Protein 1WIW (pdb70)

Sequence (557 aa):
RDLDREETYLVDRTGLALELRDLVGTGPVPGEAYPGPHAALGYGEGQFAALLSGLPDWGEEGTLFLLEGGYDLGEAAGAAETGRARVVRVGFRPGVEVHIPPSPLAPYRYLRFLLLATGREEVLRSVDEALLEERRRLGPEVPVEENPAKFLAYTLLERLPLFYSPLFRPLEGAVQTLFARVAKSLSLTPPPSALEFFLVGLEARHEQGDPLAAVLLGPGEEAALAKEILESRVDALAEVPATGANRLAQVALWYRAWTAYYLALLYGVDPGDHGLLERDLDREETYLVDRTGLALELRDLVGTGPVPGEAYPGPHAALGYGEGQFAALLSGLPDWGEEGTLFLLEGGYDLGEAAGALLAGRARVVRVGFRPGVEVHIPPSPLAPYRYLRFLLLATGREEVLRSVDEALLEERRRLGPEVPVEENPAKFLAYTLLERLPLFYSPLFRPLEGAVQTLFARVAKSLSLTPPPSALEFFLVGLEGDPLAAVLLGPGEEAALAKEILESRVDALAEVPATGANRLAQVALWYRAWTAYYLALLYGVDPGDHGLLERLREVT

Secondary structure (DSSP, 8-state):
--TTSGGGGGG-TT-HHHHHHH-TT-S---SS-PPSSEEEEEEGGGHHHHHHHT--S--SSSEEEEEE-SS-TTS-------TTPEEEEEESSTT-SEE----TTHHHHHHHHHHHHTT-HHHHHHHHHHHHHHHTTTSTTS-GGG-HHHHHHHHHTTSEEEEE-TT-THHHHHHHHHHHHTT----B---SSHHHHHHHTTSS-GGGGTTEEEEEES-SHHHHHHHHHHTTTSSEEEEE---SSSHHHH--TTT--HHHHHHHHHHT---SPPPS--/--TTSGGGGTT-TT-HHHHHHH-TT-S----S-PPSSEEEEEEETTHHHHHHH---S--SSSEEEEEEES--TTGGG-------PEEEEEESSTT-SEE----TTHHHHHHHHHHHHTT-HHHHHHHHHHHHHHHTTTSTTS-GGG-HHHHHHHHHTTSEEEEE-TT-THHHHHHHHHHHHTS----B---SSHHHHHHHS---PPEEEEEES--HHHHHHHHHHTTTSSEEEEE---SSSHHHH--TTT--HHHHHHHHHTT---S-TTTTHHHHHT-

Structure (mmCIF, N/CA/C/O backbone):
data_1WIW
#
_entry.id   1WIW
#
_cell.length_a   51.405
_cell.length_b   92.075
_cell.length_c   116.079
_cell.angle_alpha   90.00
_cell.angle_beta   90.00
_cell.angle_gamma   90.00
#
_symmetry.space_group_name_H-M   'P 21 21 21'
#
loop_
_entity.id
_entity.type
_entity.pdbx_description
1 polymer 'Glucose-6-phosphate isomerase like protein'
2 water water
#
loop_
_atom_site.group_PDB
_atom_site.id
_atom_site.type_symbol
_atom_site.label_atom_id
_atom_site.label_alt_id
_atom_site.label_comp_id
_atom_site.label_asym_id
_atom_site.label_entity_id
_atom_site.label_seq_id
_atom_site.pdbx_PDB_ins_code
_atom_site.Cartn_x
_atom_site.Cartn_y
_atom_site.Cartn_z
_atom_site.occupancy
_atom_site.B_iso_or_equiv
_atom_site.auth_seq_id
_atom_site.auth_comp_id
_atom_site.auth_asym_id
_atom_site.auth_atom_id
_atom_site.pdbx_PDB_model_num
ATOM 9 N N . ARG A 1 2 ? 34.632 62.595 24.966 1.00 20.32 2 ARG A N 1
ATOM 10 C CA . ARG A 1 2 ? 33.750 63.647 25.449 1.00 19.49 2 ARG A CA 1
ATOM 11 C C . ARG A 1 2 ? 34.539 64.809 26.054 1.00 17.74 2 ARG A C 1
ATOM 12 O O . ARG A 1 2 ? 35.635 64.620 26.576 1.00 16.67 2 ARG A O 1
ATOM 20 N N . ASP A 1 3 ? 33.968 66.008 25.985 1.00 15.11 3 ASP A N 1
ATOM 21 C CA . ASP A 1 3 ? 34.623 67.211 26.490 1.00 14.75 3 ASP A CA 1
ATOM 22 C C . ASP A 1 3 ? 33.981 67.718 27.780 1.00 13.62 3 ASP A C 1
ATOM 23 O O . ASP A 1 3 ? 32.861 68.226 27.768 1.00 13.00 3 ASP A O 1
ATOM 28 N N . LEU A 1 4 ? 34.699 67.583 28.895 1.00 12.97 4 LEU A N 1
ATOM 29 C CA . LEU A 1 4 ? 34.188 68.018 30.191 1.00 10.95 4 LEU A CA 1
ATOM 30 C C . LEU A 1 4 ? 33.977 69.522 30.313 1.00 13.45 4 LEU A C 1
ATOM 31 O O . LEU A 1 4 ? 33.465 70.001 31.334 1.00 12.57 4 LEU A O 1
ATOM 36 N N . ASP A 1 5 ? 34.364 70.279 29.290 1.00 14.47 5 ASP A N 1
ATOM 37 C CA . ASP A 1 5 ? 34.156 71.722 29.337 1.00 16.78 5 ASP A CA 1
ATOM 38 C C . ASP A 1 5 ? 33.012 72.168 28.423 1.00 18.86 5 ASP A C 1
ATOM 39 O O . ASP A 1 5 ? 32.846 73.357 28.142 1.00 17.48 5 ASP A O 1
ATOM 44 N N . ARG A 1 6 ? 32.229 71.195 27.962 1.00 19.16 6 ARG A N 1
ATOM 45 C CA . ARG A 1 6 ? 31.070 71.469 27.125 1.00 21.85 6 ARG A CA 1
ATOM 46 C C . ARG A 1 6 ? 29.810 71.033 27.869 1.00 21.91 6 ARG A C 1
ATOM 47 O O . ARG A 1 6 ? 29.726 69.911 28.377 1.00 17.97 6 ARG A O 1
ATOM 55 N N . GLU A 1 7 ? 28.843 71.943 27.937 1.00 21.67 7 GLU A N 1
ATOM 56 C CA . GLU A 1 7 ? 27.581 71.709 28.626 1.00 22.97 7 GLU A CA 1
ATOM 57 C C . GLU A 1 7 ? 26.870 70.409 28.278 1.00 22.52 7 GLU A C 1
ATOM 58 O O . GLU A 1 7 ? 26.286 69.773 29.155 1.00 22.41 7 GLU A O 1
ATOM 64 N N . GLU A 1 8 ? 26.909 70.023 27.005 1.00 22.56 8 GLU A N 1
ATOM 65 C CA . GLU A 1 8 ? 26.241 68.810 26.542 1.00 22.71 8 GLU A CA 1
ATOM 66 C C . GLU A 1 8 ? 26.644 67.560 27.318 1.00 22.37 8 GLU A C 1
ATOM 67 O O . GLU A 1 8 ? 25.831 66.667 27.556 1.00 22.20 8 GLU A O 1
ATOM 73 N N . THR A 1 9 ? 27.908 67.496 27.704 1.00 20.67 9 THR A N 1
ATOM 74 C CA . THR A 1 9 ? 28.433 66.344 28.421 1.00 19.38 9 THR A CA 1
ATOM 75 C C . THR A 1 9 ? 27.749 66.076 29.762 1.00 18.65 9 THR A C 1
ATOM 76 O O . THR A 1 9 ? 27.757 64.948 30.254 1.00 18.74 9 THR A O 1
ATOM 80 N N . TYR A 1 10 ? 27.142 67.108 30.336 1.00 17.36 10 TYR A N 1
ATOM 81 C CA . TYR A 1 10 ? 26.485 67.002 31.637 1.00 18.32 10 TYR A CA 1
ATOM 82 C C . TYR A 1 10 ? 25.019 66.554 31.643 1.00 18.65 10 TYR A C 1
ATOM 83 O O . TYR A 1 10 ? 24.431 66.366 32.707 1.00 18.12 10 TYR A O 1
ATOM 92 N N . LEU A 1 11 ? 24.432 66.366 30.467 1.00 21.41 11 LEU A N 1
ATOM 93 C CA . LEU A 1 11 ? 23.034 65.946 30.384 1.00 21.40 11 LEU A CA 1
ATOM 94 C C . LEU A 1 11 ? 22.761 64.579 31.002 1.00 20.61 11 LEU A C 1
ATOM 95 O O . LEU A 1 11 ? 21.649 64.319 31.458 1.00 19.63 11 LEU A O 1
ATOM 100 N N . VAL A 1 12 ? 23.764 63.708 31.027 1.00 19.40 12 VAL A N 1
ATOM 101 C CA . VAL A 1 12 ? 23.580 62.381 31.606 1.00 18.59 12 VAL A CA 1
ATOM 102 C C . VAL A 1 12 ? 23.450 62.427 33.130 1.00 19.00 12 VAL A C 1
ATOM 103 O O . VAL A 1 12 ? 23.036 61.449 33.754 1.00 18.21 12 VAL A O 1
ATOM 107 N N . ASP A 1 13 ? 23.804 63.560 33.729 1.00 18.68 13 ASP A N 1
ATOM 108 C CA . ASP A 1 13 ? 23.703 63.710 35.181 1.00 20.29 13 ASP A CA 1
ATOM 109 C C . ASP A 1 13 ? 22.265 64.116 35.516 1.00 21.48 13 ASP A C 1
ATOM 110 O O . ASP A 1 13 ? 22.019 65.221 35.999 1.00 19.77 13 ASP A O 1
ATOM 115 N N . ARG A 1 14 ? 21.322 63.213 35.262 1.00 23.78 14 ARG A N 1
ATOM 116 C CA . ARG A 1 14 ? 19.907 63.495 35.500 1.00 27.07 14 ARG A CA 1
ATOM 117 C C . ARG A 1 14 ? 19.457 63.771 36.932 1.00 26.52 14 ARG A C 1
ATOM 118 O O . ARG A 1 14 ? 18.389 64.348 37.131 1.00 26.63 14 ARG A O 1
ATOM 126 N N . THR A 1 15 ? 20.242 63.372 37.927 1.00 24.81 15 THR A N 1
ATOM 127 C CA . THR A 1 15 ? 19.850 63.616 39.314 1.00 24.67 15 THR A CA 1
ATOM 128 C C . THR A 1 15 ? 20.637 64.755 39.945 1.00 23.62 15 THR A C 1
ATOM 129 O O . THR A 1 15 ? 20.506 65.023 41.137 1.00 23.34 15 THR A O 1
ATOM 133 N N . GLY A 1 16 ? 21.461 65.419 39.142 1.00 22.53 16 GLY A N 1
ATOM 134 C CA . GLY A 1 16 ? 22.245 66.532 39.649 1.00 20.05 16 GLY A CA 1
ATOM 135 C C . GLY A 1 16 ? 23.237 66.200 40.750 1.00 17.53 16 GLY A C 1
ATOM 136 O O . GLY A 1 16 ? 23.292 66.892 41.766 1.00 18.48 16 GLY A O 1
ATOM 137 N N . LEU A 1 17 ? 24.030 65.149 40.558 1.00 16.60 17 LEU A N 1
ATOM 138 C CA . LEU A 1 17 ? 25.029 64.775 41.556 1.00 14.57 17 LEU A CA 1
ATOM 139 C C . LEU A 1 17 ? 26.045 65.910 41.682 1.00 14.85 17 LEU A C 1
ATOM 140 O O . LEU A 1 17 ? 26.619 66.128 42.747 1.00 13.81 17 LEU A O 1
ATOM 145 N N . ALA A 1 18 ? 26.251 66.648 40.595 1.00 14.96 18 ALA A N 1
ATOM 146 C CA . ALA A 1 18 ? 27.189 67.768 40.613 1.00 15.05 18 ALA A CA 1
ATOM 147 C C . ALA A 1 18 ? 26.795 68.764 41.703 1.00 15.87 18 ALA A C 1
ATOM 148 O O . ALA A 1 18 ? 27.644 69.324 42.393 1.00 14.25 18 ALA A O 1
ATOM 150 N N . LEU A 1 19 ? 25.494 68.976 41.855 1.00 17.45 19 LEU A N 1
ATOM 151 C CA . LEU A 1 19 ? 24.986 69.902 42.858 1.00 18.80 19 LEU A CA 1
ATOM 152 C C . LEU A 1 19 ? 25.228 69.372 44.266 1.00 16.98 19 LEU A C 1
ATOM 153 O O . LEU A 1 19 ? 25.659 70.114 45.150 1.00 18.33 19 LEU A O 1
ATOM 158 N N . GLU A 1 20 ? 24.951 68.088 44.465 1.00 16.07 20 GLU A N 1
ATOM 159 C CA . GLU A 1 20 ? 25.130 67.466 45.769 1.00 16.85 20 GLU A CA 1
ATOM 160 C C . GLU A 1 20 ? 26.602 67.536 46.188 1.00 15.58 20 GLU A C 1
ATOM 161 O O . GLU A 1 20 ? 26.918 67.829 47.342 1.00 14.98 20 GLU A O 1
ATOM 167 N N . LEU A 1 21 ? 27.499 67.269 45.245 1.00 13.28 21 LEU A N 1
ATOM 168 C CA . LEU A 1 21 ? 28.930 67.327 45.509 1.00 12.58 21 LEU A CA 1
ATOM 169 C C . LEU A 1 21 ? 29.333 68.730 45.937 1.00 12.96 21 LEU A C 1
ATOM 170 O O . LEU A 1 21 ? 30.121 68.906 46.861 1.00 12.52 21 LEU A O 1
ATOM 175 N N . ARG A 1 22 ? 28.787 69.734 45.263 1.00 14.46 22 ARG A N 1
ATOM 176 C CA . ARG A 1 22 ? 29.122 71.113 45.590 1.00 17.45 22 ARG A CA 1
ATOM 177 C C . ARG A 1 22 ? 28.654 71.541 46.979 1.00 15.77 22 ARG A C 1
ATOM 178 O O . ARG A 1 22 ? 29.395 72.191 47.711 1.00 15.92 22 ARG A O 1
ATOM 186 N N . ASP A 1 23 ? 27.429 71.166 47.333 1.00 16.95 23 ASP A N 1
ATOM 187 C CA . ASP A 1 23 ? 26.835 71.536 48.617 1.00 17.64 23 ASP A CA 1
ATOM 188 C C . ASP A 1 23 ? 27.060 70.551 49.767 1.00 17.08 23 ASP A C 1
ATOM 189 O O . ASP A 1 23 ? 26.468 70.711 50.834 1.00 17.37 23 ASP A O 1
ATOM 194 N N . LEU A 1 24 ? 27.911 69.549 49.571 1.00 16.30 24 LEU A N 1
ATOM 195 C CA . LEU A 1 24 ? 28.146 68.549 50.615 1.00 14.79 24 LEU A CA 1
ATOM 196 C C . LEU A 1 24 ? 28.535 69.053 52.009 1.00 15.41 24 LEU A C 1
ATOM 197 O O . LEU A 1 24 ? 27.950 68.629 53.001 1.00 13.85 24 LEU A O 1
ATOM 202 N N . VAL A 1 25 ? 29.517 69.942 52.105 1.00 16.59 25 VAL A N 1
ATOM 203 C CA . VAL A 1 25 ? 29.936 70.409 53.424 1.00 17.99 25 VAL A CA 1
ATOM 204 C C . VAL A 1 25 ? 28.778 70.990 54.227 1.00 18.68 25 VAL A C 1
ATOM 205 O O . VAL A 1 25 ? 27.960 71.747 53.704 1.00 17.18 25 VAL A O 1
ATOM 209 N N . GLY A 1 26 ? 28.703 70.606 55.498 1.00 19.35 26 GLY A N 1
ATOM 210 C CA . GLY A 1 26 ? 27.649 71.104 56.365 1.00 20.03 26 GLY A CA 1
ATOM 211 C C . GLY A 1 26 ? 26.308 70.405 56.236 1.00 20.29 26 GLY A C 1
ATOM 212 O O . GLY A 1 26 ? 25.318 70.865 56.801 1.00 20.68 26 GLY A O 1
ATOM 213 N N . THR A 1 27 ? 26.258 69.304 55.495 1.00 18.83 27 THR A N 1
ATOM 214 C CA . THR A 1 27 ? 25.007 68.568 55.329 1.00 18.23 27 THR A CA 1
ATOM 215 C C . THR A 1 27 ? 25.025 67.287 56.158 1.00 16.42 27 THR A C 1
ATOM 216 O O . THR A 1 27 ? 26.091 66.771 56.496 1.00 17.36 27 THR A O 1
ATOM 220 N N . GLY A 1 28 ? 23.842 66.772 56.473 1.00 17.54 28 GLY A N 1
ATOM 221 C CA . GLY A 1 28 ? 23.747 65.562 57.272 1.00 16.53 28 GLY A CA 1
ATOM 222 C C . GLY A 1 28 ? 23.258 65.901 58.666 1.00 17.55 28 GLY A C 1
ATOM 223 O O . GLY A 1 28 ? 23.369 67.052 59.088 1.00 17.13 28 GLY A O 1
ATOM 224 N N . PRO A 1 29 ? 22.731 64.922 59.418 1.00 17.80 29 PRO A N 1
ATOM 225 C CA . PRO A 1 29 ? 22.228 65.157 60.774 1.00 17.88 29 PRO A CA 1
ATOM 226 C C . PRO A 1 29 ? 23.309 65.565 61.769 1.00 18.49 29 PRO A C 1
ATOM 227 O O . PRO A 1 29 ? 24.486 65.239 61.603 1.00 17.77 29 PRO A O 1
ATOM 231 N N . VAL A 1 30 ? 22.884 66.274 62.808 1.00 17.59 30 VAL A N 1
ATOM 232 C CA . VAL A 1 30 ? 23.769 66.744 63.864 1.00 19.39 30 VAL A CA 1
ATOM 233 C C . VAL A 1 30 ? 23.239 66.217 65.199 1.00 20.05 30 VAL A C 1
ATOM 234 O O . VAL A 1 30 ? 22.028 66.128 65.400 1.00 20.62 30 VAL A O 1
ATOM 238 N N . PRO A 1 31 ? 24.139 65.846 66.122 1.00 19.81 31 PRO A N 1
ATOM 239 C CA . PRO A 1 31 ? 23.717 65.333 67.430 1.00 20.55 31 PRO A CA 1
ATOM 240 C C . PRO A 1 31 ? 22.849 66.355 68.164 1.00 19.91 31 PRO A C 1
ATOM 241 O O . PRO A 1 31 ? 23.192 67.537 68.223 1.00 18.45 31 PRO A O 1
ATOM 245 N N . GLY A 1 32 ? 21.734 65.897 68.725 1.00 18.64 32 GLY A N 1
ATOM 246 C CA . GLY A 1 32 ? 20.851 66.801 69.441 1.00 19.04 32 GLY A CA 1
ATOM 247 C C . GLY A 1 32 ? 20.958 66.646 70.943 1.00 19.62 32 GLY A C 1
ATOM 248 O O . GLY A 1 32 ? 20.158 67.212 71.690 1.00 19.91 32 GLY A O 1
ATOM 249 N N . GLU A 1 33 ? 21.955 65.882 71.380 1.00 19.35 33 GLU A N 1
ATOM 250 C CA . GLU A 1 33 ? 22.187 65.627 72.797 1.00 20.48 33 GLU A CA 1
ATOM 251 C C . GLU A 1 33 ? 23.640 65.216 73.008 1.00 21.33 33 GLU A C 1
ATOM 252 O O . GLU A 1 33 ? 24.381 65.006 72.048 1.00 21.67 33 GLU A O 1
ATOM 258 N N . ALA A 1 34 ? 24.039 65.101 74.271 1.00 22.59 34 ALA A N 1
ATOM 259 C CA . ALA A 1 34 ? 25.392 64.683 74.616 1.00 23.46 34 ALA A CA 1
ATOM 260 C C . ALA A 1 34 ? 25.314 63.204 74.980 1.00 24.53 34 ALA A C 1
ATOM 261 O O . ALA A 1 34 ? 24.838 62.846 76.057 1.00 26.20 34 ALA A O 1
ATOM 263 N N . TYR A 1 35 ? 25.762 62.345 74.071 1.00 22.96 35 TYR A N 1
ATOM 264 C CA . TYR A 1 35 ? 25.724 60.905 74.301 1.00 22.88 35 TYR A CA 1
ATOM 265 C C . TYR A 1 35 ? 26.722 60.489 75.372 1.00 22.31 35 TYR A C 1
ATOM 266 O O . TYR A 1 35 ? 27.882 60.887 75.340 1.00 22.34 35 TYR A O 1
ATOM 275 N N . PRO A 1 36 ? 26.281 59.665 76.331 1.00 23.53 36 PRO A N 1
ATOM 276 C CA . PRO A 1 36 ? 27.156 59.203 77.410 1.00 24.47 36 PRO A CA 1
ATOM 277 C C . PRO A 1 36 ? 28.319 58.344 76.910 1.00 25.72 36 PRO A C 1
ATOM 278 O O . PRO A 1 36 ? 28.146 57.486 76.040 1.00 25.54 36 PRO A O 1
ATOM 282 N N . GLY A 1 37 ? 29.504 58.591 77.463 1.00 25.56 37 GLY A N 1
ATOM 283 C CA . GLY A 1 37 ? 30.682 57.837 77.079 1.00 25.25 37 GLY A CA 1
ATOM 284 C C . GLY A 1 37 ? 30.841 56.618 77.965 1.00 24.37 37 GLY A C 1
ATOM 285 O O . GLY A 1 37 ? 30.150 56.509 78.974 1.00 24.79 37 GLY A O 1
ATOM 286 N N . PRO A 1 38 ? 31.730 55.675 77.616 1.00 23.60 38 PRO A N 1
ATOM 287 C CA . PRO A 1 38 ? 32.591 55.702 76.430 1.00 22.14 38 PRO A CA 1
ATOM 288 C C . PRO A 1 38 ? 31.791 55.571 75.134 1.00 21.65 38 PRO A C 1
ATOM 289 O O . PRO A 1 38 ? 30.628 55.162 75.150 1.00 20.04 38 PRO A O 1
ATOM 293 N N . HIS A 1 39 ? 32.424 55.923 74.018 1.00 19.89 39 HIS A N 1
ATOM 294 C CA . HIS A 1 39 ? 31.780 55.859 72.712 1.00 18.57 39 HIS A CA 1
ATOM 295 C C . HIS A 1 39 ? 32.384 54.753 71.860 1.00 18.29 39 HIS A C 1
ATOM 296 O O . HIS A 1 39 ? 33.590 54.520 71.895 1.00 17.69 39 HIS A O 1
ATOM 303 N N . ALA A 1 40 ? 31.535 54.072 71.102 1.00 16.43 40 ALA A N 1
ATOM 304 C CA . ALA A 1 40 ? 31.973 52.998 70.223 1.00 16.86 40 ALA A CA 1
ATOM 305 C C . ALA A 1 40 ? 31.187 53.141 68.927 1.00 16.90 40 ALA A C 1
ATOM 306 O O . ALA A 1 40 ? 30.135 53.784 68.906 1.00 17.00 40 ALA A O 1
ATOM 308 N N . ALA A 1 41 ? 31.691 52.548 67.850 1.00 17.47 41 ALA A N 1
ATOM 309 C CA . ALA A 1 41 ? 31.022 52.640 66.559 1.00 17.55 41 ALA A CA 1
ATOM 310 C C . ALA A 1 41 ? 31.305 51.468 65.624 1.00 18.18 41 ALA A C 1
ATOM 311 O O . ALA A 1 41 ? 32.451 51.043 65.459 1.00 19.39 41 ALA A O 1
ATOM 313 N N . LEU A 1 42 ? 30.244 50.954 65.013 1.00 17.89 42 LEU A N 1
ATOM 314 C CA . LEU A 1 42 ? 30.341 49.854 64.061 1.00 18.41 42 LEU A CA 1
ATOM 315 C C . LEU A 1 42 ? 29.539 50.284 62.841 1.00 16.61 42 LEU A C 1
ATOM 316 O O . LEU A 1 42 ? 28.360 50.618 62.957 1.00 17.02 42 LEU A O 1
ATOM 321 N N . GLY A 1 43 ? 30.173 50.285 61.676 1.00 15.35 43 GLY A N 1
ATOM 322 C CA . GLY A 1 43 ? 29.471 50.717 60.479 1.00 15.04 43 GLY A CA 1
ATOM 323 C C . GLY A 1 43 ? 29.328 49.689 59.379 1.00 14.23 43 GLY A C 1
ATOM 324 O O . GLY A 1 43 ? 30.148 48.782 59.253 1.00 14.81 43 GLY A O 1
ATOM 325 N N . TYR A 1 44 ? 28.277 49.854 58.579 1.00 14.25 44 TYR A N 1
ATOM 326 C CA . TYR A 1 44 ? 27.970 48.974 57.457 1.00 14.32 44 TYR A CA 1
ATOM 327 C C . TYR A 1 44 ? 27.628 49.867 56.275 1.00 14.13 44 TYR A C 1
ATOM 328 O O . TYR A 1 44 ? 27.077 50.957 56.455 1.00 11.15 44 TYR A O 1
ATOM 337 N N . GLY A 1 45 ? 27.952 49.404 55.072 1.00 12.47 45 GLY A N 1
ATOM 338 C CA . GLY A 1 45 ? 27.666 50.189 53.885 1.00 12.78 45 GLY A CA 1
ATOM 339 C C . GLY A 1 45 ? 28.267 51.581 53.957 1.00 12.74 45 GLY A C 1
ATOM 340 O O . GLY A 1 45 ? 29.461 51.741 54.223 1.00 11.09 45 GLY A O 1
ATOM 341 N N . GLU A 1 46 ? 27.425 52.589 53.742 1.00 11.19 46 GLU A N 1
ATOM 342 C CA . GLU A 1 46 ? 27.839 53.990 53.745 1.00 11.93 46 GLU A CA 1
ATOM 343 C C . GLU A 1 46 ? 28.368 54.488 55.083 1.00 11.68 46 GLU A C 1
ATOM 344 O O . GLU A 1 46 ? 28.850 55.614 55.178 1.00 11.93 46 GLU A O 1
ATOM 350 N N . GLY A 1 47 ? 28.287 53.652 56.111 1.00 11.32 47 GLY A N 1
ATOM 351 C CA . GLY A 1 47 ? 28.773 54.059 57.417 1.00 10.61 47 GLY A CA 1
ATOM 352 C C . GLY A 1 47 ? 30.050 53.379 57.871 1.00 11.31 47 GLY A C 1
ATOM 353 O O . GLY A 1 47 ? 30.623 53.748 58.900 1.00 12.24 47 GLY A O 1
ATOM 354 N N . GLN A 1 48 ? 30.526 52.394 57.117 1.00 11.12 48 GLN A N 1
ATOM 355 C CA . GLN A 1 48 ? 31.730 51.692 57.542 1.00 11.20 48 GLN A CA 1
ATOM 356 C C . GLN A 1 48 ? 32.996 52.534 57.527 1.00 11.09 48 GLN A C 1
ATOM 357 O O . GLN A 1 48 ? 33.719 52.585 58.518 1.00 11.58 48 GLN A O 1
ATOM 363 N N . PHE A 1 49 ? 33.274 53.184 56.404 1.00 9.25 49 PHE A N 1
ATOM 364 C CA . PHE A 1 49 ? 34.473 54.005 56.292 1.00 11.67 49 PHE A CA 1
ATOM 365 C C . PHE A 1 49 ? 34.549 55.045 57.413 1.00 11.62 49 PHE A C 1
ATOM 366 O O . PHE A 1 49 ? 35.598 55.232 58.033 1.00 10.68 49 PHE A O 1
ATOM 374 N N . ALA A 1 50 ? 33.428 55.714 57.670 1.00 11.50 50 ALA A N 1
ATOM 375 C CA . ALA A 1 50 ? 33.368 56.736 58.706 1.00 11.04 50 ALA A CA 1
ATOM 376 C C . ALA A 1 50 ? 33.685 56.156 60.081 1.00 10.12 50 ALA A C 1
ATOM 377 O O . ALA A 1 50 ? 34.409 56.765 60.866 1.00 9.95 50 ALA A O 1
ATOM 379 N N . ALA A 1 51 ? 33.135 54.981 60.371 1.00 9.61 51 ALA A N 1
ATOM 380 C CA . ALA A 1 51 ? 33.374 54.326 61.654 1.00 11.80 51 ALA A CA 1
ATOM 381 C C . ALA A 1 51 ? 34.855 54.028 61.825 1.00 12.41 51 ALA A C 1
ATOM 382 O O . ALA A 1 51 ? 35.425 54.252 62.893 1.00 12.51 51 ALA A O 1
ATOM 384 N N . LEU A 1 52 ? 35.479 53.518 60.767 1.00 12.70 52 LEU A N 1
ATOM 385 C CA . LEU A 1 52 ? 36.899 53.191 60.815 1.00 12.49 52 LEU A CA 1
ATOM 386 C C . LEU A 1 52 ? 37.747 54.436 61.006 1.00 11.20 52 LEU A C 1
ATOM 387 O O . LEU A 1 52 ? 38.595 54.486 61.898 1.00 12.12 52 LEU A O 1
ATOM 392 N N . LEU A 1 53 ? 37.510 55.446 60.173 1.00 11.02 53 LEU A N 1
ATOM 393 C CA . LEU A 1 53 ? 38.269 56.693 60.247 1.00 11.53 53 LEU A CA 1
ATOM 394 C C . LEU A 1 53 ? 38.182 57.362 61.620 1.00 12.35 53 LEU A C 1
ATOM 395 O O . LEU A 1 53 ? 39.134 58.011 62.061 1.00 12.07 53 LEU A O 1
ATOM 400 N N . SER A 1 54 ? 37.043 57.206 62.292 1.00 12.52 54 SER A N 1
ATOM 401 C CA . SER A 1 54 ? 36.853 57.801 63.612 1.00 13.95 54 SER A CA 1
ATOM 402 C C . SER A 1 54 ? 37.846 57.215 64.614 1.00 14.33 54 SER A C 1
ATOM 403 O O . SER A 1 54 ? 38.250 57.888 65.557 1.00 14.66 54 SER A O 1
ATOM 406 N N . GLY A 1 55 ? 38.232 55.959 64.409 1.00 14.07 55 GLY A N 1
ATOM 407 C CA . GLY A 1 55 ? 39.188 55.329 65.302 1.00 16.02 55 GLY A CA 1
ATOM 408 C C . GLY A 1 55 ? 38.589 54.806 66.594 1.00 17.42 55 GLY A C 1
ATOM 409 O O . GLY A 1 55 ? 39.309 54.329 67.471 1.00 17.91 55 GLY A O 1
ATOM 410 N N . LEU A 1 56 ? 37.270 54.893 66.711 1.00 17.11 56 LEU A N 1
ATOM 411 C CA . LEU A 1 56 ? 36.561 54.425 67.898 1.00 18.86 56 LEU A CA 1
ATOM 412 C C . LEU A 1 56 ? 36.550 52.903 67.973 1.00 19.76 56 LEU A C 1
ATOM 413 O O . LEU A 1 56 ? 36.683 52.225 66.956 1.00 19.29 56 LEU A O 1
ATOM 418 N N . PRO A 1 57 ? 36.406 52.342 69.186 1.00 21.09 57 PRO A N 1
ATOM 419 C CA . PRO A 1 57 ? 36.374 50.882 69.293 1.00 20.45 57 PRO A CA 1
ATOM 420 C C . PRO A 1 57 ? 35.135 50.424 68.534 1.00 20.97 57 PRO A C 1
ATOM 421 O O . PRO A 1 57 ? 34.154 51.172 68.449 1.00 18.90 57 PRO A O 1
ATOM 425 N N . ASP A 1 58 ? 35.177 49.220 67.968 1.00 19.73 58 ASP A N 1
ATOM 426 C CA . ASP A 1 58 ? 34.047 48.716 67.198 1.00 21.96 58 ASP A CA 1
ATOM 427 C C . ASP A 1 58 ? 32.951 48.051 68.018 1.00 22.41 58 ASP A C 1
ATOM 428 O O . ASP A 1 58 ? 32.082 47.379 67.462 1.00 22.21 58 ASP A O 1
ATOM 433 N N . TRP A 1 59 ? 32.987 48.231 69.336 1.00 24.07 59 TRP A N 1
ATOM 434 C CA . TRP A 1 59 ? 31.960 47.655 70.199 1.00 25.30 59 TRP A CA 1
ATOM 435 C C . TRP A 1 59 ? 32.067 48.145 71.638 1.00 26.38 59 TRP A C 1
ATOM 436 O O . TRP A 1 59 ? 33.060 48.763 72.021 1.00 26.45 59 TRP A O 1
ATOM 447 N N . GLY A 1 60 ? 31.035 47.877 72.431 1.00 26.23 60 GLY A N 1
ATOM 448 C CA . GLY A 1 60 ? 31.046 48.308 73.816 1.00 28.36 60 GLY A CA 1
ATOM 449 C C . GLY A 1 60 ? 29.914 47.714 74.634 1.00 30.49 60 GLY A C 1
ATOM 450 O O . GLY A 1 60 ? 28.878 47.324 74.090 1.00 29.89 60 GLY A O 1
ATOM 451 N N . GLU A 1 61 ? 30.113 47.638 75.945 1.00 32.09 61 GLU A N 1
ATOM 452 C CA . GLU A 1 61 ? 29.097 47.096 76.835 1.00 34.06 61 GLU A CA 1
ATOM 453 C C . GLU A 1 61 ? 28.669 48.145 77.846 1.00 34.14 61 GLU A C 1
ATOM 454 O O . GLU A 1 61 ? 28.033 47.838 78.852 1.00 34.42 61 GLU A O 1
ATOM 460 N N . GLU A 1 62 ? 29.030 49.391 77.566 1.00 34.38 62 GLU A N 1
ATOM 461 C CA . GLU A 1 62 ? 28.675 50.512 78.424 1.00 33.19 62 GLU A CA 1
ATOM 462 C C . GLU A 1 62 ? 28.758 51.783 77.586 1.00 30.85 62 GLU A C 1
ATOM 463 O O . GLU A 1 62 ? 29.319 51.773 76.491 1.00 29.46 62 GLU A O 1
ATOM 469 N N . GLY A 1 63 ? 28.189 52.871 78.093 1.00 28.17 63 GLY A N 1
ATOM 470 C CA . GLY A 1 63 ? 28.228 54.121 77.359 1.00 24.88 63 GLY A CA 1
ATOM 471 C C . GLY A 1 63 ? 27.340 54.104 76.130 1.00 23.39 63 GLY A C 1
ATOM 472 O O . GLY A 1 63 ? 26.180 53.691 76.201 1.00 22.79 63 GLY A O 1
ATOM 473 N N . THR A 1 64 ? 27.885 54.538 74.996 1.00 21.38 64 THR A N 1
ATOM 474 C CA . THR A 1 64 ? 27.115 54.587 73.760 1.00 18.38 64 THR A CA 1
ATOM 475 C C . THR A 1 64 ? 27.770 53.829 72.610 1.00 18.03 64 THR A C 1
ATOM 476 O O . THR A 1 64 ? 28.977 53.919 72.397 1.00 18.12 64 THR A O 1
ATOM 480 N N . LEU A 1 65 ? 26.955 53.086 71.869 1.00 18.33 65 LEU A N 1
ATOM 481 C CA . LEU A 1 65 ? 27.428 52.331 70.714 1.00 16.87 65 LEU A CA 1
ATOM 482 C C . LEU A 1 65 ? 26.671 52.818 69.485 1.00 15.97 65 LEU A C 1
ATOM 483 O O . LEU A 1 65 ? 25.457 52.643 69.382 1.00 16.62 65 LEU A O 1
ATOM 488 N N . PHE A 1 66 ? 27.377 53.453 68.560 1.00 14.54 66 PHE A N 1
ATOM 489 C CA . PHE A 1 66 ? 26.721 53.941 67.362 1.00 14.86 66 PHE A CA 1
ATOM 490 C C . PHE A 1 66 ? 26.727 52.876 66.281 1.00 15.69 66 PHE A C 1
ATOM 491 O O . PHE A 1 66 ? 27.785 52.471 65.801 1.00 15.73 66 PHE A O 1
ATOM 499 N N . LEU A 1 67 ? 25.538 52.411 65.916 1.00 15.70 67 LEU A N 1
ATOM 500 C CA . LEU A 1 67 ? 25.408 51.405 64.872 1.00 16.74 67 LEU A CA 1
ATOM 501 C C . LEU A 1 67 ? 25.076 52.148 63.581 1.00 15.76 67 LEU A C 1
ATOM 502 O O . LEU A 1 67 ? 23.932 52.549 63.353 1.00 14.03 67 LEU A O 1
ATOM 507 N N . LEU A 1 68 ? 26.095 52.349 62.755 1.00 15.86 68 LEU A N 1
ATOM 508 C CA . LEU A 1 68 ? 25.939 53.058 61.497 1.00 15.35 68 LEU A CA 1
ATOM 509 C C . LEU A 1 68 ? 25.544 52.092 60.391 1.00 14.69 68 LEU A C 1
ATOM 510 O O . LEU A 1 68 ? 26.391 51.604 59.642 1.00 14.65 68 LEU A O 1
ATOM 515 N N . GLU A 1 69 ? 24.249 51.810 60.311 1.00 12.17 69 GLU A N 1
ATOM 516 C CA . GLU A 1 69 ? 23.711 50.908 59.302 1.00 14.59 69 GLU A CA 1
ATOM 517 C C . GLU A 1 69 ? 23.392 51.717 58.051 1.00 12.89 69 GLU A C 1
ATOM 518 O O . GLU A 1 69 ? 22.239 52.076 57.796 1.00 11.64 69 GLU A O 1
ATOM 524 N N . GLY A 1 70 ? 24.437 51.993 57.272 1.00 13.21 70 GLY A N 1
ATOM 525 C CA . GLY A 1 70 ? 24.289 52.788 56.066 1.00 15.62 70 GLY A CA 1
ATOM 526 C C . GLY A 1 70 ? 23.790 52.074 54.829 1.00 17.33 70 GLY A C 1
ATOM 527 O O . GLY A 1 70 ? 23.788 50.846 54.759 1.00 17.75 70 GLY A O 1
ATOM 528 N N . GLY A 1 71 ? 23.364 52.865 53.845 1.00 19.22 71 GLY A N 1
ATOM 529 C CA . GLY A 1 71 ? 22.863 52.314 52.601 1.00 20.63 71 GLY A CA 1
ATOM 530 C C . GLY A 1 71 ? 23.947 51.609 51.812 1.00 23.27 71 GLY A C 1
ATOM 531 O O . GLY A 1 71 ? 25.124 51.650 52.181 1.00 23.52 71 GLY A O 1
ATOM 532 N N . TYR A 1 72 ? 23.549 50.967 50.719 1.00 24.70 72 TYR A N 1
ATOM 533 C CA . TYR A 1 72 ? 24.480 50.236 49.874 1.00 27.80 72 TYR A CA 1
ATOM 534 C C . TYR A 1 72 ? 25.275 49.244 50.708 1.00 27.45 72 TYR A C 1
ATOM 535 O O . TYR A 1 72 ? 26.505 49.203 50.656 1.00 27.54 72 TYR A O 1
ATOM 544 N N . ASP A 1 73 ? 24.547 48.436 51.472 1.00 25.88 73 ASP A N 1
ATOM 545 C CA . ASP A 1 73 ? 25.147 47.439 52.349 1.00 24.00 73 ASP A CA 1
ATOM 546 C C . ASP A 1 73 ? 24.663 46.051 51.941 1.00 23.10 73 ASP A C 1
ATOM 547 O O . ASP A 1 73 ? 24.600 45.139 52.768 1.00 21.90 73 ASP A O 1
ATOM 552 N N . LEU A 1 74 ? 24.317 45.902 50.668 1.00 23.20 74 LEU A N 1
ATOM 553 C CA . LEU A 1 74 ? 23.813 44.635 50.152 1.00 25.00 74 LEU A CA 1
ATOM 554 C C . LEU A 1 74 ? 24.511 43.411 50.735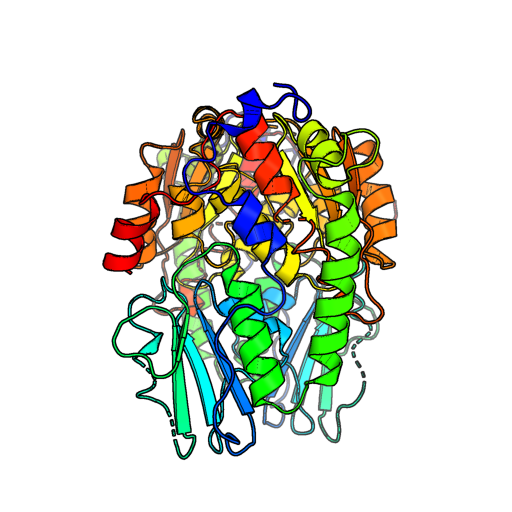 1.00 26.78 74 LEU A C 1
ATOM 555 O O . LEU A 1 74 ? 25.721 43.229 50.570 1.00 25.10 74 LEU A O 1
ATOM 560 N N . GLY A 1 75 ? 23.728 42.586 51.428 1.00 28.73 75 GLY A N 1
ATOM 561 C CA . GLY A 1 75 ? 24.233 41.363 52.029 1.00 31.20 75 GLY A CA 1
ATOM 562 C C . GLY A 1 75 ? 25.260 41.468 53.145 1.00 32.70 75 GLY A C 1
ATOM 563 O O . GLY A 1 75 ? 25.948 40.489 53.423 1.00 34.21 75 GLY A O 1
ATOM 564 N N . GLU A 1 76 ? 25.369 42.623 53.796 1.00 32.34 76 GLU A N 1
ATOM 565 C CA . GLU A 1 76 ? 26.347 42.778 54.873 1.00 33.52 76 GLU A CA 1
ATOM 566 C C . GLU A 1 76 ? 25.797 42.436 56.259 1.00 34.13 76 GLU A C 1
ATOM 567 O O . GLU A 1 76 ? 26.502 42.570 57.260 1.00 33.40 76 GLU A O 1
ATOM 573 N N . ALA A 1 77 ? 24.541 42.005 56.314 1.00 34.53 77 ALA A N 1
ATOM 574 C CA . ALA A 1 77 ? 23.904 41.632 57.575 1.00 36.52 77 ALA A CA 1
ATOM 575 C C . ALA A 1 77 ? 24.099 42.668 58.686 1.00 37.71 77 ALA A C 1
ATOM 576 O O . ALA A 1 77 ? 24.625 42.353 59.758 1.00 37.13 77 ALA A O 1
ATOM 578 N N . ALA A 1 78 ? 23.672 43.900 58.427 1.00 38.42 78 ALA A N 1
ATOM 579 C CA . ALA A 1 78 ? 23.789 44.972 59.408 1.00 40.42 78 ALA A CA 1
ATOM 580 C C . ALA A 1 78 ? 22.762 44.763 60.514 1.00 41.72 78 ALA A C 1
ATOM 581 O O . ALA A 1 78 ? 23.018 45.061 61.681 1.00 40.33 78 ALA A O 1
ATOM 583 N N . GLY A 1 79 ? 21.596 44.249 60.136 1.00 44.25 79 GLY A N 1
ATOM 584 C CA . GLY A 1 79 ? 20.547 44.004 61.109 1.00 47.49 79 GLY A CA 1
ATOM 585 C C . GLY A 1 79 ? 20.956 42.920 62.084 1.00 49.77 79 GLY A C 1
ATOM 586 O O . GLY A 1 79 ? 20.444 42.846 63.202 1.00 49.76 79 GLY A O 1
ATOM 595 N N . ALA A 1 81 ? 23.741 42.687 63.555 1.00 53.71 81 ALA A N 1
ATOM 596 C CA . ALA A 1 81 ? 24.484 43.291 64.654 1.00 54.08 81 ALA A CA 1
ATOM 597 C C . ALA A 1 81 ? 23.628 43.374 65.912 1.00 54.14 81 ALA A C 1
ATOM 598 O O . ALA A 1 81 ? 22.385 43.397 65.784 1.00 54.41 81 ALA A O 1
ATOM 600 N N . ALA A 1 84 ? 25.187 40.254 69.371 1.00 44.87 84 ALA A N 1
ATOM 601 C CA . ALA A 1 84 ? 23.914 40.830 69.883 1.00 44.60 84 ALA A CA 1
ATOM 602 C C . ALA A 1 84 ? 24.055 41.221 71.349 1.00 44.57 84 ALA A C 1
ATOM 603 O O . ALA A 1 84 ? 23.137 41.789 71.941 1.00 45.75 84 ALA A O 1
ATOM 605 N N . GLU A 1 85 ? 25.212 40.911 71.928 1.00 43.80 85 GLU A N 1
ATOM 606 C CA . GLU A 1 85 ? 25.495 41.223 73.331 1.00 42.87 85 GLU A CA 1
ATOM 607 C C . GLU A 1 85 ? 26.026 42.651 73.427 1.00 41.25 85 GLU A C 1
ATOM 608 O O . GLU A 1 85 ? 27.079 42.961 72.870 1.00 42.70 85 GLU A O 1
ATOM 614 N N . THR A 1 86 ? 25.308 43.515 74.139 1.00 38.97 86 THR A N 1
ATOM 615 C CA . THR A 1 86 ? 25.727 44.906 74.275 1.00 36.18 86 THR A CA 1
ATOM 616 C C . THR A 1 86 ? 25.777 45.397 75.723 1.00 35.36 86 THR A C 1
ATOM 617 O O . THR A 1 86 ? 26.033 46.577 75.981 1.00 33.98 86 THR A O 1
ATOM 621 N N . GLY A 1 87 ? 25.536 44.489 76.663 1.00 34.21 87 GLY A N 1
ATOM 622 C CA . GLY A 1 87 ? 25.568 44.855 78.067 1.00 32.18 87 GLY A CA 1
ATOM 623 C C . GLY A 1 87 ? 24.673 46.029 78.418 1.00 30.23 87 GLY A C 1
ATOM 624 O O . GLY A 1 87 ? 23.475 46.007 78.143 1.00 29.34 87 GLY A O 1
ATOM 625 N N . ARG A 1 88 ? 25.254 47.057 79.028 1.00 29.05 88 ARG A N 1
ATOM 626 C CA . ARG A 1 88 ? 24.496 48.240 79.420 1.00 29.02 88 ARG A CA 1
ATOM 627 C C . ARG A 1 88 ? 24.764 49.434 78.510 1.00 28.24 88 ARG A C 1
ATOM 628 O O . ARG A 1 88 ? 24.533 50.581 78.892 1.00 29.14 88 ARG A O 1
ATOM 636 N N . ALA A 1 89 ? 25.256 49.164 77.307 1.00 25.37 89 ALA A N 1
ATOM 637 C CA . ALA A 1 89 ? 25.540 50.230 76.363 1.00 23.63 89 ALA A CA 1
ATOM 638 C C . ALA A 1 89 ? 24.256 50.677 75.683 1.00 22.32 89 ALA A C 1
ATOM 639 O O . ALA A 1 89 ? 23.365 49.868 75.420 1.00 21.41 89 ALA A O 1
ATOM 641 N N . ARG A 1 90 ? 24.155 51.973 75.419 1.00 21.41 90 ARG A N 1
ATOM 642 C CA . ARG A 1 90 ? 22.988 52.510 74.739 1.00 20.16 90 ARG A CA 1
ATOM 643 C C . ARG A 1 90 ? 23.258 52.389 73.244 1.00 19.40 90 ARG A C 1
ATOM 644 O O . ARG A 1 90 ? 24.281 52.867 72.752 1.00 19.30 90 ARG A O 1
ATOM 652 N N . VAL A 1 91 ? 22.351 51.742 72.524 1.00 19.81 91 VAL A N 1
ATOM 653 C CA . VAL A 1 91 ? 22.530 51.568 71.089 1.00 19.45 91 VAL A CA 1
ATOM 654 C C . VAL A 1 91 ? 21.816 52.651 70.294 1.00 18.33 91 VAL A C 1
ATOM 655 O O . VAL A 1 91 ? 20.602 52.810 70.396 1.00 18.78 91 VAL A O 1
ATOM 659 N N . VAL A 1 92 ? 22.580 53.401 69.506 1.00 17.14 92 VAL A N 1
ATOM 660 C CA . VAL A 1 92 ? 22.008 54.457 68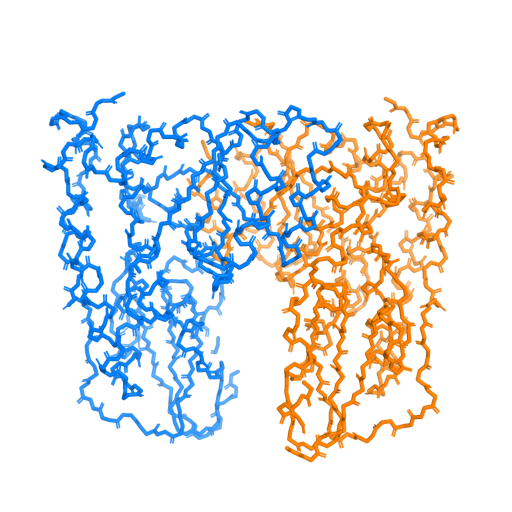.678 1.00 16.77 92 VAL A CA 1
ATOM 661 C C . VAL A 1 92 ? 22.149 54.067 67.211 1.00 17.53 92 VAL A C 1
ATOM 662 O O . VAL A 1 92 ? 23.260 54.023 66.675 1.00 16.85 92 VAL A O 1
ATOM 666 N N . ARG A 1 93 ? 21.023 53.779 66.566 1.00 15.61 93 ARG A N 1
ATOM 667 C CA . ARG A 1 93 ? 21.031 53.392 65.164 1.00 16.88 93 ARG A CA 1
ATOM 668 C C . ARG A 1 93 ? 20.965 54.612 64.241 1.00 15.10 93 ARG A C 1
ATOM 669 O O . ARG A 1 93 ? 20.057 55.439 64.339 1.00 13.79 93 ARG A O 1
ATOM 677 N N . VAL A 1 94 ? 21.950 54.711 63.355 1.00 15.66 94 VAL A N 1
ATOM 678 C CA . VAL A 1 94 ? 22.047 55.793 62.385 1.00 14.24 94 VAL A CA 1
ATOM 679 C C . VAL A 1 94 ? 22.066 55.119 61.015 1.00 15.85 94 VAL A C 1
ATOM 680 O O . VAL A 1 94 ? 22.988 54.365 60.709 1.00 14.33 94 VAL A O 1
ATOM 684 N N . GLY A 1 95 ? 21.049 55.373 60.196 1.00 16.14 95 GLY A N 1
ATOM 685 C CA . GLY A 1 95 ? 21.018 54.744 58.887 1.00 16.02 95 GLY A CA 1
ATOM 686 C C . GLY A 1 95 ? 19.867 55.149 57.988 1.00 15.78 95 GLY A C 1
ATOM 687 O O . GLY A 1 95 ? 19.173 56.135 58.242 1.00 15.53 95 GLY A O 1
ATOM 688 N N . PHE A 1 96 ? 19.656 54.365 56.936 1.00 17.36 96 PHE A N 1
ATOM 689 C CA . PHE A 1 96 ? 18.603 54.645 55.969 1.00 19.49 96 PHE A CA 1
ATOM 690 C C . PHE A 1 96 ? 17.272 53.952 56.261 1.00 18.63 96 PHE A C 1
ATOM 691 O O . PHE A 1 96 ? 16.229 54.409 55.810 1.00 18.58 96 PHE A O 1
ATOM 699 N N . ARG A 1 97 ? 17.305 52.853 57.009 1.00 20.37 97 ARG A N 1
ATOM 700 C CA . ARG A 1 97 ? 16.081 52.116 57.316 1.00 19.65 97 ARG A CA 1
ATOM 701 C C . ARG A 1 97 ? 15.112 52.901 58.201 1.00 20.44 97 ARG A C 1
ATOM 702 O O . ARG A 1 97 ? 15.524 53.683 59.056 1.00 20.63 97 ARG A O 1
ATOM 710 N N . PRO A 1 98 ? 13.802 52.693 58.004 1.00 21.95 98 PRO A N 1
ATOM 711 C CA . PRO A 1 98 ? 12.741 53.363 58.762 1.00 22.64 98 PRO A CA 1
ATOM 712 C C . PRO A 1 98 ? 12.847 53.232 60.283 1.00 23.64 98 PRO A C 1
ATOM 713 O O . PRO A 1 98 ? 12.414 54.118 61.020 1.00 23.89 98 PRO A O 1
ATOM 717 N N . GLY A 1 99 ? 13.427 52.136 60.757 1.00 24.87 99 GLY A N 1
ATOM 718 C CA . GLY A 1 99 ? 13.533 51.938 62.194 1.00 26.10 99 GLY A CA 1
ATOM 719 C C . GLY A 1 99 ? 14.637 52.675 62.939 1.00 26.31 99 GLY A C 1
ATOM 720 O O . GLY A 1 99 ? 14.662 52.663 64.173 1.00 27.51 99 GLY A O 1
ATOM 721 N N . VAL A 1 100 ? 15.540 53.328 62.215 1.00 23.33 100 VAL A N 1
ATOM 722 C CA . VAL A 1 100 ? 16.646 54.027 62.858 1.00 20.52 100 VAL A CA 1
ATOM 723 C C . VAL A 1 100 ? 16.240 55.234 63.700 1.00 20.06 100 VAL A C 1
ATOM 724 O O . VAL A 1 100 ? 15.157 55.792 63.537 1.00 19.69 100 VAL A O 1
ATOM 728 N N . GLU A 1 101 ? 17.138 55.625 64.598 1.00 19.55 101 GLU A N 1
ATOM 729 C CA . GLU A 1 101 ? 16.928 56.750 65.498 1.00 19.41 101 GLU A CA 1
ATOM 730 C C . GLU A 1 101 ? 17.402 58.054 64.858 1.00 18.20 101 GLU A C 1
ATOM 731 O O . GLU A 1 101 ? 16.882 59.126 65.154 1.00 18.37 101 GLU A O 1
ATOM 737 N N . VAL A 1 102 ? 18.395 57.949 63.982 1.00 15.70 102 VAL A N 1
ATOM 738 C CA . VAL A 1 102 ? 18.937 59.102 63.269 1.00 14.78 102 VAL A CA 1
ATOM 739 C C . VAL A 1 102 ? 18.941 58.701 61.796 1.00 15.03 102 VAL A C 1
ATOM 740 O O . VAL A 1 102 ? 19.634 57.766 61.402 1.00 12.83 102 VAL A O 1
ATOM 744 N N . HIS A 1 103 ? 18.166 59.408 60.986 1.00 16.06 103 HIS A N 1
ATOM 745 C CA . HIS A 1 103 ? 18.066 59.076 59.575 1.00 18.55 103 HIS A CA 1
ATOM 746 C C . HIS A 1 103 ? 19.046 59.775 58.634 1.00 19.32 103 HIS A C 1
ATOM 747 O O . HIS A 1 103 ? 19.277 60.980 58.729 1.00 20.36 103 HIS A O 1
ATOM 754 N N . ILE A 1 104 ? 19.620 58.984 57.731 1.00 18.82 104 ILE A N 1
ATOM 755 C CA . ILE A 1 104 ? 20.549 59.463 56.710 1.00 18.41 104 ILE A CA 1
ATOM 756 C C . ILE A 1 104 ? 20.202 58.680 55.450 1.00 18.04 104 ILE A C 1
ATOM 757 O O . ILE A 1 104 ? 20.436 57.472 55.380 1.00 17.99 104 ILE A O 1
ATOM 762 N N . PRO A 1 105 ? 19.618 59.352 54.446 1.00 18.85 105 PRO A N 1
ATOM 763 C CA . PRO A 1 105 ? 19.242 58.691 53.193 1.00 18.09 105 PRO A CA 1
ATOM 764 C C . PRO A 1 105 ? 20.486 58.172 52.484 1.00 18.23 105 PRO A C 1
ATOM 765 O O . PRO A 1 105 ? 21.581 58.691 52.680 1.00 18.65 105 PRO A O 1
ATOM 769 N N . PRO A 1 106 ? 20.333 57.137 51.649 1.00 17.88 106 PRO A N 1
ATOM 770 C CA . PRO A 1 106 ? 21.497 56.602 50.939 1.00 17.27 106 PRO A CA 1
ATOM 771 C C . PRO A 1 106 ? 22.059 57.592 49.917 1.00 16.11 106 PRO A C 1
ATOM 772 O O . PRO A 1 106 ? 21.307 58.288 49.234 1.00 14.67 106 PRO A O 1
ATOM 776 N N . SER A 1 107 ? 23.386 57.661 49.840 1.00 13.50 107 SER A N 1
ATOM 777 C CA . SER A 1 107 ? 24.080 58.562 48.914 1.00 11.49 107 SER A CA 1
ATOM 778 C C . SER A 1 107 ? 25.554 58.187 48.828 1.00 9.64 107 SER A C 1
ATOM 779 O O . SER A 1 107 ? 26.148 57.761 49.816 1.00 9.99 107 SER A O 1
ATOM 782 N N . PRO A 1 108 ? 26.165 58.334 47.642 1.00 8.61 108 PRO A N 1
ATOM 783 C CA . PRO A 1 108 ? 27.584 57.986 47.538 1.00 9.39 108 PRO A CA 1
ATOM 784 C C . PRO A 1 108 ? 28.421 58.918 48.417 1.00 10.63 108 PRO A C 1
ATOM 785 O O . PRO A 1 108 ? 29.554 58.598 48.781 1.00 11.22 108 PRO A O 1
ATOM 789 N N . LEU A 1 109 ? 27.839 60.061 48.773 1.00 9.24 109 LEU A N 1
ATOM 790 C CA . LEU A 1 109 ? 28.513 61.051 49.608 1.00 10.96 109 LEU A CA 1
ATOM 791 C C . LEU A 1 109 ? 28.187 60.904 51.095 1.00 9.95 109 LEU A C 1
ATOM 792 O O . LEU A 1 109 ? 28.742 61.621 51.924 1.00 11.34 109 LEU A O 1
ATOM 797 N N . ALA A 1 110 ? 27.295 59.973 51.424 1.00 9.40 110 ALA A N 1
ATOM 798 C CA . ALA A 1 110 ? 26.877 59.745 52.809 1.00 10.12 110 ALA A CA 1
ATOM 799 C C . ALA A 1 110 ? 28.005 59.526 53.822 1.00 10.15 110 ALA A C 1
ATOM 800 O O . ALA A 1 110 ? 27.863 59.886 54.994 1.00 10.90 110 ALA A O 1
ATOM 802 N N . PRO A 1 111 ? 29.130 58.922 53.395 1.00 10.50 111 PRO A N 1
ATOM 803 C CA . PRO A 1 111 ? 30.242 58.693 54.325 1.00 9.97 111 PRO A CA 1
ATOM 804 C C . PRO A 1 111 ? 30.636 59.977 55.050 1.00 10.29 111 PRO A C 1
ATOM 805 O O . PRO A 1 111 ? 30.955 59.957 56.234 1.00 9.84 111 PRO A O 1
ATOM 809 N N . TYR A 1 112 ? 30.622 61.094 54.329 1.00 10.33 112 TYR A N 1
ATOM 810 C CA . TYR A 1 112 ? 30.956 62.378 54.938 1.00 10.23 112 TYR A CA 1
ATOM 811 C C . TYR A 1 112 ? 29.979 62.686 56.070 1.00 9.73 112 TYR A C 1
ATOM 812 O O . TYR A 1 112 ? 30.375 63.075 57.167 1.00 12.70 112 TYR A O 1
ATOM 821 N N . ARG A 1 113 ? 28.695 62.510 55.792 1.00 12.13 113 ARG A N 1
ATOM 822 C CA . ARG A 1 113 ? 27.656 62.797 56.776 1.00 13.37 113 ARG A CA 1
ATOM 823 C C . ARG A 1 113 ? 27.744 61.918 58.025 1.00 12.87 113 ARG A C 1
ATOM 824 O O . ARG A 1 113 ? 27.563 62.411 59.143 1.00 10.49 113 ARG A O 1
ATOM 832 N N . TYR A 1 114 ? 28.038 60.631 57.841 1.00 11.05 114 TYR A N 1
ATOM 833 C CA . TYR A 1 114 ? 28.184 59.718 58.977 1.00 12.34 114 TYR A CA 1
ATOM 834 C C . TYR A 1 114 ? 29.369 60.173 59.823 1.00 11.41 114 TYR A C 1
ATOM 835 O O . TYR A 1 114 ? 29.270 60.268 61.045 1.00 13.87 114 TYR A O 1
ATOM 844 N N . LEU A 1 115 ? 30.492 60.463 59.172 1.00 11.14 115 LEU A N 1
ATOM 845 C CA . LEU A 1 115 ? 31.684 60.914 59.889 1.00 9.64 115 LEU A CA 1
ATOM 846 C C . LEU A 1 115 ? 31.392 62.204 60.648 1.00 10.13 115 LEU A C 1
ATOM 847 O O . LEU A 1 115 ? 31.783 62.359 61.805 1.00 9.59 115 LEU A O 1
ATOM 852 N N . ARG A 1 116 ? 30.713 63.133 59.984 1.00 13.12 116 ARG A N 1
ATOM 853 C CA . ARG A 1 116 ? 30.369 64.415 60.594 1.00 12.87 116 ARG A CA 1
ATOM 854 C C . ARG A 1 116 ? 29.563 64.208 61.867 1.00 13.26 116 ARG A C 1
ATOM 855 O O . ARG A 1 116 ? 29.877 64.781 62.912 1.00 12.37 116 ARG A O 1
ATOM 863 N N . PHE A 1 117 ? 28.523 63.387 61.776 1.00 14.80 117 PHE A N 1
ATOM 864 C CA . PHE A 1 117 ? 27.682 63.104 62.932 1.00 16.11 117 PHE A CA 1
ATOM 865 C C . PHE A 1 117 ? 28.507 62.501 64.063 1.00 17.21 117 PHE A C 1
ATOM 866 O O . PHE A 1 117 ? 28.351 62.867 65.229 1.00 17.39 117 PHE A O 1
ATOM 874 N N . LEU A 1 118 ? 29.394 61.578 63.703 1.00 17.92 118 LEU A N 1
ATOM 875 C CA . LEU A 1 118 ? 30.237 60.886 64.672 1.00 18.18 118 LEU A CA 1
ATOM 876 C C . LEU A 1 118 ? 31.235 61.806 65.376 1.00 19.15 118 LEU A C 1
ATOM 877 O O . LEU A 1 118 ? 31.393 61.745 66.598 1.00 18.97 118 LEU A O 1
ATOM 882 N N . LEU A 1 119 ? 31.912 62.655 64.609 1.00 18.13 119 LEU A N 1
ATOM 883 C CA . LEU A 1 119 ? 32.878 63.576 65.188 1.00 18.74 119 LE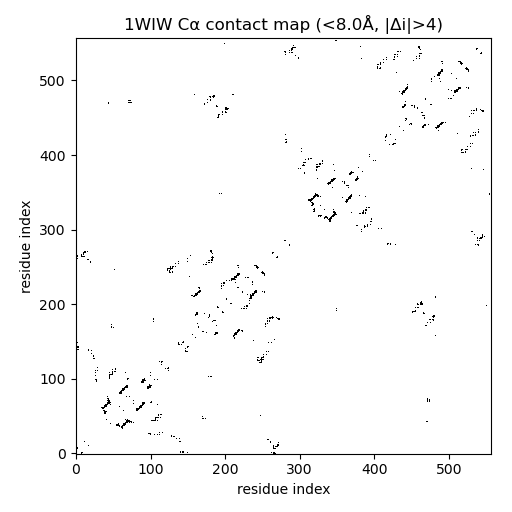U A CA 1
ATOM 884 C C . LEU A 1 119 ? 32.170 64.531 66.146 1.00 20.49 119 LEU A C 1
ATOM 885 O O . LEU A 1 119 ? 32.701 64.872 67.200 1.00 20.87 119 LEU A O 1
ATOM 890 N N . LEU A 1 120 ? 30.969 64.962 65.774 1.00 20.97 120 LEU A N 1
ATOM 891 C CA . LEU A 1 120 ? 30.209 65.876 66.618 1.00 21.96 120 LEU A CA 1
ATOM 892 C C . LEU A 1 120 ? 29.740 65.177 67.894 1.00 21.72 120 LEU A C 1
ATOM 893 O O . LEU A 1 120 ? 29.711 65.781 68.964 1.00 21.91 120 LEU A O 1
ATOM 898 N N . ALA A 1 121 ? 29.400 63.897 67.789 1.00 21.19 121 ALA A N 1
ATOM 899 C CA . ALA A 1 121 ? 28.928 63.149 68.951 1.00 21.71 121 ALA A CA 1
ATOM 900 C C . ALA A 1 121 ? 30.054 62.720 69.892 1.00 22.85 121 ALA A C 1
ATOM 901 O O . ALA A 1 121 ? 29.802 62.323 71.029 1.00 22.41 121 ALA A O 1
ATOM 903 N N . THR A 1 122 ? 31.295 62.797 69.426 1.00 23.69 122 THR A N 1
ATOM 904 C CA . THR A 1 122 ? 32.422 62.399 70.259 1.00 24.74 122 THR A CA 1
ATOM 905 C C . THR A 1 122 ? 33.310 63.573 70.638 1.00 24.73 122 THR A C 1
ATOM 906 O O . THR A 1 122 ? 34.496 63.401 70.916 1.00 25.34 122 THR A O 1
ATOM 910 N N . GLY A 1 123 ? 32.723 64.765 70.643 1.00 25.24 123 GLY A N 1
ATOM 911 C CA . GLY A 1 123 ? 33.455 65.965 71.010 1.00 25.22 123 GLY A CA 1
ATOM 912 C C . GLY A 1 123 ? 34.659 66.294 70.153 1.00 25.86 123 GLY A C 1
ATOM 913 O O . GLY A 1 123 ? 35.698 66.708 70.672 1.00 25.03 123 GLY A O 1
ATOM 914 N N . ARG A 1 124 ? 34.526 66.128 68.841 1.00 24.68 124 ARG A N 1
ATOM 915 C CA . ARG A 1 124 ? 35.626 66.420 67.935 1.00 24.64 124 ARG A CA 1
ATOM 916 C C . ARG A 1 124 ? 35.209 67.446 66.882 1.00 25.48 124 ARG A C 1
ATOM 917 O O . ARG A 1 124 ? 35.575 67.341 65.709 1.00 24.18 124 ARG A O 1
ATOM 925 N N . GLU A 1 125 ? 34.444 68.444 67.319 1.00 25.05 125 GLU A N 1
ATOM 926 C CA . GLU A 1 125 ? 33.976 69.506 66.437 1.00 27.03 125 GLU A CA 1
ATOM 927 C C . GLU A 1 125 ? 35.142 70.258 65.803 1.00 26.95 125 GLU A C 1
ATOM 928 O O . GLU A 1 125 ? 35.028 70.774 64.693 1.00 26.60 125 GLU A O 1
ATOM 934 N N . GLU A 1 126 ? 36.267 70.313 66.508 1.00 27.32 126 GLU A N 1
ATOM 935 C CA . GLU A 1 126 ? 37.452 70.995 65.990 1.00 28.32 126 GLU A CA 1
ATOM 936 C C . GLU A 1 126 ? 37.989 70.236 64.770 1.00 27.55 126 GLU A C 1
ATOM 937 O O . GLU A 1 126 ? 38.258 70.833 63.723 1.00 26.90 126 GLU A O 1
ATOM 943 N N . VAL A 1 127 ? 38.143 68.920 64.904 1.00 26.33 127 VAL A N 1
ATOM 944 C CA . VAL A 1 127 ? 38.617 68.106 63.792 1.00 23.94 127 VAL A CA 1
ATOM 945 C C . VAL A 1 127 ? 37.649 68.318 62.626 1.00 22.17 127 VAL A C 1
ATOM 946 O O . VAL A 1 127 ? 38.065 68.474 61.480 1.00 22.65 127 VAL A O 1
ATOM 950 N N . LEU A 1 128 ? 36.356 68.328 62.929 1.00 19.68 128 LEU A N 1
ATOM 951 C CA . LEU A 1 128 ? 35.338 68.529 61.908 1.00 20.72 128 LEU A CA 1
ATOM 952 C C . LEU A 1 128 ? 35.551 69.851 61.170 1.00 21.76 128 LEU A C 1
ATOM 953 O O . LEU A 1 128 ? 35.405 69.917 59.949 1.00 21.76 128 LEU A O 1
ATOM 958 N N . ARG A 1 129 ? 35.894 70.903 61.909 1.00 20.80 129 ARG A N 1
ATOM 959 C CA . ARG A 1 129 ? 36.129 72.200 61.293 1.00 21.79 129 ARG A CA 1
ATOM 960 C C . ARG A 1 129 ? 37.256 72.109 60.262 1.00 21.69 129 ARG A C 1
ATOM 961 O O . ARG A 1 129 ? 37.156 72.673 59.171 1.00 19.14 129 ARG A O 1
ATOM 969 N N . SER A 1 130 ? 38.330 71.402 60.606 1.00 20.13 130 SER A N 1
ATOM 970 C CA . SER A 1 130 ? 39.449 71.268 59.685 1.00 19.95 130 SER A CA 1
ATOM 971 C C . SER A 1 130 ? 39.036 70.470 58.452 1.00 18.46 130 SER A C 1
ATOM 972 O O . SER A 1 130 ? 39.523 70.728 57.349 1.00 18.58 130 SER A O 1
ATOM 975 N N . VAL A 1 131 ? 38.135 69.505 58.631 1.00 18.19 131 VAL A N 1
ATOM 976 C CA . VAL A 1 131 ? 37.660 68.707 57.506 1.00 16.01 131 VAL A CA 1
ATOM 977 C C . VAL A 1 131 ? 36.855 69.587 56.556 1.00 16.28 131 VAL A C 1
ATOM 978 O O . VAL A 1 131 ? 37.136 69.638 55.361 1.00 15.81 131 VAL A O 1
ATOM 982 N N . ASP A 1 132 ? 35.854 70.278 57.094 1.00 16.26 132 ASP A N 1
ATOM 983 C CA . ASP A 1 132 ? 35.013 71.156 56.285 1.00 18.55 132 ASP A CA 1
ATOM 984 C C . ASP A 1 132 ? 35.864 72.202 55.569 1.00 18.24 132 ASP A C 1
ATOM 985 O O . ASP A 1 132 ? 35.657 72.493 54.390 1.00 16.46 132 ASP A O 1
ATOM 990 N N . GLU A 1 133 ? 36.827 72.754 56.295 1.00 18.75 133 GLU A N 1
ATOM 991 C CA . GLU A 1 133 ? 37.732 73.757 55.757 1.00 19.23 133 GLU A CA 1
ATOM 992 C C . GLU A 1 133 ? 38.468 73.189 54.544 1.00 18.57 133 GLU A C 1
ATOM 993 O O . GLU A 1 133 ? 38.531 73.822 53.490 1.00 17.37 133 GLU A O 1
ATOM 999 N N . ALA A 1 134 ? 39.011 71.984 54.700 1.00 16.81 134 ALA A N 1
ATOM 1000 C CA . ALA A 1 134 ? 39.747 71.320 53.629 1.00 16.39 134 ALA A CA 1
ATOM 1001 C C . ALA A 1 134 ? 38.884 71.058 52.393 1.00 15.07 134 ALA A C 1
ATOM 1002 O O . ALA A 1 134 ? 39.321 71.294 51.270 1.00 15.83 134 ALA A O 1
ATOM 1004 N N . LEU A 1 135 ? 37.665 70.565 52.593 1.00 13.16 135 LEU A N 1
ATOM 1005 C CA . LEU A 1 135 ? 36.793 70.290 51.457 1.00 14.97 135 LEU A CA 1
ATOM 1006 C C . LEU A 1 135 ? 36.376 71.568 50.744 1.00 16.06 135 LEU A C 1
ATOM 1007 O O . LEU A 1 135 ? 36.245 71.586 49.520 1.00 15.28 135 LEU A O 1
ATOM 1012 N N . LEU A 1 136 ? 36.175 72.640 51.505 1.00 16.66 136 LEU A N 1
ATOM 1013 C CA . LEU A 1 136 ? 35.779 73.906 50.905 1.00 16.78 136 LEU A CA 1
ATOM 1014 C C . LEU A 1 136 ? 36.903 74.447 50.035 1.00 16.71 136 LEU A C 1
ATOM 1015 O O . LEU A 1 136 ? 36.655 74.955 48.943 1.00 15.23 136 LEU A O 1
ATOM 1020 N N . GLU A 1 137 ? 38.140 74.337 50.512 1.00 16.51 137 GLU A N 1
ATOM 1021 C CA . GLU A 1 137 ? 39.272 74.813 49.728 1.00 17.60 137 GLU A CA 1
ATOM 1022 C C . GLU A 1 137 ? 39.387 73.960 48.468 1.00 15.90 137 GLU A C 1
ATOM 1023 O O . GLU A 1 137 ? 39.774 74.450 47.416 1.00 15.60 137 GLU A O 1
ATOM 1029 N N . GLU A 1 138 ? 39.038 72.682 48.574 1.00 16.30 138 GLU A N 1
ATOM 1030 C CA . GLU A 1 138 ? 39.101 71.780 47.423 1.00 14.39 138 GLU A CA 1
ATOM 1031 C C . GLU A 1 138 ? 38.047 72.104 46.366 1.00 13.26 138 GLU A C 1
ATOM 1032 O O . GLU A 1 138 ? 38.359 72.206 45.179 1.00 11.70 138 GLU A O 1
ATOM 1038 N N . ARG A 1 139 ? 36.800 72.276 46.792 1.00 14.23 139 ARG A N 1
ATOM 1039 C CA . ARG A 1 139 ? 35.729 72.528 45.835 1.00 14.02 139 ARG A CA 1
ATOM 1040 C C . ARG A 1 139 ? 35.960 73.738 44.941 1.00 14.80 139 ARG A C 1
ATOM 1041 O O . ARG A 1 139 ? 35.382 73.824 43.864 1.00 13.34 139 ARG A O 1
ATOM 1049 N N . ARG A 1 140 ? 36.802 74.668 45.379 1.00 14.92 140 ARG A N 1
ATOM 1050 C CA . ARG A 1 140 ? 37.088 75.849 44.572 1.00 14.99 140 ARG A CA 1
ATOM 1051 C C . ARG A 1 140 ? 37.536 75.465 43.165 1.00 14.71 140 ARG A C 1
ATOM 1052 O O . ARG A 1 140 ? 37.159 76.112 42.186 1.00 11.93 140 ARG A O 1
ATOM 1060 N N . ARG A 1 141 ? 38.321 74.395 43.068 1.00 12.56 141 ARG A N 1
ATOM 1061 C CA . ARG A 1 141 ? 38.856 73.939 41.784 1.00 13.28 141 ARG A CA 1
ATOM 1062 C C . ARG A 1 141 ? 38.144 72.754 41.147 1.00 12.00 141 ARG A C 1
ATOM 1063 O O . ARG A 1 141 ? 38.563 72.300 40.087 1.00 12.51 141 ARG A O 1
ATOM 1071 N N . LEU A 1 142 ? 37.071 72.263 41.753 1.00 12.38 142 LEU A N 1
ATOM 1072 C CA . LEU A 1 142 ? 36.435 71.056 41.234 1.00 13.23 142 LEU A CA 1
ATOM 1073 C C . LEU A 1 142 ? 35.110 71.134 40.487 1.00 12.80 142 LEU A C 1
ATOM 1074 O O . LEU A 1 142 ? 34.703 70.155 39.861 1.00 14.12 142 LEU A O 1
ATOM 1079 N N . GLY A 1 143 ? 34.437 72.275 40.547 1.00 13.21 143 GLY A N 1
ATOM 1080 C CA . GLY A 1 143 ? 33.160 72.404 39.872 1.00 12.40 143 GLY A CA 1
ATOM 1081 C C . GLY A 1 143 ? 33.225 72.344 38.357 1.00 11.72 143 GLY A C 1
ATOM 1082 O O . GLY A 1 143 ? 34.267 72.613 37.759 1.00 12.87 143 GLY A O 1
ATOM 1083 N N . PRO A 1 144 ? 32.111 71.990 37.700 1.00 13.69 144 PRO A N 1
ATOM 1084 C CA . PRO A 1 144 ? 32.089 71.911 36.237 1.00 13.88 144 PRO A CA 1
ATOM 1085 C C . PRO A 1 144 ? 32.435 73.217 35.522 1.00 14.74 144 PRO A C 1
ATOM 1086 O O . PRO A 1 144 ? 32.824 73.204 34.355 1.00 14.10 144 PRO A O 1
ATOM 1090 N N . GLU A 1 145 ? 32.307 74.343 36.218 1.00 16.07 145 GLU A N 1
ATOM 1091 C CA . GLU A 1 145 ? 32.625 75.625 35.602 1.00 17.25 145 GLU A CA 1
ATOM 1092 C C . GLU A 1 145 ? 34.133 75.879 35.581 1.00 17.20 145 GLU A C 1
ATOM 1093 O O . GLU A 1 145 ? 34.593 76.851 34.983 1.00 19.16 145 GLU A O 1
ATOM 1099 N N . VAL A 1 146 ? 34.904 75.008 36.230 1.00 13.77 146 VAL A N 1
ATOM 1100 C CA . VAL A 1 146 ? 36.358 75.152 36.251 1.00 11.57 146 VAL A CA 1
ATOM 1101 C C . VAL A 1 146 ? 36.928 74.284 35.133 1.00 13.97 146 VAL A C 1
ATOM 1102 O O . VAL A 1 146 ? 36.750 73.062 35.132 1.00 15.20 146 VAL A O 1
ATOM 1106 N N . PRO A 1 147 ? 37.636 74.902 34.171 1.00 14.03 147 PRO A N 1
ATOM 1107 C CA . PRO A 1 147 ? 38.225 74.177 33.039 1.00 13.91 147 PRO A CA 1
ATOM 1108 C C . PRO A 1 147 ? 39.213 73.073 33.398 1.00 13.33 147 PRO A C 1
ATOM 1109 O O . PRO A 1 147 ? 39.889 73.126 34.425 1.00 13.63 147 PRO A O 1
ATOM 1113 N N . VAL A 1 148 ? 39.279 72.072 32.529 1.00 13.29 148 VAL A N 1
ATOM 1114 C CA . VAL A 1 148 ? 40.158 70.925 32.705 1.00 16.59 148 VAL A CA 1
ATOM 1115 C C . VAL A 1 148 ? 41.548 71.309 33.190 1.00 17.87 148 VAL A C 1
ATOM 1116 O O . VAL A 1 148 ? 42.045 70.748 34.166 1.00 18.31 148 VAL A O 1
ATOM 1120 N N . GLU A 1 149 ? 42.166 72.278 32.519 1.00 18.79 149 GLU A N 1
ATOM 1121 C CA . GLU A 1 149 ? 43.512 72.706 32.877 1.00 20.83 149 GLU A CA 1
ATOM 1122 C C . GLU A 1 149 ? 43.655 73.187 34.321 1.00 20.47 149 GLU A C 1
ATOM 1123 O O . GLU A 1 149 ? 44.736 73.091 34.901 1.00 22.24 149 GLU A O 1
ATOM 1129 N N . GLU A 1 150 ? 42.572 73.683 34.908 1.00 17.47 150 GLU A N 1
ATOM 1130 C CA . GLU A 1 150 ? 42.618 74.170 36.286 1.00 16.99 150 GLU A CA 1
ATOM 1131 C C . GLU A 1 150 ? 41.856 73.265 37.256 1.00 14.28 150 GLU A C 1
ATOM 1132 O O . GLU A 1 150 ? 41.858 73.506 38.462 1.00 11.84 150 GLU A O 1
ATOM 1138 N N . ASN A 1 151 ? 41.208 72.231 36.723 1.00 13.01 151 ASN A N 1
ATOM 1139 C CA . ASN A 1 151 ? 40.404 71.304 37.528 1.00 11.49 151 ASN A CA 1
ATOM 1140 C C . ASN A 1 151 ? 41.092 69.944 37.676 1.00 11.29 151 ASN A C 1
ATOM 1141 O O . ASN A 1 151 ? 41.097 69.137 36.742 1.00 10.98 151 ASN A O 1
ATOM 1146 N N . PRO A 1 152 ? 41.664 69.664 38.859 1.00 10.39 152 PRO A N 1
ATOM 1147 C CA . PRO A 1 152 ? 42.349 68.382 39.074 1.00 10.68 152 PRO A CA 1
ATOM 1148 C C . PRO A 1 152 ? 41.487 67.132 38.926 1.00 9.26 152 PRO A C 1
ATOM 1149 O O . PRO A 1 152 ? 41.981 66.094 38.488 1.00 9.71 152 PRO A O 1
ATOM 1153 N N . ALA A 1 153 ? 40.209 67.219 39.280 1.00 8.26 153 ALA A N 1
ATOM 1154 C CA . ALA A 1 153 ? 39.329 66.057 39.147 1.00 9.17 153 ALA A CA 1
ATOM 1155 C C . ALA A 1 153 ? 39.070 65.756 37.670 1.00 8.79 153 ALA A C 1
ATOM 1156 O O . ALA A 1 153 ? 39.098 64.601 37.252 1.00 10.21 153 ALA A O 1
ATOM 1158 N N . LYS A 1 154 ? 38.814 66.794 36.879 1.00 7.71 154 LYS A N 1
ATOM 1159 C CA . LYS A 1 154 ? 38.585 66.604 35.446 1.00 7.69 154 LYS A CA 1
ATOM 1160 C C . LYS A 1 154 ? 39.860 66.064 34.806 1.00 6.86 154 LYS A C 1
ATOM 1161 O O . LYS A 1 154 ? 39.822 65.133 34.000 1.00 7.07 154 LYS A O 1
ATOM 1167 N N . PHE A 1 155 ? 40.989 66.661 35.170 1.00 6.85 155 PHE A N 1
ATOM 1168 C CA . PHE A 1 155 ? 42.270 66.247 34.625 1.00 7.57 155 PHE A CA 1
ATOM 1169 C C . PHE A 1 155 ? 42.534 64.781 34.941 1.00 6.67 155 PHE A C 1
ATOM 1170 O O . PHE A 1 155 ? 42.884 64.007 34.056 1.00 7.36 155 PHE A O 1
ATOM 1178 N N . LEU A 1 156 ? 42.371 64.405 36.206 1.00 7.56 156 LEU A N 1
ATOM 1179 C CA . LEU A 1 156 ? 42.593 63.019 36.608 1.00 8.87 156 LEU A CA 1
ATOM 1180 C C . LEU A 1 156 ? 41.623 62.065 35.902 1.00 7.55 156 LEU A C 1
ATOM 1181 O O . LEU A 1 156 ? 41.985 60.941 35.569 1.00 8.85 156 LEU A O 1
ATOM 1186 N N . ALA A 1 157 ? 40.394 62.516 35.668 1.00 8.32 157 ALA A N 1
ATOM 1187 C CA . ALA A 1 157 ? 39.412 61.675 34.985 1.00 7.94 157 ALA A CA 1
ATOM 1188 C C . ALA A 1 157 ? 39.924 61.326 33.584 1.00 7.20 157 ALA A C 1
ATOM 1189 O O . ALA A 1 157 ? 39.742 60.208 33.110 1.00 8.05 157 ALA A O 1
ATOM 1191 N N . TYR A 1 158 ? 40.576 62.276 32.921 1.00 8.36 158 TYR A N 1
ATOM 1192 C CA . TYR A 1 158 ? 41.106 62.007 31.586 1.00 8.15 158 TYR A CA 1
ATOM 1193 C C . TYR A 1 158 ? 42.271 61.020 31.643 1.00 8.57 158 TYR A C 1
ATOM 1194 O O . TYR A 1 158 ? 42.551 60.326 30.667 1.00 8.93 158 TYR A O 1
ATOM 1203 N N . THR A 1 159 ? 42.941 60.949 32.788 1.00 6.80 159 THR A N 1
ATOM 1204 C CA . THR A 1 159 ? 44.057 60.013 32.950 1.00 9.31 159 THR A CA 1
ATOM 1205 C C . THR A 1 159 ? 43.508 58.598 33.114 1.00 8.98 159 THR A C 1
ATOM 1206 O O . THR A 1 159 ? 44.041 57.640 32.561 1.00 8.51 159 THR A O 1
ATOM 1210 N N . LEU A 1 160 ? 4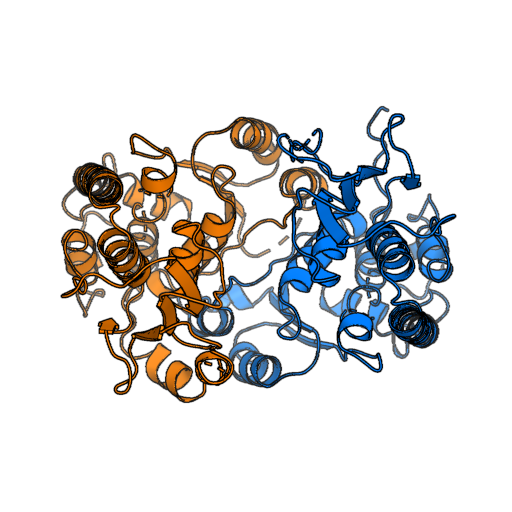2.431 58.485 33.885 1.00 9.40 160 LEU A N 1
ATOM 1211 C CA . LEU A 1 160 ? 41.797 57.205 34.164 1.00 10.93 160 LEU A CA 1
ATOM 1212 C C . LEU A 1 160 ? 40.927 56.683 33.026 1.00 11.53 160 LEU A C 1
ATOM 1213 O O . LEU A 1 160 ? 40.588 55.500 32.990 1.00 13.52 160 LEU A O 1
ATOM 1218 N N . LEU A 1 161 ? 40.566 57.561 32.099 1.00 12.23 161 LEU A N 1
ATOM 1219 C CA . LEU A 1 161 ? 39.734 57.165 30.973 1.00 12.94 161 LEU A CA 1
ATOM 1220 C C . LEU A 1 161 ? 40.394 56.011 30.214 1.00 14.39 161 LEU A C 1
ATOM 1221 O O . LEU A 1 161 ? 41.547 56.109 29.807 1.00 14.86 161 LEU A O 1
ATOM 1226 N N . GLU A 1 162 ? 39.660 54.917 30.047 1.00 14.55 162 GLU A N 1
ATOM 1227 C CA . GLU A 1 162 ? 40.166 53.751 29.328 1.00 17.57 162 GLU A CA 1
ATOM 1228 C C . GLU A 1 162 ? 41.402 53.108 29.962 1.00 17.27 162 GLU A C 1
ATOM 1229 O O . GLU A 1 162 ? 42.157 52.396 29.299 1.00 17.29 162 GLU A O 1
ATOM 1235 N N . ARG A 1 163 ? 41.607 53.375 31.245 1.00 14.88 163 ARG A N 1
ATOM 1236 C CA . ARG A 1 163 ? 42.716 52.781 31.977 1.00 14.60 163 ARG A CA 1
ATOM 1237 C C . ARG A 1 163 ? 42.141 52.092 33.208 1.00 14.63 163 ARG A C 1
ATOM 1238 O O . ARG A 1 163 ? 40.967 52.281 33.539 1.00 12.09 163 ARG A O 1
ATOM 1246 N N . LEU A 1 164 ? 42.965 51.285 33.871 1.00 12.47 164 LEU A N 1
ATOM 1247 C CA . LEU A 1 164 ? 42.555 50.567 35.071 1.00 13.08 164 LEU A CA 1
ATOM 1248 C C . LEU A 1 164 ? 43.194 51.242 36.280 1.00 11.46 164 LEU A C 1
ATOM 1249 O O . LEU A 1 164 ? 44.389 51.086 36.528 1.00 12.93 164 LEU A O 1
ATOM 1254 N N . PRO A 1 165 ? 42.402 52.002 37.051 1.00 10.53 165 PRO A N 1
ATOM 1255 C CA . PRO A 1 165 ? 42.933 52.694 38.229 1.00 9.29 165 PRO A CA 1
ATOM 1256 C C . PRO A 1 165 ? 43.404 51.763 39.340 1.00 10.45 165 PRO A C 1
ATOM 1257 O O . PRO A 1 165 ? 42.737 50.778 39.664 1.00 8.82 165 PRO A O 1
ATOM 1261 N N . LEU A 1 166 ? 44.556 52.099 39.913 1.00 8.70 166 LEU A N 1
ATOM 1262 C CA . LEU A 1 166 ? 45.144 51.365 41.029 1.00 8.93 166 LEU A CA 1
ATOM 1263 C C . LEU A 1 166 ? 45.338 52.427 42.110 1.00 9.27 166 LEU A C 1
ATOM 1264 O O . LEU A 1 166 ? 46.220 53.283 42.003 1.00 9.92 166 LEU A O 1
ATOM 1269 N N . PHE A 1 167 ? 44.499 52.378 43.140 1.00 7.55 167 PHE A N 1
ATOM 1270 C CA . PHE A 1 167 ? 44.554 53.354 44.217 1.00 7.20 167 PHE A CA 1
ATOM 1271 C C . PHE A 1 167 ? 45.373 52.875 45.418 1.00 8.54 167 PHE A C 1
ATOM 1272 O O . PHE A 1 167 ? 45.229 51.739 45.865 1.00 5.75 167 PHE A O 1
ATOM 1280 N N . TYR A 1 168 ? 46.218 53.763 45.939 1.00 9.04 168 TYR A N 1
ATOM 1281 C CA . TYR A 1 168 ? 47.064 53.473 47.094 1.00 9.69 168 TYR A CA 1
ATOM 1282 C C . TYR A 1 168 ? 47.110 54.701 48.002 1.00 10.43 168 TYR A C 1
ATOM 1283 O O . TYR A 1 168 ? 47.491 55.790 47.568 1.00 9.83 168 TYR A O 1
ATOM 1292 N N . SER A 1 169 ? 46.715 54.524 49.258 1.00 10.68 169 SER A N 1
ATOM 1293 C CA . SER A 1 169 ? 46.691 55.628 50.219 1.00 12.11 169 SER A CA 1
ATOM 1294 C C . SER A 1 169 ? 47.367 55.224 51.526 1.00 11.39 169 SER A C 1
ATOM 1295 O O . SER A 1 169 ? 46.704 54.893 52.505 1.00 12.24 169 SER A O 1
ATOM 1298 N N . PRO A 1 170 ? 48.707 55.263 51.552 1.00 12.34 170 PRO A N 1
ATOM 1299 C CA . PRO A 1 170 ? 49.524 54.903 52.718 1.00 12.78 170 PRO A CA 1
ATOM 1300 C C . PRO A 1 170 ? 49.094 55.549 54.028 1.00 12.62 170 PRO A C 1
ATOM 1301 O O . PRO A 1 170 ? 49.133 54.909 55.071 1.00 14.23 170 PRO A O 1
ATOM 1305 N N . LEU A 1 171 ? 48.694 56.817 53.980 1.00 12.49 171 LEU A N 1
ATOM 1306 C CA . LEU A 1 171 ? 48.303 57.520 55.200 1.00 12.88 171 LEU A CA 1
ATOM 1307 C C . LEU A 1 171 ? 47.125 56.882 55.946 1.00 12.12 171 LEU A C 1
ATOM 1308 O O . LEU A 1 171 ? 46.934 57.121 57.136 1.00 12.64 171 LEU A O 1
ATOM 1313 N N . PHE A 1 172 ? 46.342 56.072 55.243 1.00 11.32 172 PHE A N 1
ATOM 1314 C CA . PHE A 1 172 ? 45.181 55.395 55.826 1.00 10.86 172 PHE A CA 1
ATOM 1315 C C . PHE A 1 172 ? 44.675 54.449 54.746 1.00 10.86 172 PHE A C 1
ATOM 1316 O O . PHE A 1 172 ? 43.962 54.863 53.833 1.00 9.38 172 PHE A O 1
ATOM 1324 N N . ARG A 1 173 ? 45.058 53.178 54.859 1.00 9.62 173 ARG A N 1
ATOM 1325 C CA . ARG A 1 173 ? 44.709 52.159 53.876 1.00 10.01 173 ARG A CA 1
ATOM 1326 C C . ARG A 1 173 ? 43.227 51.994 53.504 1.00 9.91 173 ARG A C 1
ATOM 1327 O O . ARG A 1 173 ? 42.899 51.830 52.330 1.00 9.14 173 ARG A O 1
ATOM 1335 N N . PRO A 1 174 ? 42.310 52.025 54.485 1.00 10.70 174 PRO A N 1
ATOM 1336 C CA . PRO A 1 174 ? 40.913 51.861 54.055 1.00 10.99 174 PRO A CA 1
ATOM 1337 C C . PRO A 1 174 ? 40.355 52.941 53.116 1.00 8.88 174 PRO A C 1
ATOM 1338 O O . PRO A 1 174 ? 39.273 52.776 52.557 1.00 8.75 174 PRO A O 1
ATOM 1342 N N . LEU A 1 175 ? 41.079 54.041 52.934 1.00 8.48 175 LEU A N 1
ATOM 1343 C CA . LEU A 1 175 ? 40.603 55.071 52.008 1.00 8.14 175 LEU A CA 1
ATOM 1344 C C . LEU A 1 175 ? 40.541 54.424 50.622 1.00 9.74 175 LEU A C 1
ATOM 1345 O O . LEU A 1 175 ? 39.655 54.727 49.822 1.00 8.41 175 LEU A O 1
ATOM 1350 N N . GLU A 1 176 ? 41.482 53.516 50.363 1.00 8.61 176 GLU A N 1
ATOM 1351 C CA . GLU A 1 176 ? 41.550 52.789 49.095 1.00 11.11 176 GLU A CA 1
ATOM 1352 C C . GLU A 1 176 ? 40.209 52.161 48.752 1.00 9.84 176 GLU A C 1
ATOM 1353 O O . GLU A 1 176 ? 39.670 52.373 47.665 1.00 11.61 176 GLU A O 1
ATOM 1359 N N . GLY A 1 177 ? 39.683 51.376 49.684 1.00 8.57 177 GLY A N 1
ATOM 1360 C CA . GLY A 1 177 ? 38.405 50.725 49.469 1.00 9.19 177 GLY A CA 1
ATOM 1361 C C . GLY A 1 177 ? 37.282 51.726 49.266 1.00 8.97 177 GLY A C 1
ATOM 1362 O O . GLY A 1 177 ? 36.398 51.518 48.434 1.00 8.84 177 GLY A O 1
ATOM 1363 N N . ALA A 1 178 ? 37.319 52.820 50.019 1.00 9.53 178 ALA A N 1
ATOM 1364 C CA . ALA A 1 178 ? 36.294 53.853 49.909 1.00 10.25 178 ALA A CA 1
ATOM 1365 C C . ALA A 1 178 ? 36.315 54.497 48.520 1.00 10.76 178 ALA A C 1
ATOM 1366 O O . ALA A 1 178 ? 35.269 54.833 47.963 1.00 11.31 178 ALA A O 1
ATOM 1368 N N . VAL A 1 179 ? 37.509 54.671 47.964 1.00 8.89 179 VAL A N 1
ATOM 1369 C CA . VAL A 1 179 ? 37.634 55.269 46.640 1.00 7.86 179 VAL A CA 1
ATOM 1370 C C . VAL A 1 179 ? 37.204 54.252 45.585 1.00 7.52 179 VAL A C 1
ATOM 1371 O O . VAL A 1 179 ? 36.498 54.593 44.636 1.00 10.03 179 VAL A O 1
ATOM 1375 N N . GLN A 1 180 ? 37.620 53.001 45.761 1.00 6.94 180 GLN A N 1
ATOM 1376 C CA . GLN A 1 180 ? 37.245 51.939 44.829 1.00 6.74 180 GLN A CA 1
ATOM 1377 C C . GLN A 1 180 ? 35.712 51.876 44.785 1.00 7.47 180 GLN A C 1
ATOM 1378 O O . GLN A 1 180 ? 35.113 51.657 43.736 1.00 7.42 180 GLN A O 1
ATOM 1384 N N . THR A 1 181 ? 35.088 52.084 45.941 1.00 8.53 181 THR A N 1
ATOM 1385 C CA . THR A 1 181 ? 33.637 52.070 46.050 1.00 9.54 181 THR A CA 1
ATOM 1386 C C . THR A 1 181 ? 33.043 53.255 45.289 1.00 9.26 181 THR A C 1
ATOM 1387 O O . THR A 1 181 ? 32.044 53.111 44.586 1.00 7.92 181 THR A O 1
ATOM 1391 N N . LEU A 1 182 ? 33.670 54.423 45.424 1.00 7.52 182 LEU A N 1
ATOM 1392 C CA . LEU A 1 182 ? 33.200 55.614 44.722 1.00 7.49 182 LEU A CA 1
ATOM 1393 C C . LEU A 1 182 ? 33.246 55.399 43.212 1.00 7.81 182 LEU A C 1
ATOM 1394 O O . LEU A 1 182 ? 32.299 55.732 42.500 1.00 7.97 182 LEU A O 1
ATOM 1399 N N . PHE A 1 183 ? 34.348 54.846 42.716 1.00 6.51 183 PHE A N 1
ATOM 1400 C CA . PHE A 1 183 ? 34.459 54.637 41.284 1.00 8.30 183 PHE A CA 1
ATOM 1401 C C . PHE A 1 183 ? 33.494 53.595 40.745 1.00 7.93 183 PHE A C 1
ATOM 1402 O O . PHE A 1 183 ? 33.075 53.669 39.596 1.00 10.06 183 PHE A O 1
ATOM 1410 N N . ALA A 1 184 ? 33.116 52.637 41.579 1.00 8.54 184 ALA A N 1
ATOM 1411 C CA . ALA A 1 184 ? 32.164 51.625 41.138 1.00 10.56 184 ALA A CA 1
ATOM 1412 C C . ALA A 1 184 ? 30.762 52.246 41.139 1.00 10.11 184 ALA A C 1
ATOM 1413 O O . ALA A 1 184 ? 30.063 52.251 40.124 1.00 11.01 184 ALA A O 1
ATOM 1415 N N . ARG A 1 185 ? 30.373 52.785 42.286 1.00 9.84 185 ARG A N 1
ATOM 1416 C CA . ARG A 1 185 ? 29.048 53.380 42.459 1.00 11.99 185 ARG A CA 1
ATOM 1417 C C . ARG A 1 185 ? 28.753 54.596 41.596 1.00 10.21 185 ARG A C 1
ATOM 1418 O O . ARG A 1 185 ? 27.654 54.722 41.058 1.00 9.27 185 ARG A O 1
ATOM 1426 N N . VAL A 1 186 ? 29.727 55.490 41.464 1.00 8.55 186 VAL A N 1
ATOM 1427 C CA . VAL A 1 186 ? 29.523 56.700 40.678 1.00 9.86 186 VAL A CA 1
ATOM 1428 C C . VAL A 1 186 ? 29.948 56.551 39.222 1.00 11.76 186 VAL A C 1
ATOM 1429 O O . VAL A 1 186 ? 29.128 56.709 38.313 1.00 11.49 186 VAL A O 1
ATOM 1433 N N . ALA A 1 187 ? 31.223 56.240 39.006 1.00 11.28 187 ALA A N 1
ATOM 1434 C CA . ALA A 1 187 ? 31.757 56.086 37.654 1.00 12.35 187 ALA A CA 1
ATOM 1435 C C . ALA A 1 187 ? 31.366 54.764 37.004 1.00 11.93 187 ALA A C 1
ATOM 1436 O O . ALA A 1 187 ? 31.642 54.547 35.824 1.00 12.17 187 ALA A O 1
ATOM 1438 N N . LYS A 1 188 ? 30.719 53.888 37.771 1.00 11.76 188 LYS A N 1
ATOM 1439 C CA . LYS A 1 188 ? 30.297 52.585 37.259 1.00 9.58 188 LYS A CA 1
ATOM 1440 C C . LYS A 1 188 ? 31.490 51.899 36.599 1.00 10.04 188 LYS A C 1
ATOM 1441 O O . LYS A 1 188 ? 31.332 51.201 35.597 1.00 7.89 188 LYS A O 1
ATOM 1447 N N . SER A 1 189 ? 32.679 52.093 37.168 1.00 10.15 189 SER A N 1
ATOM 1448 C CA . SER A 1 189 ? 33.899 51.523 36.595 1.00 11.54 189 SER A CA 1
ATOM 1449 C C . SER A 1 189 ? 34.726 50.667 37.543 1.00 11.68 189 SER A C 1
ATOM 1450 O O . SER A 1 189 ? 34.679 50.819 38.771 1.00 10.67 189 SER A O 1
ATOM 1453 N N . LEU A 1 190 ? 35.510 49.780 36.942 1.00 10.42 190 LEU A N 1
ATOM 1454 C CA . LEU A 1 190 ? 36.384 48.877 37.669 1.00 11.77 190 LEU A CA 1
ATOM 1455 C C . LEU A 1 190 ? 37.666 49.594 38.104 1.00 12.05 190 LEU A C 1
ATOM 1456 O O . LEU A 1 190 ? 38.222 50.397 37.352 1.00 11.16 190 LEU A O 1
ATOM 1461 N N . SER A 1 191 ? 38.109 49.311 39.325 1.00 9.67 191 SER A N 1
ATOM 1462 C CA . SER A 1 191 ? 39.342 49.877 39.863 1.00 9.98 191 SER A CA 1
ATOM 1463 C C . SER A 1 191 ? 39.899 48.879 40.875 1.00 11.83 191 SER A C 1
ATOM 1464 O O . SER A 1 191 ? 39.157 48.044 41.405 1.00 11.38 191 SER A O 1
ATOM 1467 N N . LEU A 1 192 ? 41.200 48.973 41.139 1.00 11.10 192 LEU A N 1
ATOM 1468 C CA . LEU A 1 192 ? 41.888 48.054 42.042 1.00 13.27 192 LEU A CA 1
ATOM 1469 C C . LEU A 1 192 ? 42.632 48.726 43.195 1.00 12.50 192 LEU A C 1
ATOM 1470 O O . LEU A 1 192 ? 42.988 49.906 43.120 1.00 9.80 192 LEU A O 1
ATOM 1475 N N . THR A 1 193 ? 42.846 47.961 44.267 1.00 10.73 193 THR A N 1
ATOM 1476 C CA . THR A 1 193 ? 43.571 48.427 45.447 1.00 10.24 193 THR A CA 1
ATOM 1477 C C . THR A 1 193 ? 44.558 47.319 45.809 1.00 10.52 193 THR A C 1
ATOM 1478 O O . THR A 1 193 ? 44.273 46.131 45.636 1.00 7.78 193 THR A O 1
ATOM 1482 N N . PRO A 1 194 ? 45.735 47.693 46.313 1.00 9.70 194 PRO A N 1
ATOM 1483 C CA . PRO A 1 194 ? 46.714 46.667 46.674 1.00 10.22 194 PRO A CA 1
ATOM 1484 C C . PRO A 1 194 ? 46.390 45.999 48.008 1.00 9.37 194 PRO A C 1
ATOM 1485 O O . PRO A 1 194 ? 45.592 46.514 48.792 1.00 9.25 194 PRO A O 1
ATOM 1489 N N . PRO A 1 195 ? 47.000 44.835 48.278 1.00 7.63 195 PRO A N 1
ATOM 1490 C CA . PRO A 1 195 ? 46.751 44.138 49.541 1.00 8.07 195 PRO A CA 1
ATOM 1491 C C . PRO A 1 195 ? 47.528 44.849 50.652 1.00 8.90 195 PRO A C 1
ATOM 1492 O O . PRO A 1 195 ? 48.240 45.820 50.388 1.00 8.79 195 PRO A O 1
ATOM 1496 N N . PRO A 1 196 ? 47.395 44.384 51.904 1.00 8.02 196 PRO A N 1
ATOM 1497 C CA . PRO A 1 196 ? 48.108 45.007 53.024 1.00 9.32 196 PRO A CA 1
ATOM 1498 C C . PRO A 1 196 ? 49.601 45.204 52.739 1.00 9.30 196 PRO A C 1
ATOM 1499 O O . PRO A 1 196 ? 50.156 46.267 53.022 1.00 7.58 196 PRO A O 1
ATOM 1503 N N . SER A 1 197 ? 50.251 44.180 52.191 1.00 7.83 197 SER A N 1
ATOM 1504 C CA . SER A 1 197 ? 51.670 44.290 51.844 1.00 8.41 197 SER A CA 1
ATOM 1505 C C . SER A 1 197 ? 51.739 44.910 50.448 1.00 6.90 197 SER A C 1
ATOM 1506 O O . SER A 1 197 ? 52.149 44.267 49.485 1.00 7.04 197 SER A O 1
ATOM 1509 N N . ALA A 1 198 ? 51.340 46.177 50.365 1.00 7.68 198 ALA A N 1
ATOM 1510 C CA . ALA A 1 198 ? 51.283 46.910 49.104 1.00 8.78 198 ALA A CA 1
ATOM 1511 C C . ALA A 1 198 ? 52.569 47.069 48.294 1.00 8.48 198 ALA A C 1
ATOM 1512 O O . ALA A 1 198 ? 52.582 46.787 47.093 1.00 8.62 198 ALA A O 1
ATOM 1514 N N . LEU A 1 199 ? 53.639 47.541 48.925 1.00 8.47 199 LEU A N 1
ATOM 1515 C CA . LEU A 1 199 ? 54.887 47.737 48.195 1.00 8.88 199 LEU A CA 1
ATOM 1516 C C . LEU A 1 199 ? 55.379 46.416 47.600 1.00 9.09 199 LEU A C 1
ATOM 1517 O O . LEU A 1 199 ? 55.854 46.378 46.463 1.00 9.13 199 LEU A O 1
ATOM 1522 N N . GLU A 1 200 ? 55.239 45.333 48.360 1.00 8.84 200 GLU A N 1
ATOM 1523 C CA . GLU A 1 200 ? 55.639 44.009 47.893 1.00 9.78 200 GLU A CA 1
ATOM 1524 C C . GLU A 1 200 ? 54.867 43.677 46.609 1.00 9.38 200 GLU A C 1
ATOM 1525 O O . GLU A 1 200 ? 55.439 43.212 45.618 1.00 8.75 200 GLU A O 1
ATOM 1531 N N . PHE A 1 201 ? 53.559 43.929 46.660 1.00 9.04 201 PHE A N 1
ATOM 1532 C CA . PHE A 1 201 ? 52.611 43.696 45.561 1.00 8.67 201 PHE A CA 1
ATOM 1533 C C . PHE A 1 201 ? 53.031 44.450 44.295 1.00 9.38 201 PHE A C 1
ATOM 1534 O O . PHE A 1 201 ? 52.996 43.901 43.192 1.00 8.54 201 PHE A O 1
ATOM 1542 N N . PHE A 1 202 ? 53.422 45.711 44.468 1.00 9.53 202 PHE A N 1
ATOM 1543 C CA . PHE A 1 202 ? 53.860 46.568 43.363 1.00 9.58 202 PHE A CA 1
ATOM 1544 C C . PHE A 1 202 ? 55.155 46.077 42.718 1.00 9.49 202 PHE A C 1
ATOM 1545 O O . PHE A 1 202 ? 55.338 46.169 41.504 1.00 10.18 202 PHE A O 1
ATOM 1553 N N . LEU A 1 203 ? 56.057 45.570 43.547 1.00 10.13 203 LEU A N 1
ATOM 1554 C CA . LEU A 1 203 ? 57.364 45.120 43.088 1.00 10.77 203 LEU A CA 1
ATOM 1555 C C . LEU A 1 203 ? 57.406 43.817 42.304 1.00 11.28 203 LEU A C 1
ATOM 1556 O O . LEU A 1 203 ? 58.131 43.716 41.319 1.00 13.77 203 LEU A O 1
ATOM 1561 N N . VAL A 1 204 ? 56.635 42.821 42.728 1.00 12.95 204 VAL A N 1
ATOM 1562 C CA . VAL A 1 204 ? 56.651 41.537 42.045 1.00 11.34 204 VAL A CA 1
ATOM 1563 C C . VAL A 1 204 ? 55.380 41.149 41.293 1.00 11.40 204 VAL A C 1
ATOM 1564 O O . VAL A 1 204 ? 55.406 40.231 40.478 1.00 9.52 204 VAL A O 1
ATOM 1568 N N . GLY A 1 205 ? 54.279 41.854 41.545 1.00 10.57 205 GLY A N 1
ATOM 1569 C CA . GLY A 1 205 ? 53.023 41.528 40.882 1.00 10.17 205 GLY A CA 1
ATOM 1570 C C . GLY A 1 205 ? 52.914 41.784 39.385 1.00 11.11 205 GLY A C 1
ATOM 1571 O O . GLY A 1 205 ? 51.968 41.326 38.740 1.00 7.59 205 GLY A O 1
ATOM 1572 N N . LEU A 1 206 ? 53.869 42.512 38.816 1.00 13.14 206 LEU A N 1
ATOM 1573 C CA . LEU A 1 206 ? 53.827 42.801 37.382 1.00 15.44 206 LEU A CA 1
ATOM 1574 C C . LEU A 1 206 ? 54.992 42.177 36.616 1.00 15.76 206 LEU A C 1
ATOM 1575 O O . LEU A 1 206 ? 55.257 42.556 35.476 1.00 16.01 206 LEU A O 1
ATOM 1580 N N . GLU A 1 207 ? 55.675 41.215 37.231 1.00 16.61 207 GLU A N 1
ATOM 1581 C CA . GLU A 1 207 ? 56.833 40.583 36.599 1.00 17.08 207 GLU A CA 1
ATOM 1582 C C . GLU A 1 207 ? 56.538 39.417 35.658 1.00 18.30 207 GLU A C 1
ATOM 1583 O O . GLU A 1 207 ? 57.307 39.159 34.729 1.00 15.93 207 GLU A O 1
ATOM 1589 N N . ALA A 1 208 ? 55.433 38.712 35.885 1.00 17.76 208 ALA A N 1
ATOM 1590 C CA . ALA A 1 208 ? 55.073 37.586 35.024 1.00 19.26 208 ALA A CA 1
ATOM 1591 C C . ALA A 1 208 ? 54.801 38.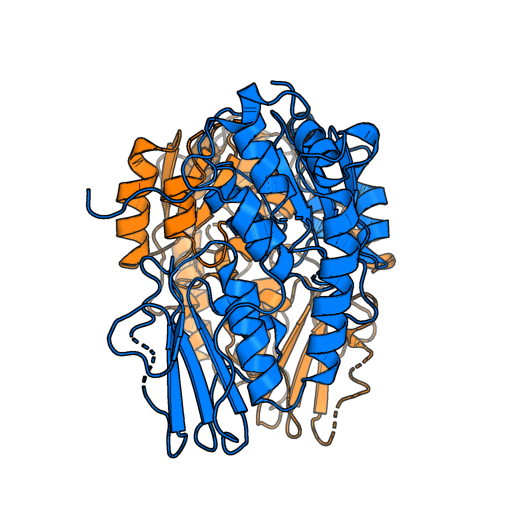080 33.604 1.00 19.23 208 ALA A C 1
ATOM 1592 O O . ALA A 1 208 ? 55.324 37.532 32.638 1.00 18.43 208 ALA A O 1
ATOM 1594 N N . ARG A 1 209 ? 53.969 39.111 33.487 1.00 20.99 209 ARG A N 1
ATOM 1595 C CA . ARG A 1 209 ? 53.631 39.692 32.189 1.00 23.35 209 ARG A CA 1
ATOM 1596 C C . ARG A 1 209 ? 53.687 41.208 32.307 1.00 23.98 209 ARG A C 1
ATOM 1597 O O . ARG A 1 209 ? 52.716 41.843 32.711 1.00 23.64 209 ARG A O 1
ATOM 1605 N N . HIS A 1 210 ? 54.829 41.789 31.957 1.00 26.35 210 HIS A N 1
ATOM 1606 C CA . HIS A 1 210 ? 54.988 43.236 32.049 1.00 26.76 210 HIS A CA 1
ATOM 1607 C C . HIS A 1 210 ? 53.828 43.970 31.381 1.00 25.42 210 HIS A C 1
ATOM 1608 O O . HIS A 1 210 ? 53.460 45.070 31.797 1.00 23.80 210 HIS A O 1
ATOM 1615 N N . GLU A 1 211 ? 53.240 43.354 30.360 1.00 24.46 211 GLU A N 1
ATOM 1616 C CA . GLU A 1 211 ? 52.126 43.986 29.671 1.00 24.09 211 GLU A CA 1
ATOM 1617 C C . GLU A 1 211 ? 50.913 44.219 30.570 1.00 22.16 211 GLU A C 1
ATOM 1618 O O . GLU A 1 211 ? 50.015 44.973 30.198 1.00 20.23 211 GLU A O 1
ATOM 1624 N N . GLN A 1 212 ? 50.873 43.585 31.743 1.00 20.08 212 GLN A N 1
ATOM 1625 C CA . GLN A 1 212 ? 49.744 43.800 32.658 1.00 19.06 212 GLN A CA 1
ATOM 1626 C C . GLN A 1 212 ? 49.732 45.250 33.124 1.00 18.10 212 GLN A C 1
ATOM 1627 O O . GLN A 1 212 ? 48.726 45.738 33.638 1.00 19.66 212 GLN A O 1
ATOM 1633 N N . GLY A 1 213 ? 50.860 45.933 32.960 1.00 16.83 213 GLY A N 1
ATOM 1634 C CA . GLY A 1 213 ? 50.941 47.318 33.382 1.00 17.35 213 GLY A CA 1
ATOM 1635 C C . GLY A 1 213 ? 50.517 48.328 32.330 1.00 16.62 213 GLY A C 1
ATOM 1636 O O . GLY A 1 213 ? 50.346 49.505 32.643 1.00 15.17 213 GLY A O 1
ATOM 1637 N N . ASP A 1 214 ? 50.339 47.877 31.090 1.00 18.30 214 ASP A N 1
ATOM 1638 C CA . ASP A 1 214 ? 49.956 48.773 29.994 1.00 20.99 214 ASP A CA 1
ATOM 1639 C C . ASP A 1 214 ? 48.670 49.569 30.217 1.00 20.81 214 ASP A C 1
ATOM 1640 O O . ASP A 1 214 ? 48.587 50.735 29.843 1.00 22.86 214 ASP A O 1
ATOM 1645 N N . PRO A 1 215 ? 47.640 48.946 30.809 1.00 20.33 215 PRO A N 1
ATOM 1646 C CA . PRO A 1 215 ? 46.408 49.711 31.018 1.00 18.49 215 PRO A CA 1
ATOM 1647 C C . PRO A 1 215 ? 46.285 50.322 32.408 1.00 17.06 215 PRO A C 1
ATOM 1648 O O . PRO A 1 215 ? 45.307 51.006 32.701 1.00 17.99 215 PRO A O 1
ATOM 1652 N N . LEU A 1 216 ? 47.280 50.088 33.257 1.00 15.21 216 LEU A N 1
ATOM 1653 C CA . LEU A 1 216 ? 47.245 50.592 34.627 1.00 14.30 216 LEU A CA 1
ATOM 1654 C C . LEU A 1 216 ? 47.565 52.069 34.822 1.00 13.05 216 LEU A C 1
ATOM 1655 O O . LEU A 1 216 ? 48.468 52.627 34.190 1.00 11.11 216 LEU A O 1
ATOM 1660 N N . ALA A 1 217 ? 46.803 52.690 35.717 1.00 11.35 217 ALA A N 1
ATOM 1661 C CA . ALA A 1 217 ? 46.994 54.081 36.081 1.00 10.70 217 ALA A CA 1
ATOM 1662 C C . ALA A 1 217 ? 47.146 54.047 37.597 1.00 12.04 217 ALA A C 1
ATOM 1663 O O . ALA A 1 217 ? 46.169 53.851 38.323 1.00 12.62 217 ALA A O 1
ATOM 1665 N N . ALA A 1 218 ? 48.375 54.196 38.076 1.00 11.02 218 ALA A N 1
ATOM 1666 C CA . ALA A 1 218 ? 48.620 54.169 39.508 1.00 11.64 218 ALA A CA 1
ATOM 1667 C C . ALA A 1 218 ? 48.294 55.529 40.092 1.00 11.21 218 ALA A C 1
ATOM 1668 O O . ALA A 1 218 ? 48.817 56.553 39.646 1.00 11.75 218 ALA A O 1
ATOM 1670 N N . VAL A 1 219 ? 47.414 55.536 41.082 1.00 9.35 219 VAL A N 1
ATOM 1671 C CA . VAL A 1 219 ? 47.015 56.777 41.727 1.00 9.09 219 VAL A CA 1
ATOM 1672 C C . VAL A 1 219 ? 47.498 56.767 43.172 1.00 10.00 219 VAL A C 1
ATOM 1673 O O . VAL A 1 219 ? 46.920 56.095 44.033 1.00 10.15 219 VAL A O 1
ATOM 1677 N N . LEU A 1 220 ? 48.568 57.510 43.432 1.00 9.78 220 LEU A N 1
ATOM 1678 C CA . LEU A 1 220 ? 49.130 57.581 44.772 1.00 9.76 220 LEU A CA 1
ATOM 1679 C C . LEU A 1 220 ? 48.463 58.714 45.544 1.00 10.63 220 LEU A C 1
ATOM 1680 O O . LEU A 1 220 ? 48.691 59.902 45.280 1.00 10.04 220 LEU A O 1
ATOM 1685 N N . LEU A 1 221 ? 47.632 58.321 46.501 1.00 10.61 221 LEU A N 1
ATOM 1686 C CA . LEU A 1 221 ? 46.870 59.247 47.324 1.00 10.73 221 LEU A CA 1
ATOM 1687 C C . LEU A 1 221 ? 47.564 59.668 48.609 1.00 12.45 221 LEU A C 1
ATOM 1688 O O . LEU A 1 221 ? 47.728 58.864 49.521 1.00 10.07 221 LEU A O 1
ATOM 1693 N N . GLY A 1 222 ? 47.962 60.935 48.682 1.00 13.45 222 GLY A N 1
ATOM 1694 C CA . GLY A 1 222 ? 48.593 61.429 49.892 1.00 13.95 222 GLY A CA 1
ATOM 1695 C C . GLY A 1 222 ? 50.103 61.311 49.987 1.00 14.67 222 GLY A C 1
ATOM 1696 O O . GLY A 1 222 ? 50.756 60.768 49.093 1.00 13.39 222 GLY A O 1
ATOM 1697 N N . PRO A 1 223 ? 50.680 61.816 51.089 1.00 15.21 223 PRO A N 1
ATOM 1698 C CA . PRO A 1 223 ? 52.112 61.824 51.397 1.00 16.01 223 PRO A CA 1
ATOM 1699 C C . PRO A 1 223 ? 52.600 60.550 52.080 1.00 16.92 223 PRO A C 1
ATOM 1700 O O . PRO A 1 223 ? 51.841 59.593 52.252 1.00 15.04 223 PRO A O 1
ATOM 1704 N N . GLY A 1 224 ? 53.878 60.554 52.459 1.00 17.22 224 GLY A N 1
ATOM 1705 C CA . GLY A 1 224 ? 54.459 59.414 53.143 1.00 17.04 224 GLY A CA 1
ATOM 1706 C C . GLY A 1 224 ? 55.624 58.754 52.434 1.00 17.13 224 GLY A C 1
ATOM 1707 O O . GLY A 1 224 ? 55.744 58.822 51.208 1.00 14.07 224 GLY A O 1
ATOM 1708 N N . GLU A 1 225 ? 56.485 58.107 53.218 1.00 17.18 225 GLU A N 1
ATOM 1709 C CA . GLU A 1 225 ? 57.646 57.413 52.681 1.00 18.64 225 GLU A CA 1
ATOM 1710 C C . GLU A 1 225 ? 57.196 56.342 51.708 1.00 17.11 225 GLU A C 1
ATOM 1711 O O . GLU A 1 225 ? 57.832 56.114 50.682 1.00 16.07 225 GLU A O 1
ATOM 1717 N N . GLU A 1 226 ? 56.099 55.674 52.052 1.00 17.08 226 GLU A N 1
ATOM 1718 C CA . GLU A 1 226 ? 55.555 54.609 51.222 1.00 15.94 226 GLU A CA 1
ATOM 1719 C C . GLU A 1 226 ? 55.063 55.100 49.867 1.00 14.40 226 GLU A C 1
ATOM 1720 O O . GLU A 1 226 ? 55.152 54.382 48.869 1.00 13.74 226 GLU A O 1
ATOM 1726 N N . ALA A 1 227 ? 54.542 56.321 49.829 1.00 12.12 227 ALA A N 1
ATOM 1727 C CA . ALA A 1 227 ? 54.075 56.890 48.573 1.00 13.53 227 ALA A CA 1
ATOM 1728 C C . ALA A 1 227 ? 55.296 57.089 47.670 1.00 13.33 227 ALA A C 1
ATOM 1729 O O . ALA A 1 227 ? 55.251 56.827 46.464 1.00 13.53 227 ALA A O 1
ATOM 1731 N N . ALA A 1 228 ? 56.392 57.547 48.269 1.00 12.93 228 ALA A N 1
ATOM 1732 C CA . ALA A 1 228 ? 57.630 57.775 47.532 1.00 13.77 228 ALA A CA 1
ATOM 1733 C C . ALA A 1 228 ? 58.188 56.449 47.019 1.00 13.72 228 ALA A C 1
ATOM 1734 O O . ALA A 1 228 ? 58.595 56.343 45.866 1.00 14.01 228 ALA A O 1
ATOM 1736 N N . LEU A 1 229 ? 58.208 55.438 47.881 1.00 13.23 229 LEU A N 1
ATOM 1737 C CA . LEU A 1 229 ? 58.717 54.126 47.494 1.00 11.90 229 LEU A CA 1
ATOM 1738 C C . LEU A 1 229 ? 57.843 53.490 46.419 1.00 11.93 229 LEU A C 1
ATOM 1739 O O . LEU A 1 229 ? 58.342 52.785 45.537 1.00 12.51 229 LEU A O 1
ATOM 1744 N N . ALA A 1 230 ? 56.538 53.740 46.497 1.00 11.09 230 ALA A N 1
ATOM 1745 C CA . ALA A 1 230 ? 55.597 53.192 45.528 1.00 9.75 230 ALA A CA 1
ATOM 1746 C C . ALA A 1 230 ? 55.869 53.789 44.152 1.00 10.74 230 ALA A C 1
ATOM 1747 O O . ALA A 1 230 ? 55.875 53.082 43.143 1.00 11.61 230 ALA A O 1
ATOM 1749 N N . LYS A 1 231 ? 56.099 55.097 44.108 1.00 10.79 231 LYS A N 1
ATOM 1750 C CA . LYS A 1 231 ? 56.378 55.751 42.838 1.00 11.14 231 LYS A CA 1
ATOM 1751 C C . LYS A 1 231 ? 57.681 55.207 42.258 1.00 12.27 231 LYS A C 1
ATOM 1752 O O . LYS A 1 231 ? 57.779 54.966 41.053 1.00 12.69 231 LYS A O 1
ATOM 1758 N N . GLU A 1 232 ? 58.672 55.008 43.123 1.00 12.69 232 GLU A N 1
ATOM 1759 C CA . GLU A 1 232 ? 59.975 54.490 42.709 1.00 14.65 232 GLU A CA 1
ATOM 1760 C C . GLU A 1 232 ? 59.820 53.112 42.069 1.00 14.59 232 GLU A C 1
ATOM 1761 O O . GLU A 1 232 ? 60.529 52.770 41.123 1.00 12.66 232 GLU A O 1
ATOM 1767 N N . ILE A 1 233 ? 58.877 52.328 42.587 1.00 13.36 233 ILE A N 1
ATOM 1768 C CA . ILE A 1 233 ? 58.614 50.984 42.076 1.00 13.69 233 ILE A CA 1
ATOM 1769 C C . ILE A 1 233 ? 57.725 50.962 40.826 1.00 14.23 233 ILE A C 1
ATOM 1770 O O . ILE A 1 233 ? 58.019 50.262 39.854 1.00 12.19 233 ILE A O 1
ATOM 1775 N N . LEU A 1 234 ? 56.641 51.736 40.859 1.00 14.43 234 LEU A N 1
ATOM 1776 C CA . LEU A 1 234 ? 55.664 51.750 39.769 1.00 15.35 234 LEU A CA 1
ATOM 1777 C C . LEU A 1 234 ? 55.878 52.599 38.521 1.00 16.66 234 LEU A C 1
ATOM 1778 O O . LEU A 1 234 ? 55.449 52.204 37.438 1.00 15.39 234 LEU A O 1
ATOM 1783 N N . GLU A 1 235 ? 56.518 53.756 38.651 1.00 18.27 235 GLU A N 1
ATOM 1784 C CA . GLU A 1 235 ? 56.706 54.627 37.496 1.00 19.52 235 GLU A CA 1
ATOM 1785 C C . GLU A 1 235 ? 57.159 53.908 36.226 1.00 19.78 235 GLU A C 1
ATOM 1786 O O . GLU A 1 235 ? 56.643 54.173 35.144 1.00 20.02 235 GLU A O 1
ATOM 1792 N N . SER A 1 236 ? 58.102 52.982 36.360 1.00 21.35 236 SER A N 1
ATOM 1793 C CA . SER A 1 236 ? 58.614 52.255 35.204 1.00 22.51 236 SER A CA 1
ATOM 1794 C C . SER A 1 236 ? 57.871 50.949 34.913 1.00 22.67 236 SER A C 1
ATOM 1795 O O . SER A 1 236 ? 58.262 50.197 34.016 1.00 22.70 236 SER A O 1
ATOM 1798 N N . ARG A 1 237 ? 56.801 50.681 35.656 1.00 20.21 237 ARG A N 1
ATOM 1799 C CA . ARG A 1 237 ? 56.048 49.443 35.467 1.00 19.04 237 ARG A CA 1
ATOM 1800 C C . ARG A 1 237 ? 54.592 49.628 35.041 1.00 18.84 237 ARG A C 1
ATOM 1801 O O . ARG A 1 237 ? 53.918 48.651 34.715 1.00 19.52 237 ARG A O 1
ATOM 1809 N N . VAL A 1 238 ? 54.101 50.864 35.044 1.00 16.02 238 VAL A N 1
ATOM 1810 C CA . VAL A 1 238 ? 52.716 51.119 34.659 1.00 16.00 238 VAL A CA 1
ATOM 1811 C C . VAL A 1 238 ? 52.605 52.197 33.583 1.00 15.89 238 VAL A C 1
ATOM 1812 O O . VAL A 1 238 ? 53.512 53.005 33.408 1.00 13.82 238 VAL A O 1
ATOM 1816 N N . ASP A 1 239 ? 51.479 52.210 32.879 1.00 15.16 239 ASP A N 1
ATOM 1817 C CA . ASP A 1 239 ? 51.257 53.172 31.804 1.00 16.44 239 ASP A CA 1
ATOM 1818 C C . ASP A 1 239 ? 51.154 54.633 32.254 1.00 16.68 239 ASP A C 1
ATOM 1819 O O . ASP A 1 239 ? 51.632 55.538 31.566 1.00 17.02 239 ASP A O 1
ATOM 1824 N N . ALA A 1 240 ? 50.519 54.868 33.397 1.00 14.70 240 ALA A N 1
ATOM 1825 C CA . ALA A 1 240 ? 50.361 56.229 33.901 1.00 12.74 240 ALA A CA 1
ATOM 1826 C C . ALA A 1 240 ? 50.414 56.245 35.417 1.00 12.02 240 ALA A C 1
ATOM 1827 O O . ALA A 1 240 ? 50.043 55.270 36.065 1.00 9.44 240 ALA A O 1
ATOM 1829 N N . LEU A 1 241 ? 50.889 57.352 35.977 1.00 11.35 241 LEU A N 1
ATOM 1830 C CA . LEU A 1 241 ? 50.993 57.484 37.421 1.00 13.29 241 LEU A CA 1
ATOM 1831 C C . LEU A 1 241 ? 50.655 58.906 37.849 1.00 13.63 241 LEU A C 1
ATOM 1832 O O . LEU A 1 241 ? 51.153 59.878 37.276 1.00 12.73 241 LEU A O 1
ATOM 1837 N N . ALA A 1 242 ? 49.792 59.017 38.853 1.00 11.60 242 ALA A N 1
ATOM 1838 C CA . ALA A 1 242 ? 49.382 60.314 39.368 1.00 12.06 242 ALA A CA 1
ATOM 1839 C C . ALA A 1 242 ? 49.655 60.410 40.861 1.00 13.73 242 ALA A C 1
ATOM 1840 O O . ALA A 1 242 ? 49.457 59.449 41.605 1.00 13.86 242 ALA A O 1
ATOM 1842 N N . GLU A 1 243 ? 50.136 61.573 41.284 1.00 14.54 243 GLU A N 1
ATOM 1843 C CA . GLU A 1 243 ? 50.414 61.839 42.686 1.00 14.50 243 GLU A CA 1
ATOM 1844 C C . GLU A 1 243 ? 49.403 62.884 43.123 1.00 13.78 243 GLU A C 1
ATOM 1845 O O . GLU A 1 243 ? 49.470 64.036 42.694 1.00 12.56 243 GLU A O 1
ATOM 1851 N N . VAL A 1 244 ? 48.469 62.476 43.975 1.00 12.13 244 VAL A N 1
ATOM 1852 C CA . VAL A 1 244 ? 47.425 63.366 44.459 1.00 11.82 244 VAL A CA 1
ATOM 1853 C C . VAL A 1 244 ? 47.752 63.909 45.842 1.00 12.99 244 VAL A C 1
ATOM 1854 O O . VAL A 1 244 ? 47.922 63.149 46.797 1.00 11.74 244 VAL A O 1
ATOM 1858 N N . PRO A 1 245 ? 47.846 65.239 45.968 1.00 13.08 245 PRO A N 1
ATOM 1859 C CA . PRO A 1 245 ? 48.154 65.870 47.255 1.00 13.69 245 PRO A CA 1
ATOM 1860 C C . PRO A 1 245 ? 46.962 65.755 48.193 1.00 12.24 245 PRO A C 1
ATOM 1861 O O . PRO A 1 245 ? 45.817 65.761 47.750 1.00 11.14 245 PRO A O 1
ATOM 1865 N N . ALA A 1 246 ? 47.234 65.649 49.487 1.00 12.79 246 ALA A N 1
ATOM 1866 C CA . ALA A 1 246 ? 46.172 65.551 50.471 1.00 15.82 246 ALA A CA 1
ATOM 1867 C C . ALA A 1 246 ? 46.080 66.869 51.234 1.00 16.13 246 ALA A C 1
ATOM 1868 O O . ALA A 1 246 ? 46.839 67.108 52.171 1.00 16.05 246 ALA A O 1
ATOM 1870 N N . THR A 1 247 ? 45.155 67.727 50.824 1.00 16.81 247 THR A N 1
ATOM 1871 C CA . THR A 1 247 ? 44.996 69.005 51.493 1.00 20.68 247 THR A CA 1
ATOM 1872 C C . THR A 1 247 ? 44.302 68.749 52.821 1.00 22.38 247 THR A C 1
ATOM 1873 O O . THR A 1 247 ? 43.551 67.783 52.970 1.00 24.56 247 THR A O 1
ATOM 1877 N N . GLY A 1 248 ? 44.560 69.612 53.791 1.00 23.87 248 GLY A N 1
ATOM 1878 C CA . GLY A 1 248 ? 43.971 69.440 55.102 1.00 22.13 248 GLY A CA 1
ATOM 1879 C C . GLY A 1 248 ? 45.077 69.618 56.120 1.00 22.27 248 GLY A C 1
ATOM 1880 O O . GLY A 1 248 ? 46.226 69.261 55.857 1.00 22.26 248 GLY A O 1
ATOM 1881 N N . ALA A 1 249 ? 44.732 70.155 57.283 1.00 22.46 249 ALA A N 1
ATOM 1882 C CA . ALA A 1 249 ? 45.713 70.412 58.329 1.00 23.19 249 ALA A CA 1
ATOM 1883 C C . ALA A 1 249 ? 46.030 69.214 59.222 1.00 23.19 249 ALA A C 1
ATOM 1884 O O . ALA A 1 249 ? 46.969 69.266 60.013 1.00 24.82 249 ALA A O 1
ATOM 1886 N N . ASN A 1 250 ? 45.254 68.141 59.102 1.00 23.22 250 ASN A N 1
ATOM 1887 C CA . ASN A 1 250 ? 45.485 66.951 59.913 1.00 21.02 250 ASN A CA 1
ATOM 1888 C C . ASN A 1 250 ? 45.084 65.682 59.165 1.00 20.30 250 ASN A C 1
ATOM 1889 O O . ASN A 1 250 ? 44.429 65.743 58.126 1.00 19.13 250 ASN A O 1
ATOM 1894 N N . ARG A 1 251 ? 45.476 64.534 59.708 1.00 20.18 251 ARG A N 1
ATOM 1895 C CA . ARG A 1 251 ? 45.195 63.240 59.087 1.00 19.72 251 ARG A CA 1
ATOM 1896 C C . ARG A 1 251 ? 43.760 63.040 58.598 1.00 18.70 251 ARG A C 1
ATOM 1897 O O . ARG A 1 251 ? 43.553 62.666 57.442 1.00 18.55 251 ARG A O 1
ATOM 1905 N N . LEU A 1 252 ? 42.770 63.277 59.456 1.00 18.62 252 LEU A N 1
ATOM 1906 C CA . LEU A 1 252 ? 41.382 63.097 59.035 1.00 18.73 252 LEU A CA 1
ATOM 1907 C C . LEU A 1 252 ? 40.990 64.078 57.933 1.00 17.86 252 LEU A C 1
ATOM 1908 O O . LEU A 1 252 ? 40.251 63.726 57.015 1.00 15.52 252 LEU A O 1
ATOM 1913 N N . ALA A 1 253 ? 41.471 65.312 58.031 1.00 16.85 253 ALA A N 1
ATOM 1914 C CA . ALA A 1 253 ? 41.157 66.308 57.016 1.00 16.81 253 ALA A CA 1
ATOM 1915 C C . ALA A 1 253 ? 41.779 65.876 55.688 1.00 14.94 253 ALA A C 1
ATOM 1916 O O . ALA A 1 253 ? 41.161 66.010 54.636 1.00 16.32 253 ALA A O 1
ATOM 1918 N N . GLN A 1 254 ? 43.003 65.359 55.748 1.00 12.65 254 GLN A N 1
ATOM 1919 C CA . GLN A 1 254 ? 43.701 64.903 54.552 1.00 13.49 254 GLN A CA 1
ATOM 1920 C C . GLN A 1 254 ? 42.990 63.717 53.902 1.00 10.60 254 GLN A C 1
ATOM 1921 O O . GLN A 1 254 ? 42.871 63.653 52.680 1.00 10.95 254 GLN A O 1
ATOM 1927 N N . VAL A 1 255 ? 42.520 62.780 54.720 1.00 7.69 255 VAL A N 1
ATOM 1928 C CA . VAL A 1 255 ? 41.818 61.609 54.198 1.00 8.70 255 VAL A CA 1
ATOM 1929 C C . VAL A 1 255 ? 40.526 62.019 53.503 1.00 9.24 255 VAL A C 1
ATOM 1930 O O . VAL A 1 255 ? 40.237 61.568 52.394 1.00 8.72 255 VAL A O 1
ATOM 1942 N N . ALA A 1 257 ? 39.743 65.006 52.338 1.00 9.78 257 ALA A N 1
ATOM 1943 C CA . ALA A 1 257 ? 40.002 65.874 51.196 1.00 9.44 257 ALA A CA 1
ATOM 1944 C C . ALA A 1 257 ? 40.308 64.998 49.991 1.00 9.76 257 ALA A C 1
ATOM 1945 O O . ALA A 1 257 ? 39.840 65.262 48.888 1.00 9.21 257 ALA A O 1
ATOM 1947 N N . LEU A 1 258 ? 41.097 63.946 50.207 1.00 10.06 258 LEU A N 1
ATOM 1948 C CA . LEU A 1 258 ? 41.433 63.020 49.129 1.00 8.02 258 LEU A CA 1
ATOM 1949 C C . LEU A 1 258 ? 40.154 62.331 48.666 1.00 7.55 258 LEU A C 1
ATOM 1950 O O . LEU A 1 258 ? 39.906 62.188 47.471 1.00 7.48 258 LEU A O 1
ATOM 1955 N N . TRP A 1 259 ? 39.346 61.904 49.629 1.00 7.02 259 TRP A N 1
ATOM 1956 C CA . TRP A 1 259 ? 38.089 61.225 49.342 1.00 7.37 259 TRP A CA 1
ATOM 1957 C C . TRP A 1 259 ? 37.174 62.107 48.490 1.00 6.54 259 TRP A C 1
ATOM 1958 O O . TRP A 1 259 ? 36.630 61.664 47.481 1.00 4.81 259 TRP A O 1
ATOM 1969 N N . TYR A 1 260 ? 37.024 63.361 48.907 1.00 6.05 260 TYR A N 1
ATOM 1970 C CA . TYR A 1 260 ? 36.171 64.318 48.213 1.00 6.98 260 TYR A CA 1
ATOM 1971 C C . TYR A 1 260 ? 36.676 64.605 46.796 1.00 6.00 260 TYR A C 1
ATOM 1972 O O . TYR A 1 260 ? 35.885 64.727 45.869 1.00 7.36 260 TYR A O 1
ATOM 1981 N N . ARG A 1 261 ? 37.987 64.714 46.620 1.00 7.19 261 ARG A N 1
ATOM 1982 C CA . ARG A 1 261 ? 38.507 64.972 45.279 1.00 9.23 261 ARG A CA 1
ATOM 1983 C C . ARG A 1 261 ? 38.254 63.747 44.390 1.00 8.76 261 ARG A C 1
ATOM 1984 O O . ARG A 1 261 ? 37.919 63.881 43.207 1.00 8.09 261 ARG A O 1
ATOM 2000 N N . ALA A 1 263 ? 35.824 61.726 44.727 1.00 8.05 263 ALA A N 1
ATOM 2001 C CA . ALA A 1 263 ? 34.396 61.646 44.458 1.00 7.10 263 ALA A CA 1
ATOM 2002 C C . ALA A 1 263 ? 34.112 62.507 43.229 1.00 9.00 263 ALA A C 1
ATOM 2003 O O . ALA A 1 263 ? 33.338 62.118 42.348 1.00 8.66 263 ALA A O 1
ATOM 2005 N N . TRP A 1 264 ? 34.737 63.682 43.170 1.00 8.47 264 TRP A N 1
ATOM 2006 C CA . TRP A 1 264 ? 34.551 64.569 42.026 1.00 9.72 264 TRP A CA 1
ATOM 2007 C C . TRP A 1 264 ? 35.145 63.911 40.786 1.00 8.26 264 TRP A C 1
ATOM 2008 O O . TRP A 1 264 ? 34.587 64.001 39.695 1.00 8.43 264 TRP A O 1
ATOM 2019 N N . THR A 1 265 ? 36.275 63.236 40.964 1.00 7.62 265 THR A N 1
ATOM 2020 C CA . THR A 1 265 ? 36.929 62.565 39.850 1.00 8.66 265 THR A CA 1
ATOM 2021 C C . THR A 1 265 ? 36.044 61.448 39.292 1.00 9.84 265 THR A C 1
ATOM 2022 O O . THR A 1 265 ? 35.900 61.311 38.075 1.00 10.31 265 THR A O 1
ATOM 2026 N N . ALA A 1 266 ? 35.449 60.651 40.179 1.00 8.67 266 ALA A N 1
ATOM 2027 C CA . ALA A 1 266 ? 34.569 59.573 39.742 1.00 8.95 266 ALA A CA 1
ATOM 2028 C C . ALA A 1 266 ? 33.396 60.159 38.963 1.00 7.91 266 ALA A C 1
ATOM 2029 O O . ALA A 1 266 ? 32.972 59.594 37.959 1.00 9.55 266 ALA A O 1
ATOM 2031 N N . TYR A 1 267 ? 32.876 61.295 39.423 1.00 8.49 267 TYR A N 1
ATOM 2032 C CA . TYR A 1 267 ? 31.758 61.948 38.739 1.00 7.99 267 TYR A CA 1
ATOM 2033 C C . TYR A 1 267 ? 32.127 62.289 37.294 1.00 8.71 267 TYR A C 1
ATOM 2034 O O . TYR A 1 267 ? 31.387 61.980 36.356 1.00 8.93 267 TYR A O 1
ATOM 2043 N N . TYR A 1 268 ? 33.272 62.934 37.118 1.00 8.33 268 TYR A N 1
ATOM 2044 C CA . TYR A 1 268 ? 33.727 63.306 35.782 1.00 9.09 268 TYR A CA 1
ATOM 2045 C C . TYR A 1 268 ? 34.035 62.088 34.914 1.00 9.14 268 TYR A C 1
ATOM 2046 O O . TYR A 1 268 ? 33.801 62.109 33.700 1.00 9.62 268 TYR A O 1
ATOM 2055 N N . LEU A 1 269 ? 34.545 61.021 35.524 1.00 8.99 269 LEU A N 1
ATOM 2056 C CA . LEU A 1 269 ? 34.847 59.819 34.752 1.00 8.69 269 LEU A CA 1
ATOM 2057 C C . LEU A 1 269 ? 33.546 59.232 34.211 1.00 10.19 269 LEU A C 1
ATOM 2058 O O . LEU A 1 269 ? 33.496 58.751 33.074 1.00 10.65 269 LEU A O 1
ATOM 2063 N N . ALA A 1 270 ? 32.492 59.270 35.026 1.00 9.24 270 ALA A N 1
ATOM 2064 C CA . ALA A 1 270 ? 31.191 58.763 34.595 1.00 10.74 270 ALA A CA 1
ATOM 2065 C C . ALA A 1 270 ? 30.765 59.572 33.368 1.00 12.19 270 ALA A C 1
ATOM 2066 O O . ALA A 1 270 ? 30.290 59.015 32.380 1.00 12.58 270 ALA A O 1
ATOM 2068 N N . LEU A 1 271 ? 30.950 60.889 33.427 1.00 11.73 271 LEU A N 1
ATOM 2069 C CA . LEU A 1 271 ? 30.577 61.725 32.292 1.00 13.94 271 LEU A CA 1
ATOM 2070 C C . LEU A 1 271 ? 31.389 61.379 31.047 1.00 13.99 271 LEU A C 1
ATOM 2071 O O . LEU A 1 271 ? 30.855 61.374 29.942 1.00 16.73 271 LEU A O 1
ATOM 2076 N N . LEU A 1 272 ? 32.675 61.089 31.220 1.00 12.68 272 LEU A N 1
ATOM 2077 C CA . LEU A 1 272 ? 33.515 60.744 30.083 1.00 12.06 272 LEU A CA 1
ATOM 2078 C C . LEU A 1 272 ? 33.034 59.454 29.422 1.00 13.66 272 LEU A C 1
ATOM 2079 O O . LEU A 1 272 ? 33.131 59.301 28.203 1.00 13.27 272 LEU A O 1
ATOM 2084 N N . TYR A 1 273 ? 32.517 58.524 30.220 1.00 13.06 273 TYR A N 1
ATOM 2085 C CA . TYR A 1 273 ? 32.012 57.274 29.664 1.00 13.78 273 TYR A CA 1
ATOM 2086 C C . TYR A 1 273 ? 30.571 57.460 29.206 1.00 14.49 273 TYR A C 1
ATOM 2087 O O . TYR A 1 273 ? 29.977 56.566 28.610 1.00 12.99 273 TYR A O 1
ATOM 2096 N N . GLY A 1 274 ? 30.016 58.634 29.489 1.00 14.93 274 GLY A N 1
ATOM 2097 C CA . GLY A 1 274 ? 28.649 58.919 29.091 1.00 15.69 274 GLY A CA 1
ATOM 2098 C C . GLY A 1 274 ? 27.608 58.122 29.852 1.00 17.20 274 GLY A C 1
ATOM 2099 O O . GLY A 1 274 ? 26.575 57.754 29.289 1.00 16.49 274 GLY A O 1
ATOM 2100 N N . VAL A 1 275 ? 27.875 57.837 31.125 1.00 16.51 275 VAL A N 1
ATOM 2101 C CA . VAL A 1 275 ? 26.929 57.095 31.956 1.00 16.89 275 VAL A CA 1
ATOM 2102 C C . VAL A 1 275 ? 26.465 57.993 33.097 1.00 16.25 275 VAL A C 1
ATOM 2103 O O . VAL A 1 275 ? 27.196 58.894 33.521 1.00 14.39 275 VAL A O 1
ATOM 2107 N N . ASP A 1 276 ? 25.252 57.751 33.587 1.00 15.63 276 ASP A N 1
ATOM 2108 C CA . ASP A 1 276 ? 24.697 58.541 34.682 1.00 15.74 276 ASP A CA 1
ATOM 2109 C C . ASP A 1 276 ? 25.474 58.232 35.957 1.00 15.02 276 ASP A C 1
ATOM 2110 O O . ASP A 1 276 ? 25.570 57.079 36.366 1.00 14.32 276 ASP A O 1
ATOM 2115 N N . PRO A 1 277 ? 26.039 59.266 36.597 1.00 15.73 277 PRO A N 1
ATOM 2116 C CA . PRO A 1 277 ? 26.816 59.131 37.836 1.00 15.31 277 PRO A CA 1
ATOM 2117 C C . PRO A 1 277 ? 25.934 58.737 39.020 1.00 13.77 277 PRO A C 1
ATOM 2118 O O . PRO A 1 277 ? 26.429 58.260 40.043 1.00 11.69 277 PRO A O 1
ATOM 2122 N N . GLY A 1 278 ? 24.629 58.945 38.870 1.00 14.26 278 GLY A N 1
ATOM 2123 C CA . GLY A 1 278 ? 23.692 58.644 39.942 1.00 14.95 278 GLY A CA 1
ATOM 2124 C C . GLY A 1 278 ? 23.406 57.175 40.166 1.00 15.61 278 GLY A C 1
ATOM 2125 O O . GLY A 1 278 ? 23.829 56.325 39.384 1.00 15.75 278 GLY A O 1
ATOM 2126 N N . ASP A 1 279 ? 22.683 56.873 41.241 1.00 15.77 279 ASP A N 1
ATOM 2127 C CA . ASP A 1 279 ? 22.337 55.493 41.562 1.00 18.85 279 ASP A CA 1
ATOM 2128 C C . ASP A 1 279 ? 21.150 55.016 40.732 1.00 19.52 279 ASP A C 1
ATOM 2129 O O . ASP A 1 279 ? 20.332 55.817 40.292 1.00 19.19 279 ASP A O 1
ATOM 2134 N N . HIS A 1 280 ? 21.063 53.707 40.520 1.00 21.64 280 HIS A N 1
ATOM 2135 C CA . HIS A 1 280 ? 19.953 53.135 39.763 1.00 26.20 280 HIS A CA 1
ATOM 2136 C C . HIS A 1 280 ? 18.750 53.087 40.707 1.00 26.40 280 HIS A C 1
ATOM 2137 O O . HIS A 1 280 ? 18.915 53.108 41.923 1.00 25.91 280 HIS A O 1
ATOM 2144 N N . GLY A 1 281 ? 17.544 53.033 40.157 1.00 28.08 281 GLY A N 1
ATOM 2145 C CA . GLY A 1 281 ? 16.373 52.918 41.010 1.00 29.41 281 GLY A CA 1
ATOM 2146 C C . GLY A 1 281 ? 16.313 51.439 41.351 1.00 29.41 281 GLY A C 1
ATOM 2147 O O . GLY A 1 281 ? 16.302 50.605 40.449 1.00 30.86 281 GLY A O 1
ATOM 2148 N N . LEU A 1 282 ? 16.277 51.096 42.633 1.00 31.81 282 LEU A N 1
ATOM 2149 C CA . LEU A 1 282 ? 16.265 49.688 43.024 1.00 33.37 282 LEU A CA 1
ATOM 2150 C C . LEU A 1 282 ? 14.909 48.996 43.107 1.00 34.07 282 LEU A C 1
ATOM 2151 O O . LEU A 1 282 ? 14.848 47.796 43.376 1.00 33.22 282 LEU A O 1
ATOM 2156 N N . LEU A 1 283 ? 13.826 49.729 42.872 1.00 33.95 283 LEU A N 1
ATOM 2157 C CA . LEU A 1 283 ? 12.501 49.116 42.943 1.00 35.63 283 LEU A CA 1
ATOM 2158 C C . LEU A 1 283 ? 11.742 49.131 41.621 1.00 36.57 283 LEU A C 1
ATOM 2159 O O . LEU A 1 283 ? 10.830 48.332 41.409 1.00 35.90 283 LEU A O 1
ATOM 2164 N N . GLU A 1 284 ? 12.125 50.040 40.732 1.00 37.44 284 GLU A N 1
ATOM 2165 C CA . GLU A 1 284 ? 11.480 50.156 39.432 1.00 38.01 284 GLU A CA 1
ATOM 2166 C C . GLU A 1 284 ? 11.821 48.978 38.524 1.00 37.84 284 GLU A C 1
ATOM 2167 O O . GLU A 1 284 ? 12.724 48.197 38.887 1.00 36.89 284 GLU A O 1
ATOM 2181 N N . ARG B 1 2 ? 52.119 26.019 28.286 1.00 23.92 2 ARG B N 1
ATOM 2182 C CA . ARG B 1 2 ? 52.879 25.039 29.054 1.00 21.51 2 ARG B CA 1
ATOM 2183 C C . ARG B 1 2 ? 51.975 23.993 29.705 1.00 20.00 2 ARG B C 1
ATOM 2184 O O . ARG B 1 2 ? 50.835 24.281 30.078 1.00 17.50 2 ARG B O 1
ATOM 2192 N N . ASP B 1 3 ? 52.500 22.775 29.822 1.00 15.94 3 ASP B N 1
ATOM 2193 C CA . ASP B 1 3 ? 51.771 21.647 30.389 1.00 14.86 3 ASP B CA 1
ATOM 2194 C C . ASP B 1 3 ? 52.281 21.337 31.795 1.00 13.19 3 ASP B C 1
ATOM 2195 O O . ASP B 1 3 ? 53.443 20.987 31.980 1.00 10.64 3 ASP B O 1
ATOM 2200 N N . LEU B 1 4 ? 51.399 21.480 32.781 1.00 11.95 4 LEU B N 1
ATOM 2201 C CA . LEU B 1 4 ? 51.741 21.235 34.177 1.00 11.29 4 LEU B CA 1
ATOM 2202 C C . LEU B 1 4 ? 51.962 19.757 34.475 1.00 12.22 4 LEU B C 1
ATOM 2203 O O . LEU B 1 4 ? 52.293 19.382 35.603 1.00 10.94 4 LEU B O 1
ATOM 2208 N N . ASP B 1 5 ? 51.784 18.913 33.463 1.00 12.90 5 ASP B N 1
ATOM 2209 C CA . ASP B 1 5 ? 51.994 17.489 33.648 1.00 13.85 5 ASP B CA 1
ATOM 2210 C C . ASP B 1 5 ? 53.268 16.999 32.943 1.00 15.62 5 ASP B C 1
ATOM 2211 O O . ASP B 1 5 ? 53.497 15.796 32.813 1.00 14.80 5 ASP B O 1
ATOM 2216 N N . ARG B 1 6 ? 54.099 17.945 32.503 1.00 13.38 6 ARG B N 1
ATOM 2217 C CA . ARG B 1 6 ? 55.378 17.623 31.870 1.00 14.42 6 ARG B CA 1
ATOM 2218 C C . ARG B 1 6 ? 56.473 18.083 32.835 1.00 14.75 6 ARG B C 1
ATOM 2219 O O . ARG B 1 6 ? 56.466 19.227 33.306 1.00 13.19 6 ARG B O 1
ATOM 2227 N N . GLU B 1 7 ? 57.417 17.192 33.122 1.00 13.76 7 GLU B N 1
ATOM 2228 C CA . GLU B 1 7 ? 58.480 17.486 34.071 1.00 15.26 7 GLU B CA 1
ATOM 2229 C C . GLU B 1 7 ? 59.366 18.698 33.793 1.00 13.91 7 GLU B C 1
ATOM 2230 O O . GLU B 1 7 ? 59.745 19.408 34.726 1.00 14.13 7 GLU B O 1
ATOM 2236 N N . GLU B 1 8 ? 59.694 18.953 32.530 1.00 12.75 8 GLU B N 1
ATOM 2237 C CA . GLU B 1 8 ? 60.569 20.078 32.215 1.00 12.69 8 GLU B CA 1
ATOM 2238 C C . GLU B 1 8 ? 59.939 21.431 32.529 1.00 12.07 8 GLU B C 1
ATOM 2239 O O . GLU B 1 8 ? 60.629 22.450 32.574 1.00 11.37 8 GLU B O 1
ATOM 2245 N N . THR B 1 9 ? 58.632 21.433 32.763 1.00 12.24 9 THR B N 1
ATOM 2246 C CA . THR B 1 9 ? 57.907 22.659 33.079 1.00 11.38 9 THR B CA 1
ATOM 2247 C C . THR B 1 9 ? 58.267 23.180 34.471 1.00 11.23 9 THR B C 1
ATOM 2248 O O . THR B 1 9 ? 58.050 24.351 34.780 1.00 11.35 9 THR B O 1
ATOM 2252 N N . TYR B 1 10 ? 58.844 22.313 35.296 1.00 11.60 10 TYR B N 1
ATOM 2253 C CA . TYR B 1 10 ? 59.216 22.685 36.656 1.00 12.15 10 TYR B CA 1
ATOM 2254 C C . TYR B 1 10 ? 60.669 23.137 36.843 1.00 12.60 10 TYR B C 1
ATOM 2255 O O . TYR B 1 10 ? 61.040 23.608 37.919 1.00 13.61 10 TYR B O 1
ATOM 2264 N N . LEU B 1 11 ? 61.492 23.011 35.808 1.00 12.95 11 LEU B N 1
ATOM 2265 C CA . LEU B 1 11 ? 62.893 23.418 35.917 1.00 12.43 11 LEU B CA 1
ATOM 2266 C C . LEU B 1 11 ? 63.069 24.867 36.385 1.00 13.29 11 LEU B C 1
ATOM 2267 O O . LEU B 1 11 ? 64.059 25.201 37.031 1.00 11.56 11 LEU B O 1
ATOM 2272 N N . VAL B 1 12 ? 62.106 25.728 36.071 1.00 12.16 12 VAL B N 1
ATOM 2273 C CA . VAL B 1 12 ? 62.200 27.129 36.470 1.00 13.18 12 VAL B CA 1
ATOM 2274 C C . VAL B 1 12 ? 62.042 27.321 37.990 1.00 14.12 12 VAL B C 1
ATOM 2275 O O . VAL B 1 12 ? 62.335 28.397 38.519 1.00 13.98 12 VAL B O 1
ATOM 2279 N N . ASP B 1 13 ? 61.588 26.275 38.681 1.00 12.43 13 ASP B N 1
ATOM 2280 C CA . ASP B 1 13 ? 61.403 26.309 40.137 1.00 13.37 13 ASP B CA 1
ATOM 2281 C C . ASP B 1 13 ? 62.753 26.008 40.788 1.00 13.89 13 ASP B C 1
ATOM 2282 O O . ASP B 1 13 ? 62.908 25.012 41.497 1.00 10.33 13 ASP B O 1
ATOM 2287 N N . ARG B 1 14 ? 63.720 26.886 40.545 1.00 15.37 14 ARG B N 1
ATOM 2288 C CA . ARG B 1 14 ? 65.072 26.725 41.065 1.00 20.35 14 ARG B CA 1
ATOM 2289 C C . ARG B 1 14 ? 65.234 26.558 42.577 1.00 20.82 14 ARG B C 1
ATOM 2290 O O . ARG B 1 14 ? 66.015 25.719 43.024 1.00 23.31 14 ARG B O 1
ATOM 2298 N N . THR B 1 15 ? 64.509 27.342 43.366 1.00 20.56 15 THR B N 1
ATOM 2299 C CA . THR B 1 15 ? 64.623 27.242 44.819 1.00 19.82 15 THR B CA 1
ATOM 2300 C C . THR B 1 15 ? 63.748 26.153 45.429 1.00 17.84 15 THR B C 1
ATOM 2301 O O . THR B 1 15 ? 63.752 25.953 46.642 1.00 19.95 15 THR B O 1
ATOM 2305 N N . GLY B 1 16 ? 63.000 25.446 44.587 1.00 17.43 16 GLY B N 1
ATOM 2306 C CA . GLY B 1 16 ? 62.151 24.371 45.073 1.00 13.84 16 GLY B CA 1
ATOM 2307 C C . GLY B 1 16 ? 61.010 24.765 45.997 1.00 12.28 16 GLY B C 1
ATOM 2308 O O . GLY B 1 16 ? 60.930 24.290 47.129 1.00 11.70 16 GLY B O 1
ATOM 2309 N N . LEU B 1 17 ? 60.110 25.618 45.523 1.00 11.41 17 LEU B N 1
ATOM 2310 C CA . LEU B 1 17 ? 58.981 26.024 46.348 1.00 11.21 17 LEU B CA 1
ATOM 2311 C C . LEU B 1 17 ? 57.989 24.861 46.454 1.00 10.64 17 LEU B C 1
ATOM 2312 O O . LEU B 1 17 ? 57.238 24.764 47.419 1.00 9.47 17 LEU B O 1
ATOM 2317 N N . ALA B 1 18 ? 58.000 23.975 45.462 1.00 10.03 18 ALA B N 1
ATOM 2318 C CA . ALA B 1 18 ? 57.099 22.827 45.472 1.00 10.55 18 ALA B CA 1
ATOM 2319 C C . ALA B 1 18 ? 57.372 21.984 46.716 1.00 10.36 18 ALA B C 1
ATOM 2320 O O . ALA B 1 18 ? 56.449 21.489 47.360 1.00 8.21 18 ALA B O 1
ATOM 2322 N N . LEU B 1 19 ? 58.648 21.833 47.060 1.00 10.83 19 LEU B N 1
ATOM 2323 C CA . LEU B 1 19 ? 59.016 21.054 48.239 1.00 10.20 19 LEU B CA 1
ATOM 2324 C C . LEU B 1 19 ? 58.560 21.763 49.517 1.00 9.00 19 LEU B C 1
ATOM 2325 O O . LEU B 1 19 ? 58.049 21.127 50.437 1.00 9.60 19 LEU B O 1
ATOM 2330 N N . GLU B 1 20 ? 58.746 23.077 49.575 1.00 7.97 20 GLU B N 1
ATOM 2331 C CA . GLU B 1 20 ? 58.338 23.837 50.754 1.00 8.73 20 GLU B CA 1
ATOM 2332 C C . GLU B 1 20 ? 56.816 23.783 50.921 1.00 7.59 20 GLU B C 1
ATOM 2333 O O . GLU B 1 20 ? 56.306 23.648 52.036 1.00 7.53 20 GLU B O 1
ATOM 2339 N N . LEU B 1 21 ? 56.096 23.891 49.811 1.00 6.42 21 LEU B N 1
ATOM 2340 C CA . LEU B 1 21 ? 54.638 23.825 49.843 1.00 7.24 21 LEU B CA 1
ATOM 2341 C C . LEU B 1 21 ? 54.226 22.469 50.397 1.00 8.44 21 LEU B C 1
ATOM 2342 O O . LEU B 1 21 ? 53.338 22.374 51.250 1.00 9.01 21 LEU B O 1
ATOM 2347 N N . ARG B 1 22 ? 54.879 21.418 49.908 1.00 7.64 22 ARG B N 1
ATOM 2348 C CA . ARG B 1 22 ? 54.571 20.064 50.348 1.00 10.80 22 ARG B CA 1
ATOM 2349 C C . ARG B 1 22 ? 54.815 19.812 51.832 1.00 9.51 22 ARG B C 1
ATOM 2350 O O . ARG B 1 22 ? 54.011 19.159 52.495 1.00 9.44 22 ARG B O 1
ATOM 2358 N N . ASP B 1 23 ? 55.925 20.328 52.352 1.00 9.45 23 ASP B N 1
ATOM 2359 C CA . ASP B 1 23 ? 56.286 20.110 53.755 1.00 8.30 23 ASP B CA 1
ATOM 2360 C C . ASP B 1 23 ? 55.853 21.196 54.740 1.00 6.37 23 ASP B C 1
ATOM 2361 O O . ASP B 1 23 ? 56.250 21.164 55.904 1.00 6.52 23 ASP B O 1
ATOM 2366 N N . LEU B 1 24 ? 55.029 22.139 54.294 1.00 6.36 24 LEU B N 1
ATOM 2367 C CA . LEU B 1 24 ? 54.601 23.242 55.151 1.00 4.68 24 LEU B CA 1
ATOM 2368 C C . LEU B 1 24 ? 54.100 22.894 56.551 1.00 5.63 24 LEU B C 1
ATOM 2369 O O . LEU B 1 24 ? 54.533 23.488 57.537 1.00 6.68 24 LEU B O 1
ATOM 2374 N N . VAL B 1 25 ? 53.179 21.948 56.638 1.00 6.21 25 VAL B N 1
ATOM 2375 C CA . VAL B 1 25 ? 52.614 21.560 57.922 1.00 7.13 25 VAL B CA 1
ATOM 2376 C C . VAL B 1 25 ? 53.680 21.054 58.889 1.00 7.78 25 VAL B C 1
ATOM 2377 O O . VAL B 1 25 ? 54.413 20.120 58.581 1.00 6.03 25 VAL B O 1
ATOM 2381 N N . GLY B 1 26 ? 53.759 21.676 60.061 1.00 7.81 26 GLY B N 1
ATOM 2382 C CA . GLY B 1 26 ? 54.746 21.253 61.037 1.00 9.63 26 GLY B CA 1
ATOM 2383 C C . GLY B 1 26 ? 56.036 22.058 61.006 1.00 10.38 26 GLY B C 1
ATOM 2384 O O . GLY B 1 26 ? 56.956 21.771 61.770 1.00 9.54 26 GLY B O 1
ATOM 2385 N N . THR B 1 27 ? 56.122 23.053 60.124 1.00 9.78 27 THR B N 1
ATOM 2386 C CA . THR B 1 27 ? 57.320 23.891 60.063 1.00 8.74 27 THR B CA 1
ATOM 2387 C C . THR B 1 27 ? 57.056 25.198 60.803 1.00 9.74 27 THR B C 1
ATOM 2388 O O . THR B 1 27 ? 55.902 25.614 60.958 1.00 9.01 27 THR B O 1
ATOM 2392 N N . GLY B 1 28 ? 58.125 25.842 61.262 1.00 8.99 28 GLY B N 1
ATOM 2393 C CA . GLY B 1 28 ? 57.979 27.091 61.982 1.00 8.73 28 GLY B CA 1
ATOM 2394 C C . GLY B 1 28 ? 58.361 26.935 63.444 1.00 9.79 28 GLY B C 1
ATOM 2395 O O . GLY B 1 28 ? 58.381 25.816 63.960 1.00 8.00 28 GLY B O 1
ATOM 2396 N N . PRO B 1 29 ? 58.656 28.042 64.143 1.00 10.38 29 PRO B N 1
ATOM 2397 C CA . PRO B 1 29 ? 59.036 27.990 65.558 1.00 10.91 29 PRO B CA 1
ATOM 2398 C C . PRO B 1 29 ? 57.922 27.515 66.478 1.00 12.42 29 PRO B C 1
ATOM 2399 O O . PRO B 1 29 ? 56.737 27.737 66.220 1.00 9.56 29 PRO B O 1
ATOM 2403 N N . VAL B 1 30 ? 58.336 26.867 67.559 1.00 13.04 30 VAL B N 1
ATOM 2404 C CA . VAL B 1 30 ? 57.438 26.341 68.574 1.00 17.27 30 VAL B CA 1
ATOM 2405 C C . VAL B 1 30 ? 57.753 27.102 69.861 1.00 19.16 30 VAL B C 1
ATOM 2406 O O . VAL B 1 30 ? 58.923 27.288 70.205 1.00 19.62 30 VAL B O 1
ATOM 2410 N N . PRO B 1 31 ? 56.720 27.566 70.581 1.00 20.83 31 PRO B N 1
ATOM 2411 C CA . PRO B 1 31 ? 56.994 28.298 71.820 1.00 23.17 31 PRO B CA 1
ATOM 2412 C C . PRO B 1 31 ? 57.676 27.407 72.852 1.00 26.33 31 PRO B C 1
ATOM 2413 O O . PRO B 1 31 ? 57.284 26.256 73.051 1.00 25.76 31 PRO B O 1
ATOM 2417 N N . GLY B 1 32 ? 58.711 27.942 73.490 1.00 30.44 32 GLY B N 1
ATOM 2418 C CA . GLY B 1 32 ? 59.441 27.180 74.486 1.00 34.00 32 GLY B CA 1
ATOM 2419 C C . GLY B 1 32 ? 59.079 27.545 75.913 1.00 35.74 32 GLY B C 1
ATOM 2420 O O . GLY B 1 32 ? 59.780 27.164 76.850 1.00 36.49 32 GLY B O 1
ATOM 2421 N N . GLU B 1 33 ? 57.988 28.282 76.086 1.00 36.74 33 GLU B N 1
ATOM 2422 C CA . GLU B 1 33 ? 57.557 28.678 77.418 1.00 37.32 33 GLU B CA 1
ATOM 2423 C C . GLU B 1 33 ? 56.092 29.089 77.433 1.00 37.89 33 GLU B C 1
ATOM 2424 O O . GLU B 1 33 ? 55.509 29.392 76.391 1.00 36.92 33 GLU B O 1
ATOM 2430 N N . ALA B 1 34 ? 55.500 29.087 78.623 1.00 37.79 34 ALA B N 1
ATOM 2431 C CA . ALA B 1 34 ? 54.098 29.448 78.783 1.00 38.09 34 ALA B CA 1
ATOM 2432 C C . ALA B 1 34 ? 53.932 30.954 78.933 1.00 38.28 34 ALA B C 1
ATOM 2433 O O . ALA B 1 34 ? 53.912 31.476 80.049 1.00 40.05 34 ALA B O 1
ATOM 2435 N N . TYR B 1 35 ? 53.814 31.648 77.806 1.00 36.07 35 TYR B N 1
ATOM 2436 C CA . TYR B 1 35 ? 53.641 33.093 77.820 1.00 34.23 35 TYR B CA 1
ATOM 2437 C C . TYR B 1 35 ? 52.444 33.451 78.685 1.00 33.88 35 TYR B C 1
ATOM 2438 O O . TYR B 1 35 ? 51.340 32.953 78.471 1.00 34.42 35 TYR B O 1
ATOM 2447 N N . PRO B 1 36 ? 52.650 34.322 79.682 1.00 34.28 36 PRO B N 1
ATOM 2448 C CA . PRO B 1 36 ? 51.571 34.738 80.579 1.00 33.69 36 PRO B CA 1
ATOM 2449 C C . PRO B 1 36 ? 50.484 35.531 79.865 1.00 32.72 36 PRO B C 1
ATOM 2450 O O . PRO B 1 36 ? 50.770 36.486 79.144 1.00 33.47 36 PRO B O 1
ATOM 2454 N N . GLY B 1 37 ? 49.236 35.121 80.065 1.00 30.86 37 GLY B N 1
ATOM 2455 C CA . GLY B 1 37 ? 48.124 35.816 79.450 1.00 30.73 37 GLY B CA 1
ATOM 2456 C C . GLY B 1 37 ? 47.800 37.052 80.264 1.00 29.35 37 GLY B C 1
ATOM 2457 O O . GLY B 1 37 ? 48.389 37.243 81.329 1.00 29.22 37 GLY B O 1
ATOM 2458 N N . PRO B 1 38 ? 46.883 37.917 79.797 1.00 27.61 38 PRO B N 1
ATOM 2459 C CA . PRO B 1 38 ? 46.143 37.778 78.540 1.00 27.99 38 PRO B CA 1
ATOM 2460 C C . PRO B 1 38 ? 47.067 37.921 77.331 1.00 27.16 38 PRO B C 1
ATOM 2461 O O . PRO B 1 38 ? 48.191 38.415 77.453 1.00 26.94 38 PRO B O 1
ATOM 2465 N N . HIS B 1 39 ? 46.587 37.491 76.169 1.00 26.25 39 HIS B N 1
ATOM 2466 C CA . HIS B 1 39 ? 47.385 37.541 74.950 1.00 24.93 39 HIS B CA 1
ATOM 2467 C C . HIS B 1 39 ? 46.912 38.580 73.941 1.00 23.26 39 HIS B C 1
ATOM 2468 O O . HIS B 1 39 ? 45.719 38.826 73.791 1.00 23.37 39 HIS B O 1
ATOM 2475 N N . ALA B 1 40 ? 47.867 39.180 73.242 1.00 21.78 40 ALA B N 1
ATOM 2476 C CA . ALA B 1 40 ? 47.563 40.171 72.221 1.00 20.49 40 ALA B CA 1
ATOM 2477 C C . ALA B 1 40 ? 48.582 40.022 71.096 1.00 18.80 40 ALA B C 1
ATOM 2478 O O . ALA B 1 40 ? 49.699 39.551 71.318 1.00 19.06 40 ALA B O 1
ATOM 2480 N N . ALA B 1 41 ? 48.190 40.407 69.888 1.00 18.59 41 ALA B N 1
ATOM 2481 C CA . ALA B 1 41 ? 49.087 40.321 68.751 1.00 17.51 41 ALA B CA 1
ATOM 2482 C C . ALA B 1 41 ? 48.852 41.450 67.757 1.00 17.05 41 ALA B C 1
ATOM 2483 O O . ALA B 1 41 ? 47.717 41.842 67.487 1.00 17.04 41 ALA B O 1
ATOM 2485 N N . LEU B 1 42 ? 49.950 41.972 67.228 1.00 16.83 42 LEU B N 1
ATOM 2486 C CA . LEU B 1 42 ? 49.919 43.043 66.243 1.00 16.67 42 LEU B CA 1
ATOM 2487 C C . LEU B 1 42 ? 50.893 42.576 65.172 1.00 14.92 42 LEU B C 1
ATOM 2488 O O . LEU B 1 42 ? 52.066 42.349 65.459 1.00 15.98 42 LEU B O 1
ATOM 2493 N N . GLY B 1 43 ? 50.413 42.415 63.945 1.00 13.87 43 GLY B N 1
ATOM 2494 C CA . GLY B 1 43 ? 51.291 41.935 62.897 1.00 12.27 43 GLY B CA 1
ATOM 2495 C C . GLY B 1 43 ? 51.543 42.866 61.731 1.00 13.19 43 GLY B C 1
ATOM 2496 O O . GLY B 1 43 ? 50.746 43.756 61.440 1.00 12.16 43 GLY B O 1
ATOM 2497 N N . TYR B 1 44 ? 52.673 42.639 61.066 1.00 12.81 44 TYR B N 1
ATOM 2498 C CA . TYR B 1 44 ? 53.088 43.419 59.909 1.00 13.46 44 TYR B CA 1
ATOM 2499 C C . TYR B 1 44 ? 53.606 42.469 58.837 1.00 12.96 44 TYR B C 1
ATOM 2500 O O . TYR B 1 44 ? 54.156 41.409 59.152 1.00 12.39 44 TYR B O 1
ATOM 2509 N N . GLY B 1 45 ? 53.425 42.849 57.576 1.00 10.91 45 GLY B N 1
ATOM 2510 C CA . GLY B 1 45 ? 53.896 42.025 56.476 1.00 10.42 45 GLY B CA 1
ATOM 2511 C C . GLY B 1 45 ? 53.435 40.581 56.543 1.00 9.86 45 GLY B C 1
ATOM 2512 O O . GLY B 1 45 ? 52.236 40.310 56.574 1.00 8.28 45 GLY B O 1
ATOM 2513 N N . GLU B 1 46 ? 54.400 39.661 56.572 1.00 9.14 46 GLU B N 1
ATOM 2514 C CA . GLU B 1 46 ? 54.135 38.227 56.621 1.00 9.21 46 GLU B CA 1
ATOM 2515 C C . GLU B 1 46 ? 53.467 37.780 57.914 1.00 9.44 46 GLU B C 1
ATOM 2516 O O . GLU B 1 46 ? 53.092 36.617 58.049 1.00 8.47 46 GLU B O 1
ATOM 2522 N N . GLY B 1 47 ? 53.318 38.701 58.863 1.00 9.31 47 GLY B N 1
ATOM 2523 C CA . GLY B 1 47 ? 52.691 38.348 60.123 1.00 8.24 47 GLY B CA 1
ATOM 2524 C C . GLY B 1 47 ? 51.308 38.945 60.338 1.00 10.32 47 GLY B C 1
ATOM 2525 O O . GLY B 1 47 ? 50.603 38.556 61.272 1.00 11.62 47 GLY B O 1
ATOM 2526 N N . GLN B 1 48 ? 50.903 39.874 59.477 1.00 10.01 48 GLN B N 1
ATOM 2527 C CA . GLN B 1 48 ? 49.605 40.527 59.636 1.00 11.44 48 GLN B CA 1
ATOM 2528 C C . GLN B 1 48 ? 48.380 39.621 59.517 1.00 10.06 48 GLN B C 1
ATOM 2529 O O . GLN B 1 48 ? 47.497 39.647 60.374 1.00 8.61 48 GLN B O 1
ATOM 2535 N N . PHE B 1 49 ? 48.321 38.832 58.452 1.00 9.74 49 PHE B N 1
ATOM 2536 C CA . PHE B 1 49 ? 47.188 37.937 58.241 1.00 9.77 49 PHE B CA 1
ATOM 2537 C C . PHE B 1 49 ? 46.997 37.006 59.439 1.00 10.96 49 PHE B C 1
ATOM 2538 O O . PHE B 1 49 ? 45.878 36.820 59.924 1.00 9.26 49 PHE B O 1
ATOM 2546 N N . ALA B 1 50 ? 48.098 36.433 59.917 1.00 9.22 50 ALA B N 1
ATOM 2547 C CA . ALA B 1 50 ? 48.063 35.510 61.048 1.00 10.23 50 ALA B CA 1
ATOM 2548 C C . ALA B 1 50 ? 47.556 36.199 62.312 1.00 11.94 50 ALA B C 1
ATOM 2549 O O . ALA B 1 50 ? 46.785 35.622 63.083 1.00 11.05 50 ALA B O 1
ATOM 2551 N N . ALA B 1 51 ? 47.994 37.435 62.526 1.00 12.01 51 ALA B N 1
ATOM 2552 C CA . ALA B 1 51 ? 47.565 38.195 63.695 1.00 13.55 51 ALA B CA 1
ATOM 2553 C C . ALA B 1 51 ? 46.044 38.350 63.665 1.00 13.17 51 ALA B C 1
ATOM 2554 O O . ALA B 1 51 ? 45.370 38.160 64.676 1.00 13.02 51 ALA B O 1
ATOM 2556 N N . LEU B 1 52 ? 45.507 38.686 62.499 1.00 13.93 52 LEU B N 1
ATOM 2557 C CA . LEU B 1 52 ? 44.064 38.861 62.355 1.00 16.79 52 LEU B CA 1
ATOM 2558 C C . LEU B 1 52 ? 43.305 37.547 62.517 1.00 17.12 52 LEU B C 1
ATOM 2559 O O . LEU B 1 52 ? 42.262 37.506 63.168 1.00 17.25 52 LEU B O 1
ATOM 2564 N N . LEU B 1 53 ? 43.832 36.478 61.928 1.00 17.60 53 LEU B N 1
ATOM 2565 C CA . LEU B 1 53 ? 43.207 35.158 62.014 1.00 17.92 53 LEU B CA 1
ATOM 2566 C C . LEU B 1 53 ? 43.071 34.664 63.442 1.00 17.03 53 LEU B C 1
ATOM 2567 O O . LEU B 1 53 ? 42.094 34.004 63.782 1.00 17.28 53 LEU B O 1
ATOM 2572 N N . SER B 1 54 ? 44.068 34.967 64.267 1.00 16.19 54 SER B N 1
ATOM 2573 C CA . SER B 1 54 ? 44.067 34.543 65.660 1.00 17.73 54 SER B CA 1
ATOM 2574 C C . SER B 1 54 ? 42.887 35.141 66.420 1.00 20.02 54 SER B C 1
ATOM 2575 O O . SER B 1 54 ? 42.407 34.563 67.390 1.00 22.19 54 SER B O 1
ATOM 2578 N N . GLY B 1 55 ? 42.424 36.304 65.980 1.00 21.78 55 GLY B N 1
ATOM 2579 C CA . GLY B 1 55 ? 41.309 36.948 66.653 1.00 23.94 55 GLY B CA 1
ATOM 2580 C C . GLY B 1 55 ? 41.731 37.652 67.931 1.00 24.84 55 GLY B C 1
ATOM 2581 O O . GLY B 1 55 ? 40.911 38.274 68.607 1.00 25.74 55 GLY B O 1
ATOM 2582 N N . LEU B 1 56 ? 43.011 37.548 68.273 1.00 24.76 56 LEU B N 1
ATOM 2583 C CA . LEU B 1 56 ? 43.542 38.194 69.472 1.00 25.83 56 LEU B CA 1
ATOM 2584 C C . LEU B 1 56 ? 43.425 39.713 69.368 1.00 25.90 56 LEU B C 1
ATOM 2585 O O . LEU B 1 56 ? 43.421 40.271 68.272 1.00 25.28 56 LEU B O 1
ATOM 2590 N N . PRO B 1 57 ? 43.312 40.405 70.512 1.00 27.68 57 PRO B N 1
ATOM 2591 C CA . PRO B 1 57 ? 43.214 41.865 70.438 1.00 27.80 57 PRO B CA 1
ATOM 2592 C C . PRO B 1 57 ? 44.536 42.406 69.892 1.00 28.57 57 PRO B C 1
ATOM 2593 O O . PRO B 1 57 ? 45.568 41.743 70.003 1.00 26.70 57 PRO B O 1
ATOM 2597 N N . ASP B 1 58 ? 44.502 43.600 69.305 1.00 30.03 58 ASP B N 1
ATOM 2598 C CA . ASP B 1 58 ? 45.700 44.201 68.721 1.00 31.68 58 ASP B CA 1
ATOM 2599 C C . ASP B 1 58 ? 46.548 45.001 69.703 1.00 31.63 58 ASP B C 1
ATOM 2600 O O . ASP B 1 58 ? 47.467 45.712 69.296 1.00 30.72 58 ASP B O 1
ATOM 2605 N N . TRP B 1 59 ? 46.248 44.887 70.992 1.00 32.05 59 TRP B N 1
ATOM 2606 C CA . TRP B 1 59 ? 47.008 45.612 72.000 1.00 33.33 59 TRP B CA 1
ATOM 2607 C C . TRP B 1 59 ? 46.649 45.154 73.407 1.00 34.59 59 TRP B C 1
ATOM 2608 O O . TRP B 1 59 ? 45.538 44.679 73.653 1.00 34.54 59 TRP B O 1
ATOM 2619 N N . GLY B 1 60 ? 47.598 45.296 74.327 1.00 35.68 60 GLY B N 1
ATOM 2620 C CA . GLY B 1 60 ? 47.361 44.886 75.698 1.00 38.30 60 GLY B CA 1
ATOM 2621 C C . GLY B 1 60 ? 48.168 45.681 76.704 1.00 39.62 60 GLY B C 1
ATOM 2622 O O . GLY B 1 60 ? 49.276 46.133 76.411 1.00 39.89 60 GLY B O 1
ATOM 2623 N N . GLU B 1 61 ? 47.609 45.853 77.897 1.00 40.93 61 GLU B N 1
ATOM 2624 C CA . GLU B 1 61 ? 48.275 46.597 78.958 1.00 41.33 61 GLU B CA 1
ATOM 2625 C C . GLU B 1 61 ? 48.974 45.644 79.920 1.00 41.06 61 GLU B C 1
ATOM 2626 O O . GLU B 1 61 ? 49.850 46.051 80.683 1.00 41.64 61 GLU B O 1
ATOM 2632 N N . GLU B 1 62 ? 48.580 44.375 79.874 1.00 40.26 62 GLU B N 1
ATOM 2633 C CA . GLU B 1 62 ? 49.153 43.354 80.746 1.00 39.19 62 GLU B CA 1
ATOM 2634 C C . GLU B 1 62 ? 49.360 42.037 79.998 1.00 37.02 62 GLU B C 1
ATOM 2635 O O . GLU B 1 62 ? 48.796 41.826 78.923 1.00 35.84 62 GLU B O 1
ATOM 2641 N N . GLY B 1 63 ? 50.165 41.152 80.578 1.00 33.60 63 GLY B N 1
ATOM 2642 C CA . GLY B 1 63 ? 50.415 39.863 79.957 1.00 30.86 63 GLY B CA 1
ATOM 2643 C C . GLY B 1 63 ? 51.486 39.870 78.880 1.00 27.98 63 GLY B C 1
ATOM 2644 O O . GLY B 1 63 ? 52.602 40.347 79.098 1.00 26.89 63 GLY B O 1
ATOM 2645 N N . THR B 1 64 ? 51.146 39.336 77.712 1.00 26.03 64 THR B N 1
ATOM 2646 C CA . THR B 1 64 ? 52.091 39.275 76.607 1.00 23.86 64 THR B CA 1
ATOM 2647 C C . THR B 1 64 ? 51.526 39.884 75.331 1.00 23.79 64 THR B C 1
ATOM 2648 O O . THR B 1 64 ? 50.366 39.666 74.977 1.00 23.36 64 THR B O 1
ATOM 2652 N N . LEU B 1 65 ? 52.364 40.651 74.646 1.00 23.70 65 LEU B N 1
ATOM 2653 C CA . LEU B 1 65 ? 51.985 41.279 73.391 1.00 23.31 65 LEU B CA 1
ATOM 2654 C C . LEU B 1 65 ? 52.914 40.700 72.334 1.00 21.31 65 LEU B C 1
ATOM 2655 O O . LEU B 1 65 ? 54.126 40.906 72.384 1.00 19.61 65 LEU B O 1
ATOM 2660 N N . PHE B 1 66 ? 52.346 39.946 71.399 1.00 20.01 66 PHE B N 1
ATOM 2661 C CA . PHE B 1 66 ? 53.136 39.351 70.333 1.00 19.32 66 PHE B CA 1
ATOM 2662 C C . PHE B 1 66 ? 53.217 40.322 69.164 1.00 19.22 66 PHE B C 1
ATOM 2663 O O . PHE B 1 66 ? 52.208 40.656 68.543 1.00 19.92 66 PHE B O 1
ATOM 2671 N N . LEU B 1 67 ? 54.430 40.780 68.882 1.00 18.10 67 LEU B N 1
ATOM 2672 C CA . LEU B 1 67 ? 54.671 41.721 67.794 1.00 17.97 67 LEU B CA 1
ATOM 2673 C C . LEU B 1 67 ? 55.202 40.910 66.617 1.00 15.76 67 LEU B C 1
ATOM 2674 O O . LEU B 1 67 ? 56.370 40.539 66.600 1.00 17.01 67 LEU B O 1
ATOM 2679 N N . LEU B 1 68 ? 54.339 40.625 65.644 1.00 13.77 68 LEU B N 1
ATOM 2680 C CA . LEU B 1 68 ? 54.733 39.830 64.481 1.00 14.42 68 LEU B CA 1
ATOM 2681 C C . LEU B 1 68 ? 55.349 40.713 63.399 1.00 15.14 68 LEU B C 1
ATOM 2682 O O . LEU B 1 68 ? 54.657 41.184 62.492 1.00 14.71 68 LEU B O 1
ATOM 2687 N N . GLU B 1 69 ? 56.658 40.924 63.504 1.00 14.18 69 GLU B N 1
ATOM 2688 C CA . GLU B 1 69 ? 57.392 41.773 62.572 1.00 14.23 69 GLU B CA 1
ATOM 2689 C C . GLU B 1 69 ? 57.739 41.057 61.275 1.00 12.99 69 GLU B C 1
ATOM 2690 O O . GLU B 1 69 ? 58.887 40.651 61.063 1.00 12.34 69 GLU B O 1
ATOM 2696 N N . GLY B 1 70 ? 56.738 40.925 60.408 1.00 11.80 70 GLY B N 1
ATOM 2697 C CA . GLY B 1 70 ? 56.921 40.248 59.136 1.00 10.75 70 GLY B CA 1
ATOM 2698 C C . GLY B 1 70 ? 57.352 41.139 57.987 1.00 10.74 70 GLY B C 1
ATOM 2699 O O . GLY B 1 70 ? 57.211 40.758 56.821 1.00 9.05 70 GLY B O 1
ATOM 2700 N N . GLY B 1 71 ? 57.847 42.332 58.310 1.00 11.51 71 GLY B N 1
ATOM 2701 C CA . GLY B 1 71 ? 58.325 43.246 57.286 1.00 12.11 71 GLY B CA 1
ATOM 2702 C C . GLY B 1 71 ? 57.461 44.422 56.859 1.00 14.51 71 GLY B C 1
ATOM 2703 O O . GLY B 1 71 ? 56.261 44.487 57.144 1.00 12.18 71 GLY B O 1
ATOM 2704 N N . TYR B 1 72 ? 58.114 45.371 56.188 1.00 13.99 72 TYR B N 1
ATOM 2705 C CA . TYR B 1 72 ? 57.483 46.563 55.627 1.00 16.07 72 TYR B CA 1
ATOM 2706 C C . TYR B 1 72 ? 56.815 47.547 56.581 1.00 15.80 72 TYR B C 1
ATOM 2707 O O . TYR B 1 72 ? 56.040 48.387 56.138 1.00 18.34 72 TYR B O 1
ATOM 2716 N N . ASP B 1 73 ? 57.117 47.476 57.873 1.00 16.48 73 ASP B N 1
ATOM 2717 C CA . ASP B 1 73 ? 56.485 48.379 58.835 1.00 17.50 73 ASP B CA 1
ATOM 2718 C C . ASP B 1 73 ? 57.151 49.749 58.955 1.00 18.86 73 ASP B C 1
ATOM 2719 O O . ASP B 1 73 ? 56.698 50.592 59.729 1.00 18.92 73 ASP B O 1
ATOM 2724 N N . LEU B 1 74 ? 58.225 49.962 58.203 1.00 18.74 74 LEU B N 1
ATOM 2725 C CA . LEU B 1 74 ? 58.953 51.232 58.215 1.00 22.13 74 LEU B CA 1
ATOM 2726 C C . LEU B 1 74 ? 59.200 51.815 59.601 1.00 23.32 74 LEU B C 1
ATOM 2727 O O . LEU B 1 74 ? 58.954 52.999 59.835 1.00 23.16 74 LEU B O 1
ATOM 2732 N N . GLY B 1 75 ? 59.682 50.983 60.516 1.00 23.79 75 GLY B N 1
ATOM 2733 C CA . GLY B 1 75 ? 59.980 51.457 61.856 1.00 26.93 75 GLY B CA 1
ATOM 2734 C C . GLY B 1 75 ? 58.856 51.452 62.872 1.00 28.15 75 GLY B C 1
ATOM 2735 O O . GLY B 1 75 ? 59.119 51.505 64.073 1.00 28.42 75 GLY B O 1
ATOM 2736 N N . GLU B 1 76 ? 57.609 51.384 62.417 1.00 29.34 76 GLU B N 1
ATOM 2737 C CA . GLU B 1 76 ? 56.482 51.387 63.343 1.00 31.60 76 GLU B CA 1
ATOM 2738 C C . GLU B 1 76 ? 56.590 50.321 64.432 1.00 31.99 76 GLU B C 1
ATOM 2739 O O . GLU B 1 76 ? 56.350 50.603 65.607 1.00 33.00 76 GLU B O 1
ATOM 2745 N N . ALA B 1 77 ? 56.948 49.101 64.044 1.00 31.27 77 ALA B N 1
ATOM 2746 C CA . ALA B 1 77 ? 57.075 47.998 64.995 1.00 30.24 77 ALA B CA 1
ATOM 2747 C C . ALA B 1 77 ? 57.835 48.407 66.251 1.00 30.16 77 ALA B C 1
ATOM 2748 O O . ALA B 1 77 ? 57.383 48.157 67.367 1.00 30.29 77 ALA B O 1
ATOM 2750 N N . ALA B 1 78 ? 58.992 49.034 66.064 1.00 30.04 78 ALA B N 1
ATOM 2751 C CA . ALA B 1 78 ? 59.811 49.469 67.186 1.00 30.50 78 ALA B CA 1
ATOM 2752 C C . ALA B 1 78 ? 59.048 50.464 68.046 1.00 31.64 78 ALA B C 1
ATOM 2753 O O . ALA B 1 78 ? 59.173 50.468 69.270 1.00 32.09 78 ALA B O 1
ATOM 2755 N N . GLY B 1 79 ? 58.258 51.310 67.396 1.00 33.31 79 GLY B N 1
ATOM 2756 C CA . GLY B 1 79 ? 57.484 52.297 68.122 1.00 34.94 79 GLY B CA 1
ATOM 2757 C C . GLY B 1 79 ? 56.517 51.629 69.076 1.00 36.34 79 GLY B C 1
ATOM 2758 O O . GLY B 1 79 ? 56.538 51.893 70.279 1.00 36.58 79 GLY B O 1
ATOM 2767 N N . ALA B 1 81 ? 56.559 48.786 70.249 1.00 36.62 81 ALA B N 1
ATOM 2768 C CA . ALA B 1 81 ? 57.323 48.094 71.275 1.00 37.18 81 ALA B CA 1
ATOM 2769 C C . ALA B 1 81 ? 57.618 49.079 72.398 1.00 38.74 81 ALA B C 1
ATOM 2770 O O . ALA B 1 81 ? 57.466 48.763 73.580 1.00 38.39 81 ALA B O 1
ATOM 2772 N N . LEU B 1 82 ? 58.034 50.279 72.013 1.00 40.25 82 LEU B N 1
ATOM 2773 C CA . LEU B 1 82 ? 58.352 51.326 72.971 1.00 41.93 82 LEU B CA 1
ATOM 2774 C C . LEU B 1 82 ? 57.095 51.688 73.762 1.00 42.60 82 LEU B C 1
ATOM 2775 O O . LEU B 1 82 ? 57.120 51.736 74.991 1.00 43.06 82 LEU B O 1
ATOM 2780 N N . LEU B 1 83 ? 55.998 51.938 73.053 1.00 43.21 83 LEU B N 1
ATOM 2781 C CA . LEU B 1 83 ? 54.731 52.269 73.701 1.00 44.86 83 LEU B CA 1
ATOM 2782 C C . LEU B 1 83 ? 54.401 51.220 74.755 1.00 45.50 83 LEU B C 1
ATOM 2783 O O . LEU B 1 83 ? 53.960 51.547 75.857 1.00 46.43 83 LEU B O 1
ATOM 2788 N N . ALA B 1 84 ? 54.617 49.956 74.406 1.00 46.07 84 ALA B N 1
ATOM 2789 C CA . ALA B 1 84 ? 54.349 48.855 75.321 1.00 46.21 84 ALA B CA 1
ATOM 2790 C C . ALA B 1 84 ? 55.419 48.806 76.403 1.00 45.96 84 ALA B C 1
ATOM 2791 O O . ALA B 1 84 ? 55.119 48.564 77.571 1.00 44.91 84 ALA B O 1
ATOM 2793 N N . GLY B 1 87 ? 53.383 50.492 79.616 1.00 40.01 87 GLY B N 1
ATOM 2794 C CA . GLY B 1 87 ? 52.464 49.454 80.053 1.00 39.76 87 GLY B CA 1
ATOM 2795 C C . GLY B 1 87 ? 53.150 48.348 80.831 1.00 39.62 87 GLY B C 1
ATOM 2796 O O . GLY B 1 87 ? 54.345 48.434 81.125 1.00 38.53 87 GLY B O 1
ATOM 2797 N N . ARG B 1 88 ? 52.395 47.303 81.161 1.00 40.36 88 ARG B N 1
ATOM 2798 C CA . ARG B 1 88 ? 52.934 46.175 81.915 1.00 41.42 88 ARG B CA 1
ATOM 2799 C C . ARG B 1 88 ? 52.978 44.901 81.072 1.00 40.20 88 ARG B C 1
ATOM 2800 O O . ARG B 1 88 ? 53.323 43.827 81.569 1.00 41.29 88 ARG B O 1
ATOM 2808 N N . ALA B 1 89 ? 52.627 45.021 79.798 1.00 38.28 89 ALA B N 1
ATOM 2809 C CA . ALA B 1 89 ? 52.624 43.873 78.902 1.00 36.03 89 ALA B CA 1
ATOM 2810 C C . ALA B 1 89 ? 54.029 43.522 78.429 1.00 34.34 89 ALA B C 1
ATOM 2811 O O . ALA B 1 89 ? 54.817 44.400 78.080 1.00 34.21 89 ALA B O 1
ATOM 2813 N N . ARG B 1 90 ? 54.338 42.230 78.432 1.00 32.22 90 ARG B N 1
ATOM 2814 C CA . ARG B 1 90 ? 55.637 41.755 77.979 1.00 31.02 90 ARG B CA 1
ATOM 2815 C C . ARG B 1 90 ? 55.604 41.693 76.458 1.00 29.64 90 ARG B C 1
ATOM 2816 O O . ARG B 1 90 ? 54.676 41.135 75.873 1.00 27.70 90 ARG B O 1
ATOM 2824 N N . VAL B 1 91 ? 56.617 42.267 75.819 1.00 29.88 91 VAL B N 1
ATOM 2825 C CA . VAL B 1 91 ? 56.681 42.271 74.364 1.00 28.94 91 VAL B CA 1
ATOM 2826 C C . VAL B 1 91 ? 57.531 41.129 73.823 1.00 28.27 91 VAL B C 1
ATOM 2827 O O . VAL B 1 91 ? 58.682 40.952 74.223 1.00 27.94 91 VAL B O 1
ATOM 2831 N N . VAL B 1 92 ? 56.949 40.350 72.915 1.00 26.85 92 VAL B N 1
ATOM 2832 C CA . VAL B 1 92 ? 57.656 39.240 72.293 1.00 24.17 92 VAL B CA 1
ATOM 2833 C C . VAL B 1 92 ? 57.695 39.478 70.789 1.00 23.52 92 VAL B C 1
ATOM 2834 O O . VAL B 1 92 ? 56.671 39.404 70.110 1.00 23.50 92 VAL B O 1
ATOM 2838 N N . ARG B 1 93 ? 58.890 39.768 70.283 1.00 21.29 93 ARG B N 1
ATOM 2839 C CA . ARG B 1 93 ? 59.097 40.041 68.869 1.00 19.81 93 ARG B CA 1
ATOM 2840 C C . ARG B 1 93 ? 59.325 38.766 68.071 1.00 18.12 93 ARG B C 1
ATOM 2841 O O . ARG B 1 93 ? 60.247 37.998 68.352 1.00 18.28 93 ARG B O 1
ATOM 2849 N N . VAL B 1 94 ? 58.477 38.558 67.071 1.00 16.54 94 VAL B N 1
ATOM 2850 C CA . VAL B 1 94 ? 58.555 37.391 66.204 1.00 15.92 94 VAL B CA 1
ATOM 2851 C C . VAL B 1 94 ? 58.685 37.886 64.765 1.00 16.50 94 VAL B C 1
ATOM 2852 O O . VAL B 1 94 ? 57.788 38.560 64.259 1.00 15.86 94 VAL B O 1
ATOM 2856 N N . GLY B 1 95 ? 59.799 37.560 64.111 1.00 16.45 95 GLY B N 1
ATOM 2857 C CA . GLY B 1 95 ? 59.993 38.006 62.740 1.00 18.76 95 GLY B CA 1
ATOM 2858 C C . GLY B 1 95 ? 61.262 37.499 62.084 1.00 19.94 95 GLY B C 1
ATOM 2859 O O . GLY B 1 95 ? 61.796 36.463 62.473 1.00 18.28 95 GLY B O 1
ATOM 2860 N N . PHE B 1 96 ? 61.756 38.226 61.086 1.00 23.98 96 PHE B N 1
ATOM 2861 C CA . PHE B 1 96 ? 62.968 37.804 60.386 1.00 28.22 96 PHE B CA 1
ATOM 2862 C C . PHE B 1 96 ? 64.224 38.601 60.725 1.00 30.94 96 PHE B C 1
ATOM 2863 O O . PHE B 1 96 ? 65.332 38.144 60.453 1.00 32.67 96 PHE B O 1
ATOM 2871 N N . ARG B 1 97 ? 64.066 39.787 61.305 1.00 34.71 97 ARG B N 1
ATOM 2872 C CA . ARG B 1 97 ? 65.229 40.594 61.660 1.00 38.73 97 ARG B CA 1
ATOM 2873 C C . ARG B 1 97 ? 66.017 39.903 62.770 1.00 40.19 97 ARG B C 1
ATOM 2874 O O . ARG B 1 97 ? 65.441 39.241 63.634 1.00 41.03 97 ARG B O 1
ATOM 2882 N N . PRO B 1 98 ? 67.350 40.052 62.759 1.00 40.43 98 PRO B N 1
ATOM 2883 C CA . PRO B 1 98 ? 68.255 39.452 63.745 1.00 39.60 98 PRO B CA 1
ATOM 2884 C C . PRO B 1 98 ? 67.986 39.793 65.211 1.00 38.96 98 PRO B C 1
ATOM 2885 O O . PRO B 1 98 ? 68.399 39.054 66.104 1.00 39.52 98 PRO B O 1
ATOM 2889 N N . GLY B 1 99 ? 67.291 40.899 65.459 1.00 38.14 99 GLY B N 1
ATOM 2890 C CA . GLY B 1 99 ? 67.012 41.296 66.828 1.00 35.58 99 GLY B CA 1
ATOM 2891 C C . GLY B 1 99 ? 65.755 40.729 67.474 1.00 34.60 99 GLY B C 1
ATOM 2892 O O . GLY B 1 99 ? 65.490 41.011 68.645 1.00 34.47 99 GLY B O 1
ATOM 2893 N N . VAL B 1 100 ? 64.984 39.933 66.736 1.00 31.57 100 VAL B N 1
ATOM 2894 C CA . VAL B 1 100 ? 63.752 39.356 67.272 1.00 28.66 100 VAL B CA 1
ATOM 2895 C C . VAL B 1 100 ? 64.001 38.217 68.250 1.00 27.44 100 VAL B C 1
ATOM 2896 O O . VAL B 1 100 ? 65.075 37.621 68.259 1.00 27.99 100 VAL B O 1
ATOM 2900 N N . GLU B 1 101 ? 62.994 37.917 69.067 1.00 26.31 101 GLU B N 1
ATOM 2901 C CA . GLU B 1 101 ? 63.086 36.849 70.058 1.00 25.29 101 GLU B CA 1
ATOM 2902 C C . GLU B 1 101 ? 62.778 35.481 69.439 1.00 24.17 101 GLU B C 1
ATOM 2903 O O . GLU B 1 101 ? 63.362 34.467 69.825 1.00 23.58 101 GLU B O 1
ATOM 2909 N N . VAL B 1 102 ? 61.848 35.460 68.488 1.00 20.98 102 VAL B N 1
ATOM 2910 C CA . VAL B 1 102 ? 61.466 34.231 67.797 1.00 18.53 102 VAL B CA 1
ATOM 2911 C C . VAL B 1 102 ? 61.621 34.487 66.297 1.00 18.24 102 VAL B C 1
ATOM 2912 O O . VAL B 1 102 ? 60.969 35.367 65.732 1.00 14.66 102 VAL B O 1
ATOM 2916 N N . HIS B 1 103 ? 62.477 33.701 65.655 1.00 16.86 103 HIS B N 1
ATOM 2917 C CA . HIS B 1 103 ? 62.771 33.890 64.242 1.00 17.96 103 HIS B CA 1
ATOM 2918 C C . HIS B 1 103 ? 61.945 33.097 63.227 1.00 17.48 103 HIS B C 1
ATOM 2919 O O . HIS B 1 103 ? 61.750 31.885 63.353 1.00 15.18 103 HIS B O 1
ATOM 2926 N N . ILE B 1 104 ? 61.453 33.815 62.223 1.00 16.48 104 ILE B N 1
ATOM 2927 C CA . ILE B 1 104 ? 60.684 33.233 61.130 1.00 14.70 104 ILE B CA 1
ATOM 2928 C C . ILE B 1 104 ? 61.194 33.921 59.869 1.00 14.26 104 ILE B C 1
ATOM 2929 O O . ILE B 1 104 ? 60.796 35.046 59.559 1.00 14.28 104 ILE B O 1
ATOM 2934 N N . PRO B 1 105 ? 62.109 33.265 59.141 1.00 15.39 105 PRO B N 1
ATOM 2935 C CA . PRO B 1 105 ? 62.655 33.849 57.914 1.00 15.30 105 PRO B CA 1
ATOM 2936 C C . PRO B 1 105 ? 61.585 34.164 56.859 1.00 14.42 105 PRO B C 1
ATOM 2937 O O . PRO B 1 105 ? 60.496 33.584 56.860 1.00 12.58 105 PRO B O 1
ATOM 2941 N N . PRO B 1 106 ? 61.884 35.108 55.955 1.00 13.28 106 PRO B N 1
ATOM 2942 C CA . PRO B 1 106 ? 60.941 35.496 54.905 1.00 12.47 106 PRO B CA 1
ATOM 2943 C C . PRO B 1 106 ? 60.536 34.316 54.035 1.00 11.57 106 PRO B C 1
ATOM 2944 O O . PRO B 1 106 ? 61.367 33.483 53.671 1.00 9.40 106 PRO B O 1
ATOM 2948 N N . SER B 1 107 ? 59.251 34.256 53.713 1.00 8.13 107 SER B N 1
ATOM 2949 C CA . SER B 1 107 ? 58.704 33.199 52.874 1.00 8.81 107 SER B 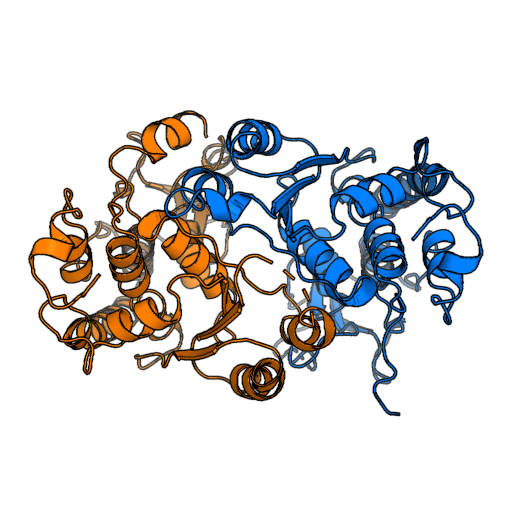CA 1
ATOM 2950 C C . SER B 1 107 ? 57.252 33.541 52.587 1.00 7.46 107 SER B C 1
ATOM 2951 O O . SER B 1 107 ? 56.561 34.101 53.439 1.00 7.27 107 SER B O 1
ATOM 2954 N N . PRO B 1 108 ? 56.776 33.229 51.374 1.00 8.16 108 PRO B N 1
ATOM 2955 C CA . PRO B 1 108 ? 55.384 33.513 51.008 1.00 7.80 108 PRO B CA 1
ATOM 2956 C C . PRO B 1 108 ? 54.479 32.672 51.901 1.00 6.48 108 PRO B C 1
ATOM 2957 O O . PRO B 1 108 ? 53.315 33.008 52.120 1.00 7.87 108 PRO B O 1
ATOM 2961 N N . LEU B 1 109 ? 55.030 31.573 52.412 1.00 3.40 109 LEU B N 1
ATOM 2962 C CA . LEU B 1 109 ? 54.276 30.652 53.264 1.00 6.37 109 LEU B CA 1
ATOM 2963 C C . LEU B 1 109 ? 54.400 30.953 54.760 1.00 8.41 109 LEU B C 1
ATOM 2964 O O . LEU B 1 109 ? 53.796 30.271 55.591 1.00 7.52 109 LEU B O 1
ATOM 2969 N N . ALA B 1 110 ? 55.170 31.979 55.107 1.00 9.06 110 ALA B N 1
ATOM 2970 C CA . ALA B 1 110 ? 55.347 32.323 56.512 1.00 9.20 110 ALA B CA 1
ATOM 2971 C C . ALA B 1 110 ? 54.041 32.560 57.293 1.00 9.19 110 ALA B C 1
ATOM 2972 O O . ALA B 1 110 ? 53.995 32.333 58.503 1.00 7.71 110 ALA B O 1
ATOM 2974 N N . PRO B 1 111 ? 52.965 33.023 56.624 1.00 8.73 111 PRO B N 1
ATOM 2975 C CA . PRO B 1 111 ? 51.731 33.240 57.389 1.00 7.74 111 PRO B CA 1
ATOM 2976 C C . PRO B 1 111 ? 51.310 32.013 58.193 1.00 8.10 111 PRO B C 1
ATOM 2977 O O . PRO B 1 111 ? 50.853 32.134 59.330 1.00 6.56 111 PRO B O 1
ATOM 2981 N N . TYR B 1 112 ? 51.463 30.831 57.606 1.00 7.91 112 TYR B N 1
ATOM 2982 C CA . TYR B 1 112 ? 51.113 29.605 58.315 1.00 7.64 112 TYR B CA 1
ATOM 2983 C C . TYR B 1 112 ? 51.988 29.441 59.550 1.00 6.88 112 TYR B C 1
ATOM 2984 O O . TYR B 1 112 ? 51.504 29.068 60.618 1.00 8.79 112 TYR B O 1
ATOM 2993 N N . ARG B 1 113 ? 53.281 29.717 59.403 1.00 7.29 113 ARG B N 1
ATOM 2994 C CA . ARG B 1 113 ? 54.210 29.568 60.514 1.00 7.02 113 ARG B CA 1
ATOM 2995 C C . ARG B 1 113 ? 53.942 30.572 61.641 1.00 7.85 113 ARG B C 1
ATOM 2996 O O . ARG B 1 113 ? 54.072 30.232 62.820 1.00 7.63 113 ARG B O 1
ATOM 3004 N N . TYR B 1 114 ? 53.559 31.799 61.299 1.00 7.84 114 TYR B N 1
ATOM 3005 C CA . TYR B 1 114 ? 53.252 32.780 62.343 1.00 7.82 114 TYR B CA 1
ATOM 3006 C C . TYR B 1 114 ? 52.001 32.330 63.101 1.00 8.22 114 TYR B C 1
ATOM 3007 O O . TYR B 1 114 ? 51.962 32.367 64.334 1.00 9.18 114 TYR B O 1
ATOM 3016 N N . LEU B 1 115 ? 50.977 31.911 62.358 1.00 7.21 115 LEU B N 1
ATOM 3017 C CA . LEU B 1 115 ? 49.724 31.464 62.969 1.00 9.43 115 LEU B CA 1
ATOM 3018 C C . LEU B 1 115 ? 49.940 30.263 63.883 1.00 7.77 115 LEU B C 1
ATOM 3019 O O . LEU B 1 115 ? 49.415 30.219 64.998 1.00 8.18 115 LEU B O 1
ATOM 3024 N N . ARG B 1 116 ? 50.714 29.294 63.401 1.00 8.35 116 ARG B N 1
ATOM 3025 C CA . ARG B 1 116 ? 51.017 28.094 64.174 1.00 7.72 116 ARG B CA 1
ATOM 3026 C C . ARG B 1 116 ? 51.645 28.480 65.513 1.00 9.38 116 ARG B C 1
ATOM 3027 O O . ARG B 1 116 ? 51.287 27.941 66.561 1.00 9.67 116 ARG B O 1
ATOM 3035 N N . PHE B 1 117 ? 52.573 29.428 65.477 1.00 10.43 117 PHE B N 1
ATOM 3036 C CA . PHE B 1 117 ? 53.227 29.876 66.699 1.00 10.64 117 PHE B CA 1
ATOM 3037 C C . PHE B 1 117 ? 52.214 30.495 67.656 1.00 9.67 117 PHE B C 1
ATOM 3038 O O . PHE B 1 117 ? 52.198 30.161 68.841 1.00 9.49 117 PHE B O 1
ATOM 3046 N N . LEU B 1 118 ? 51.366 31.387 67.145 1.00 8.99 118 LEU B N 1
ATOM 3047 C CA . LEU B 1 118 ? 50.351 32.037 67.978 1.00 11.74 118 LEU B CA 1
ATOM 3048 C C . LEU B 1 118 ? 49.374 31.048 68.602 1.00 12.15 118 LEU B C 1
ATOM 3049 O O . LEU B 1 118 ? 49.036 31.163 69.778 1.00 14.39 118 LEU B O 1
ATOM 3054 N N . LEU B 1 119 ? 48.915 30.073 67.825 1.00 12.79 119 LEU B N 1
ATOM 3055 C CA . LEU B 1 119 ? 47.980 29.095 68.365 1.00 13.27 119 LEU B CA 1
ATOM 3056 C C . LEU B 1 119 ? 48.642 28.281 69.476 1.00 14.91 119 LEU B C 1
ATOM 3057 O O . LEU B 1 119 ? 48.031 28.025 70.513 1.00 16.12 119 LEU B O 1
ATOM 3062 N N . LEU B 1 120 ? 49.892 27.883 69.263 1.00 14.21 120 LEU B N 1
ATOM 3063 C CA . LEU B 1 120 ? 50.623 27.106 70.260 1.00 14.47 120 LEU B CA 1
ATOM 3064 C C . LEU B 1 120 ? 50.993 27.953 71.475 1.00 16.35 120 LEU B C 1
ATOM 3065 O O . LEU B 1 120 ? 51.159 27.430 72.582 1.00 15.14 120 LEU B O 1
ATOM 3070 N N . ALA B 1 121 ? 51.121 29.259 71.264 1.00 14.86 121 ALA B N 1
ATOM 3071 C CA . ALA B 1 121 ? 51.478 30.175 72.339 1.00 17.33 121 ALA B CA 1
ATOM 3072 C C . ALA B 1 121 ? 50.268 30.573 73.182 1.00 18.41 121 ALA B C 1
ATOM 3073 O O . ALA B 1 121 ? 50.417 31.032 74.316 1.00 19.43 121 ALA B O 1
ATOM 3075 N N . THR B 1 122 ? 49.074 30.398 72.629 1.00 17.61 122 THR B N 1
ATOM 3076 C CA . THR B 1 122 ? 47.855 30.776 73.338 1.00 20.53 122 THR B CA 1
ATOM 3077 C C . THR B 1 122 ? 46.969 29.597 73.742 1.00 20.85 122 THR B C 1
ATOM 3078 O O . THR B 1 122 ? 45.765 29.756 73.930 1.00 22.67 122 THR B O 1
ATOM 3082 N N . GLY B 1 123 ? 47.568 28.416 73.864 1.00 22.10 123 GLY B N 1
ATOM 3083 C CA . GLY B 1 123 ? 46.818 27.238 74.270 1.00 24.54 123 GLY B CA 1
ATOM 3084 C C . GLY B 1 123 ? 45.788 26.696 73.296 1.00 24.73 123 GLY B C 1
ATOM 3085 O O . GLY B 1 123 ? 44.830 26.042 73.708 1.00 25.03 123 GLY B O 1
ATOM 3086 N N . ARG B 1 124 ? 45.973 26.947 72.006 1.00 24.09 124 ARG B N 1
ATOM 3087 C CA . ARG B 1 124 ? 45.024 26.447 71.021 1.00 22.88 124 ARG B CA 1
ATOM 3088 C C . ARG B 1 124 ? 45.591 25.331 70.147 1.00 21.68 124 ARG B C 1
ATOM 3089 O O . ARG B 1 124 ? 45.479 25.369 68.919 1.00 21.67 124 ARG B O 1
ATOM 3097 N N . GLU B 1 125 ? 46.180 24.328 70.788 1.00 19.61 125 GLU B N 1
ATOM 3098 C CA . GLU B 1 125 ? 46.768 23.200 70.072 1.00 19.25 125 GLU B CA 1
ATOM 3099 C C . GLU B 1 125 ? 45.743 22.439 69.234 1.00 17.44 125 GLU B C 1
ATOM 3100 O O . GLU B 1 125 ? 46.054 21.980 68.136 1.00 14.92 125 GLU B O 1
ATOM 3106 N N . GLU B 1 126 ? 44.527 22.301 69.753 1.00 16.31 126 GLU B N 1
ATOM 3107 C CA . GLU B 1 126 ? 43.485 21.576 69.034 1.00 16.27 126 GLU B CA 1
ATOM 3108 C C . GLU B 1 126 ? 43.043 22.312 67.781 1.00 14.72 126 GLU B C 1
ATOM 3109 O O . GLU B 1 126 ? 42.770 21.689 66.761 1.00 13.71 126 GLU B O 1
ATOM 3115 N N . VAL B 1 127 ? 42.967 23.635 67.855 1.00 14.82 127 VAL B N 1
ATOM 3116 C CA . VAL B 1 127 ? 42.586 24.418 66.690 1.00 15.45 127 VAL B CA 1
ATOM 3117 C C . VAL B 1 127 ? 43.657 24.201 65.623 1.00 13.32 127 VAL B C 1
ATOM 3118 O O . VAL B 1 127 ? 43.345 23.989 64.451 1.00 12.62 127 VAL B O 1
ATOM 3122 N N . LEU B 1 128 ? 44.919 24.262 66.040 1.00 13.38 128 LEU B N 1
ATOM 3123 C CA . LEU B 1 128 ? 46.038 24.056 65.123 1.00 12.32 128 LEU B CA 1
ATOM 3124 C C . LEU B 1 128 ? 45.938 22.678 64.480 1.00 10.84 128 LEU B C 1
ATOM 3125 O O . LEU B 1 128 ? 46.196 22.520 63.289 1.00 10.82 128 LEU B O 1
ATOM 3130 N N . ARG B 1 129 ? 45.564 21.674 65.265 1.00 10.67 129 ARG B N 1
ATOM 3131 C CA . ARG B 1 129 ? 45.436 20.335 64.712 1.00 12.73 129 ARG B CA 1
ATOM 3132 C C . ARG B 1 129 ? 44.412 20.296 63.577 1.00 9.76 129 ARG B C 1
ATOM 3133 O O . ARG B 1 129 ? 44.634 19.626 62.574 1.00 7.39 129 ARG B O 1
ATOM 3141 N N . SER B 1 130 ? 43.301 21.021 63.722 1.00 8.55 130 SER B N 1
ATOM 3142 C CA . SER B 1 130 ? 42.278 21.028 62.673 1.00 9.96 130 SER B CA 1
ATOM 3143 C C . SER B 1 130 ? 42.812 21.717 61.408 1.00 10.42 130 SER B C 1
ATOM 3144 O O . SER B 1 130 ? 42.454 21.348 60.288 1.00 9.05 130 SER B O 1
ATOM 3147 N N . VAL B 1 131 ? 43.666 22.719 61.592 1.00 10.45 131 VAL B N 1
ATOM 3148 C CA . VAL B 1 131 ? 44.263 23.426 60.458 1.00 9.09 131 VAL B CA 1
ATOM 3149 C C . VAL B 1 131 ? 45.214 22.478 59.718 1.00 8.48 131 VAL B C 1
ATOM 3150 O O . VAL B 1 131 ? 45.144 22.331 58.501 1.00 6.58 131 VAL B O 1
ATOM 3154 N N . ASP B 1 132 ? 46.112 21.846 60.468 1.00 10.40 132 ASP B N 1
ATOM 3155 C CA . ASP B 1 132 ? 47.065 20.903 59.886 1.00 10.21 132 ASP B CA 1
ATOM 3156 C C . ASP B 1 132 ? 46.342 19.755 59.180 1.00 9.93 132 ASP B C 1
ATOM 3157 O O . ASP B 1 132 ? 46.743 19.325 58.099 1.00 10.05 132 ASP B O 1
ATOM 3162 N N . GLU B 1 133 ? 45.281 19.249 59.799 1.00 10.28 133 GLU B N 1
ATOM 3163 C CA . GLU B 1 133 ? 44.521 18.148 59.207 1.00 11.43 133 GLU B CA 1
ATOM 3164 C C . GLU B 1 133 ? 43.937 18.560 57.859 1.00 9.03 133 GLU B C 1
ATOM 3165 O O . GLU B 1 133 ? 43.982 17.801 56.894 1.00 7.99 133 GLU B O 1
ATOM 3171 N N . ALA B 1 134 ? 43.395 19.770 57.804 1.00 9.48 134 ALA B N 1
ATOM 3172 C CA . ALA B 1 134 ? 42.807 20.300 56.581 1.00 10.20 134 ALA B CA 1
ATOM 3173 C C . ALA B 1 134 ? 43.867 20.479 55.490 1.00 10.23 134 ALA B C 1
ATOM 3174 O O . ALA B 1 134 ? 43.642 20.135 54.328 1.00 9.92 134 ALA B O 1
ATOM 3176 N N . LEU B 1 135 ? 45.026 21.014 55.861 1.00 8.76 135 LEU B N 1
ATOM 3177 C CA . LEU B 1 135 ? 46.086 21.213 54.883 1.00 8.83 135 LEU B CA 1
ATOM 3178 C C . LEU B 1 135 ? 46.657 19.888 54.393 1.00 9.87 135 LEU B C 1
ATOM 3179 O O . LEU B 1 135 ? 47.006 19.765 53.223 1.00 9.91 135 LEU B O 1
ATOM 3184 N N . LEU B 1 136 ? 46.744 18.894 55.274 1.00 9.57 136 LEU B N 1
ATOM 3185 C CA . LEU B 1 136 ? 47.273 17.595 54.867 1.00 11.56 136 LEU B CA 1
ATOM 3186 C C . LEU B 1 136 ? 46.287 16.924 53.913 1.00 14.23 136 LEU B C 1
ATOM 3187 O O . LEU B 1 136 ? 46.689 16.218 52.988 1.00 15.52 136 LEU B O 1
ATOM 3192 N N . GLU B 1 137 ? 44.994 17.151 54.131 1.00 15.79 137 GLU B N 1
ATOM 3193 C CA . GLU B 1 137 ? 43.984 16.577 53.253 1.00 16.80 137 GLU B CA 1
ATOM 3194 C C . GLU B 1 137 ? 44.114 17.257 51.891 1.00 16.69 137 GLU B C 1
ATOM 3195 O O . GLU B 1 137 ? 44.172 16.591 50.857 1.00 16.65 137 GLU B O 1
ATOM 3201 N N . GLU B 1 138 ? 44.184 18.587 51.905 1.00 15.85 138 GLU B N 1
ATOM 3202 C CA . GLU B 1 138 ? 44.321 19.385 50.687 1.00 15.38 138 GLU B CA 1
ATOM 3203 C C . GLU B 1 138 ? 45.523 18.939 49.871 1.00 14.29 138 GLU B C 1
ATOM 3204 O O . GLU B 1 138 ? 45.425 18.727 48.665 1.00 13.87 138 GLU B O 1
ATOM 3210 N N . ARG B 1 139 ? 46.658 18.814 50.552 1.00 13.92 139 ARG B N 1
ATOM 3211 C CA . ARG B 1 139 ? 47.920 18.413 49.940 1.00 15.94 139 ARG B CA 1
ATOM 3212 C C . ARG B 1 139 ? 47.849 17.156 49.070 1.00 15.03 139 ARG B C 1
ATOM 3213 O O . ARG B 1 139 ? 48.573 17.040 48.079 1.00 13.12 139 ARG B O 1
ATOM 3221 N N . ARG B 1 140 ? 46.984 16.218 49.440 1.00 15.87 140 ARG B N 1
ATOM 3222 C CA . ARG B 1 140 ? 46.849 14.965 48.695 1.00 19.55 140 ARG B CA 1
ATOM 3223 C C . ARG B 1 140 ? 46.573 15.116 47.202 1.00 17.29 140 ARG B C 1
ATOM 3224 O O . ARG B 1 140 ? 47.034 14.305 46.404 1.00 16.13 140 ARG B O 1
ATOM 3232 N N . ARG B 1 141 ? 45.826 16.146 46.823 1.00 17.23 141 ARG B N 1
ATOM 3233 C CA . ARG B 1 141 ? 45.482 16.348 45.416 1.00 17.13 141 ARG B CA 1
ATOM 3234 C C . ARG B 1 141 ? 46.145 17.556 44.766 1.00 15.05 141 ARG B C 1
ATOM 3235 O O . ARG B 1 141 ? 45.848 17.875 43.616 1.00 17.03 141 ARG B O 1
ATOM 3243 N N . LEU B 1 142 ? 47.054 18.212 45.478 1.00 12.88 142 LEU B N 1
ATOM 3244 C CA . LEU B 1 142 ? 47.695 19.415 44.942 1.00 13.30 142 LEU B CA 1
ATOM 3245 C C . LEU B 1 142 ? 49.132 19.284 44.445 1.00 12.45 142 LEU B C 1
ATOM 3246 O O . LEU B 1 142 ? 49.643 20.184 43.780 1.00 11.08 142 LEU B O 1
ATOM 3251 N N . GLY B 1 143 ? 49.784 18.174 44.769 1.00 12.21 143 GLY B N 1
ATOM 3252 C CA . GLY B 1 143 ? 51.163 17.989 44.351 1.00 11.40 143 GLY B CA 1
ATOM 3253 C C . GLY B 1 143 ? 51.373 17.846 42.854 1.00 10.17 143 GLY B C 1
ATOM 3254 O O . GLY B 1 143 ? 50.456 17.467 42.127 1.00 10.28 143 GLY B O 1
ATOM 3255 N N . PRO B 1 144 ? 52.591 18.132 42.371 1.00 10.19 144 PRO B N 1
ATOM 3256 C CA . PRO B 1 144 ? 52.974 18.054 40.959 1.00 10.48 144 PRO B CA 1
ATOM 3257 C C . PRO B 1 144 ? 52.716 16.684 40.333 1.00 12.12 144 PRO B C 1
ATOM 3258 O O . PRO B 1 144 ? 52.459 16.585 39.131 1.00 10.34 144 PRO B O 1
ATOM 3262 N N . GLU B 1 145 ? 52.782 15.637 41.150 1.00 11.06 145 GLU B N 1
ATOM 3263 C CA . GLU B 1 145 ? 52.569 14.282 40.660 1.00 14.55 145 GLU B CA 1
ATOM 3264 C C . GLU B 1 145 ? 51.088 14.002 40.398 1.00 14.88 145 GLU B C 1
ATOM 3265 O O . GLU B 1 145 ? 50.739 13.017 39.747 1.00 15.32 145 GLU B O 1
ATOM 3271 N N . VAL B 1 146 ? 50.218 14.875 40.898 1.00 13.29 146 VAL B N 1
ATOM 3272 C CA . VAL B 1 146 ? 48.779 14.717 40.693 1.00 12.90 146 VAL B CA 1
ATOM 3273 C C . VAL B 1 146 ? 48.412 15.414 39.384 1.00 13.30 146 VAL B C 1
ATOM 3274 O O . VAL B 1 146 ? 48.549 16.628 39.266 1.00 13.02 146 VAL B O 1
ATOM 3278 N N . PRO B 1 147 ? 47.946 14.650 38.377 1.00 14.25 147 PRO B N 1
ATOM 3279 C CA . PRO B 1 147 ? 47.572 15.227 37.078 1.00 12.79 147 PRO B CA 1
ATOM 3280 C C . PRO B 1 147 ? 46.500 16.317 37.134 1.00 12.89 147 PRO B C 1
ATOM 3281 O O . PRO B 1 147 ? 45.707 16.377 38.068 1.00 11.91 147 PRO B O 1
ATOM 3285 N N . VAL B 1 148 ? 46.481 17.170 36.114 1.00 13.55 148 VAL B N 1
ATOM 3286 C CA . VAL B 1 148 ? 45.534 18.280 36.038 1.00 15.60 148 VAL B CA 1
ATOM 3287 C C . VAL B 1 148 ? 44.073 17.886 36.256 1.00 16.56 148 VAL B C 1
ATOM 3288 O O . VAL B 1 148 ? 43.351 18.558 36.990 1.00 16.18 148 VAL B O 1
ATOM 3292 N N . GLU B 1 149 ? 43.636 16.803 35.623 1.00 17.09 149 GLU B N 1
ATOM 3293 C CA . GLU B 1 149 ? 42.255 16.357 35.769 1.00 19.74 149 GLU B CA 1
ATOM 3294 C C . GLU B 1 149 ? 41.871 16.029 37.217 1.00 19.78 149 GLU B C 1
ATOM 3295 O O . GLU B 1 149 ? 40.688 15.951 37.539 1.00 20.15 149 GLU B O 1
ATOM 3301 N N . GLU B 1 150 ? 42.858 15.843 38.091 1.00 18.71 150 GLU B N 1
ATOM 3302 C CA . GLU B 1 150 ? 42.564 15.525 39.488 1.00 18.76 150 GLU B CA 1
ATOM 3303 C C . GLU B 1 150 ? 43.144 16.550 40.459 1.00 16.43 150 GLU B C 1
ATOM 3304 O O . GLU B 1 150 ? 42.952 16.448 41.668 1.00 16.13 150 GLU B O 1
ATOM 3310 N N . ASN B 1 151 ? 43.844 17.542 39.925 1.00 15.25 151 ASN B N 1
ATOM 3311 C CA . ASN B 1 151 ? 44.480 18.560 40.749 1.00 13.40 151 ASN B CA 1
ATOM 3312 C C . ASN B 1 151 ? 43.737 19.891 40.608 1.00 13.61 151 ASN B C 1
ATOM 3313 O O . ASN B 1 151 ? 43.770 20.514 39.549 1.00 11.43 151 ASN B O 1
ATOM 3318 N N . PRO B 1 152 ? 43.052 20.337 41.676 1.00 12.65 152 PRO B N 1
ATOM 3319 C CA . PRO B 1 152 ? 42.293 21.595 41.671 1.00 12.73 152 PRO B CA 1
ATOM 3320 C C . PRO B 1 152 ? 43.133 22.845 41.434 1.00 9.01 152 PRO B C 1
ATOM 3321 O O . PRO B 1 152 ? 42.670 23.784 40.789 1.00 9.02 152 PRO B O 1
ATOM 3325 N N . ALA B 1 153 ? 44.352 22.863 41.968 1.00 7.69 153 ALA B N 1
ATOM 3326 C CA . ALA B 1 153 ? 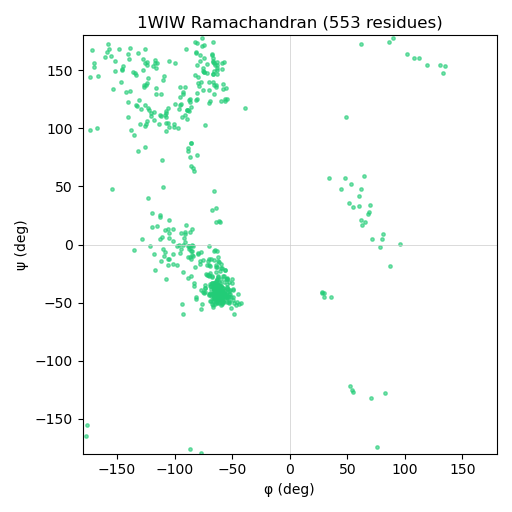45.238 24.013 41.803 1.00 7.01 153 ALA B CA 1
ATOM 3327 C C . ALA B 1 153 ? 45.721 24.120 40.363 1.00 6.78 153 ALA B C 1
ATOM 3328 O O . ALA B 1 153 ? 45.765 25.214 39.804 1.00 6.87 153 ALA B O 1
ATOM 3330 N N . LYS B 1 154 ? 46.090 22.990 39.763 1.00 5.74 154 LYS B N 1
ATOM 3331 C CA . LYS B 1 154 ? 46.542 23.002 38.373 1.00 6.64 154 LYS B CA 1
ATOM 3332 C C . LYS B 1 154 ? 45.378 23.427 37.489 1.00 7.32 154 LYS B C 1
ATOM 3333 O O . LYS B 1 154 ? 45.542 24.244 36.588 1.00 9.00 154 LYS B O 1
ATOM 3339 N N . PHE B 1 155 ? 44.203 22.861 37.749 1.00 9.69 155 PHE B N 1
ATOM 3340 C CA . PHE B 1 155 ? 43.021 23.187 36.965 1.00 9.58 155 PHE B CA 1
ATOM 3341 C C . PHE B 1 155 ? 42.696 24.676 37.060 1.00 9.63 155 PHE B C 1
ATOM 3342 O O . PHE B 1 155 ? 42.453 25.318 36.043 1.00 10.69 155 PHE B O 1
ATOM 3350 N N . LEU B 1 156 ? 42.697 25.223 38.277 1.00 7.84 156 LEU B N 1
ATOM 3351 C CA . LEU B 1 156 ? 42.386 26.643 38.473 1.00 8.19 156 LEU B CA 1
ATOM 3352 C C . LEU B 1 156 ? 43.440 27.549 37.835 1.00 8.73 156 LEU B C 1
ATOM 3353 O O . LEU B 1 156 ? 43.117 28.612 37.306 1.00 9.19 156 LEU B O 1
ATOM 3358 N N . ALA B 1 157 ? 44.698 27.125 37.884 1.00 7.49 157 ALA B N 1
ATOM 3359 C CA . ALA B 1 157 ? 45.781 27.910 37.307 1.00 8.55 157 ALA B CA 1
ATOM 3360 C C . ALA B 1 157 ? 45.507 28.135 35.823 1.00 7.55 157 ALA B C 1
ATOM 3361 O O . ALA B 1 157 ? 45.669 29.242 35.311 1.00 8.79 157 ALA B O 1
ATOM 3363 N N . TYR B 1 158 ? 45.080 27.083 35.135 1.00 10.75 158 TYR B N 1
ATOM 3364 C CA . TYR B 1 158 ? 44.769 27.194 33.715 1.00 10.70 158 TYR B CA 1
ATOM 3365 C C . TYR B 1 158 ? 43.630 28.186 33.487 1.00 10.79 158 TYR B C 1
ATOM 3366 O O . TYR B 1 158 ? 43.636 28.935 32.512 1.00 12.17 158 TYR B O 1
ATOM 3375 N N . THR B 1 159 ? 42.657 28.195 34.391 1.00 10.84 159 THR B N 1
ATOM 3376 C CA . THR B 1 159 ? 41.520 29.114 34.286 1.00 12.00 159 THR B CA 1
ATOM 3377 C C . THR B 1 159 ? 41.945 30.573 34.498 1.00 12.53 159 THR B C 1
ATOM 3378 O O . THR B 1 159 ? 41.366 31.498 33.913 1.00 11.50 159 THR B O 1
ATOM 3382 N N . LEU B 1 160 ? 42.950 30.775 35.347 1.00 10.93 160 LEU B N 1
ATOM 3383 C CA . LEU B 1 160 ? 43.441 32.115 35.647 1.00 9.92 160 LEU B CA 1
ATOM 3384 C C . LEU B 1 160 ? 44.491 32.606 34.645 1.00 9.24 160 LEU B C 1
ATOM 3385 O O . LEU B 1 160 ? 44.821 33.793 34.614 1.00 9.80 160 LEU B O 1
ATOM 3390 N N . LEU B 1 161 ? 45.000 31.696 33.819 1.00 10.04 161 LEU B N 1
ATOM 3391 C CA . LEU B 1 161 ? 46.011 32.050 32.828 1.00 11.90 161 LEU B CA 1
ATOM 3392 C C . LEU B 1 161 ? 45.515 33.166 31.910 1.00 11.82 161 LEU B C 1
ATOM 3393 O O . LEU B 1 161 ? 44.470 33.042 31.273 1.00 10.77 161 LEU B O 1
ATOM 3398 N N . GLU B 1 162 ? 46.273 34.259 31.866 1.00 12.81 162 GLU B N 1
ATOM 3399 C CA . GLU B 1 162 ? 45.948 35.419 31.041 1.00 15.82 162 GLU B CA 1
ATOM 3400 C C . GLU B 1 162 ? 44.608 36.067 31.374 1.00 16.08 162 GLU B C 1
ATOM 3401 O O . GLU B 1 162 ? 43.911 36.592 30.500 1.00 15.38 162 GLU B O 1
ATOM 3407 N N . ARG B 1 163 ? 44.253 36.017 32.651 1.00 14.09 163 ARG B N 1
ATOM 3408 C CA . ARG B 1 163 ? 43.030 36.642 33.131 1.00 15.26 163 ARG B CA 1
ATOM 3409 C C . ARG B 1 163 ? 43.381 37.446 34.366 1.00 14.10 163 ARG B C 1
ATOM 3410 O O . ARG B 1 163 ? 44.459 37.278 34.933 1.00 14.84 163 ARG B O 1
ATOM 3418 N N . LEU B 1 164 ? 42.478 38.335 34.763 1.00 11.89 164 LEU B N 1
ATOM 3419 C CA . LEU B 1 164 ? 42.677 39.156 35.948 1.00 10.79 164 LEU B CA 1
ATOM 3420 C C . LEU B 1 164 ? 41.764 38.566 37.012 1.00 9.89 164 LEU B C 1
ATOM 3421 O O . LEU B 1 164 ? 40.556 38.784 36.990 1.00 9.78 164 LEU B O 1
ATOM 3426 N N . PRO B 1 165 ? 42.326 37.782 37.942 1.00 9.98 165 PRO B N 1
ATOM 3427 C CA . PRO B 1 165 ? 41.484 37.189 38.982 1.00 9.10 165 PRO B CA 1
ATOM 3428 C C . PRO B 1 165 ? 40.925 38.167 40.005 1.00 10.55 165 PRO B C 1
ATOM 3429 O O . PRO B 1 165 ? 41.596 39.106 40.441 1.00 9.64 165 PRO B O 1
ATOM 3433 N N . LEU B 1 166 ? 39.668 37.935 40.363 1.00 10.87 166 LEU B N 1
ATOM 3434 C CA . LEU B 1 166 ? 38.961 38.740 41.345 1.00 11.27 166 LEU B CA 1
ATOM 3435 C C . LEU B 1 166 ? 38.610 37.783 42.481 1.00 10.43 166 LEU B C 1
ATOM 3436 O O . LEU B 1 166 ? 37.733 36.932 42.327 1.00 9.30 166 LEU B O 1
ATOM 3441 N N . PHE B 1 167 ? 39.305 37.917 43.610 1.00 8.84 167 PHE B N 1
ATOM 3442 C CA . PHE B 1 167 ? 39.083 37.046 44.760 1.00 8.76 167 PHE B CA 1
ATOM 3443 C C . PHE B 1 167 ? 38.082 37.618 45.756 1.00 9.11 167 PHE B C 1
ATOM 3444 O O . PHE B 1 167 ? 38.205 38.770 46.178 1.00 8.75 167 PHE B O 1
ATOM 3452 N N . TYR B 1 168 ? 37.102 36.798 46.133 1.00 8.80 168 TYR B N 1
ATOM 3453 C CA . TYR B 1 168 ? 36.067 37.190 47.091 1.00 10.54 168 TYR B CA 1
ATOM 3454 C C . TYR B 1 168 ? 35.917 36.073 48.133 1.00 12.79 168 TYR B C 1
ATOM 3455 O O . TYR B 1 168 ? 35.590 34.938 47.789 1.00 11.98 168 TYR B O 1
ATOM 3464 N N . SER B 1 169 ? 36.173 36.402 49.399 1.00 14.38 169 SER B N 1
ATOM 3465 C CA . SER B 1 169 ? 36.091 35.435 50.492 1.00 15.19 169 SER B CA 1
ATOM 3466 C C . SER B 1 169 ? 35.181 35.901 51.626 1.00 16.39 169 SER B C 1
ATOM 3467 O O . SER B 1 169 ? 35.645 36.440 52.632 1.00 15.82 169 SER B O 1
ATOM 3470 N N . PRO B 1 170 ? 33.870 35.679 51.479 1.00 16.19 170 PRO B N 1
ATOM 3471 C CA . PRO B 1 170 ? 32.841 36.054 52.456 1.00 20.04 170 PRO B CA 1
ATOM 3472 C C . PRO B 1 170 ? 33.074 35.507 53.869 1.00 19.85 170 PRO B C 1
ATOM 3473 O O . PRO B 1 170 ? 32.847 36.210 54.852 1.00 19.55 170 PRO B O 1
ATOM 3477 N N . LEU B 1 171 ? 33.513 34.251 53.968 1.00 20.94 171 LEU B N 1
ATOM 3478 C CA . LEU B 1 171 ? 33.735 33.633 55.274 1.00 19.22 171 LEU B CA 1
ATOM 3479 C C . LEU B 1 171 ? 34.724 34.427 56.119 1.00 20.08 171 LEU B C 1
ATOM 3480 O O . LEU B 1 171 ? 34.677 34.381 57.347 1.00 20.21 171 LEU B O 1
ATOM 3485 N N . PHE B 1 172 ? 35.618 35.151 55.455 1.00 17.35 172 PHE B N 1
ATOM 3486 C CA . PHE B 1 172 ? 36.614 35.974 56.132 1.00 17.47 172 PHE B CA 1
ATOM 3487 C C . PHE B 1 172 ? 37.222 36.878 55.065 1.00 17.51 172 PHE B C 1
ATOM 3488 O O . PHE B 1 172 ? 38.084 36.449 54.290 1.00 16.71 172 PHE B O 1
ATOM 3496 N N . ARG B 1 173 ? 36.763 38.127 55.026 1.00 15.20 173 ARG B N 1
ATOM 3497 C CA . ARG B 1 173 ? 37.215 39.082 54.021 1.00 13.68 173 ARG B CA 1
ATOM 3498 C C . ARG B 1 173 ? 38.726 39.285 53.916 1.00 12.18 173 ARG B C 1
ATOM 3499 O O . ARG B 1 173 ? 39.249 39.453 52.814 1.00 13.12 173 ARG B O 1
ATOM 3507 N N . PRO B 1 174 ? 39.451 39.275 55.049 1.00 11.33 174 PRO B N 1
ATOM 3508 C CA . PRO B 1 174 ? 40.903 39.469 54.944 1.00 10.17 174 PRO B CA 1
ATOM 3509 C C . PRO B 1 174 ? 41.628 38.389 54.134 1.00 9.94 174 PRO B C 1
ATOM 3510 O O . PRO B 1 174 ? 42.781 38.576 53.742 1.00 8.38 174 PRO B O 1
ATOM 3514 N N . LEU B 1 175 ? 40.960 37.264 53.878 1.00 8.74 175 LEU B N 1
ATOM 3515 C CA . LEU B 1 175 ? 41.582 36.194 53.101 1.00 7.96 175 LEU B CA 1
ATOM 3516 C C . LEU B 1 175 ? 41.896 36.677 51.680 1.00 8.27 175 LEU B C 1
ATOM 3517 O O . LEU B 1 175 ? 42.937 36.330 51.118 1.00 8.09 175 LEU B O 1
ATOM 3522 N N . GLU B 1 176 ? 40.998 37.479 51.110 1.00 7.80 176 GLU B N 1
ATOM 3523 C CA . GLU B 1 176 ? 41.172 38.011 49.752 1.00 10.19 176 GLU B CA 1
ATOM 3524 C C . GLU B 1 176 ? 42.523 38.703 49.602 1.00 9.92 176 GLU B C 1
ATOM 3525 O O . GLU B 1 176 ? 43.259 38.462 48.641 1.00 10.17 176 GLU B O 1
ATOM 3531 N N . GLY B 1 177 ? 42.832 39.572 50.559 1.00 9.92 177 GLY B N 1
ATOM 3532 C CA . GLY B 1 177 ? 44.090 40.292 50.537 1.00 9.45 177 GLY B CA 1
ATOM 3533 C C . GLY B 1 177 ? 45.278 39.354 50.627 1.00 9.64 177 GLY B C 1
ATOM 3534 O O . GLY B 1 177 ? 46.275 39.549 49.938 1.00 7.59 177 GLY B O 1
ATOM 3535 N N . ALA B 1 178 ? 45.175 38.331 51.469 1.00 6.12 178 ALA B N 1
ATOM 3536 C CA . ALA B 1 178 ? 46.268 37.378 51.623 1.00 7.61 178 ALA B CA 1
ATOM 3537 C C . ALA B 1 178 ? 46.490 36.583 50.333 1.00 7.67 178 ALA B C 1
ATOM 3538 O O . ALA B 1 178 ? 47.631 36.274 49.976 1.00 9.02 178 ALA B O 1
ATOM 3540 N N . VAL B 1 179 ? 45.401 36.240 49.646 1.00 5.74 179 VAL B N 1
ATOM 3541 C CA . VAL B 1 179 ? 45.503 35.491 48.400 1.00 5.91 179 VAL B CA 1
ATOM 3542 C C . VAL B 1 179 ? 46.021 36.396 47.288 1.00 6.97 179 VAL B C 1
ATOM 3543 O O . VAL B 1 179 ? 46.794 35.960 46.431 1.00 8.34 179 VAL B O 1
ATOM 3547 N N . GLN B 1 180 ? 45.595 37.656 47.299 1.00 6.35 180 GLN B N 1
ATOM 3548 C CA . GLN B 1 180 ? 46.064 38.618 46.299 1.00 6.33 180 GLN B CA 1
ATOM 3549 C C . GLN B 1 180 ? 47.585 38.683 46.427 1.00 7.57 180 GLN B C 1
ATOM 3550 O O . GLN B 1 180 ? 48.308 38.742 45.428 1.00 7.31 180 GLN B O 1
ATOM 3556 N N . THR B 1 181 ? 48.061 38.665 47.671 1.00 5.57 181 THR B N 1
ATOM 3557 C CA . THR B 1 181 ? 49.492 38.710 47.955 1.00 6.95 181 THR B CA 1
ATOM 3558 C C . THR B 1 181 ? 50.210 37.453 47.469 1.00 8.21 181 THR B C 1
ATOM 3559 O O . THR B 1 181 ? 51.336 37.529 46.961 1.00 9.05 181 THR B O 1
ATOM 3563 N N . LEU B 1 182 ? 49.568 36.297 47.624 1.00 7.68 182 LEU B N 1
ATOM 3564 C CA . LEU B 1 182 ? 50.169 35.042 47.170 1.00 7.21 182 LEU B CA 1
ATOM 3565 C C . LEU B 1 182 ? 50.381 35.066 45.656 1.00 7.23 182 LEU B C 1
ATOM 3566 O O . LEU B 1 182 ? 51.415 34.627 45.160 1.00 9.09 182 LEU B O 1
ATOM 3571 N N . PHE B 1 183 ? 49.400 35.583 44.924 1.00 6.29 183 PHE B N 1
ATOM 3572 C CA . PHE B 1 183 ? 49.500 35.640 43.469 1.00 7.81 183 PHE B CA 1
ATOM 3573 C C . PHE B 1 183 ? 50.527 36.640 42.957 1.00 7.78 183 PHE B C 1
ATOM 3574 O O . PHE B 1 183 ? 51.072 36.482 41.861 1.00 8.49 183 PHE B O 1
ATOM 3582 N N . ALA B 1 184 ? 50.803 37.667 43.746 1.00 8.35 184 ALA B N 1
ATOM 3583 C CA . ALA B 1 184 ? 51.798 38.645 43.334 1.00 9.22 184 ALA B CA 1
ATOM 3584 C C . ALA B 1 184 ? 53.187 38.101 43.664 1.00 9.59 184 ALA B C 1
ATOM 3585 O O . ALA B 1 184 ? 54.084 38.119 42.822 1.00 10.07 184 ALA B O 1
ATOM 3587 N N . ARG B 1 185 ? 53.361 37.584 44.876 1.00 8.23 185 ARG B N 1
ATOM 3588 C CA . ARG B 1 185 ? 54.680 37.098 45.259 1.00 9.15 185 ARG B CA 1
ATOM 3589 C C . ARG B 1 185 ? 55.122 35.789 44.622 1.00 7.94 185 ARG B C 1
ATOM 3590 O O . ARG B 1 185 ? 56.298 35.626 44.293 1.00 5.64 185 ARG B O 1
ATOM 3598 N N . VAL B 1 186 ? 54.184 34.862 44.453 1.00 5.84 186 VAL B N 1
ATOM 3599 C CA . VAL B 1 186 ? 54.483 33.562 43.868 1.00 6.06 186 VAL B CA 1
ATOM 3600 C C . VAL B 1 186 ? 54.236 33.521 42.360 1.00 8.05 186 VAL B C 1
ATOM 3601 O O . VAL B 1 186 ? 55.116 33.120 41.596 1.00 9.12 186 VAL B O 1
ATOM 3605 N N . ALA B 1 187 ? 53.049 33.944 41.927 1.00 5.82 187 ALA B N 1
ATOM 3606 C CA . ALA B 1 187 ? 52.726 33.922 40.503 1.00 7.30 187 ALA B CA 1
ATOM 3607 C C . ALA B 1 187 ? 53.227 35.167 39.765 1.00 7.58 187 ALA B C 1
ATOM 3608 O O . ALA B 1 187 ? 53.190 35.218 38.535 1.00 8.70 187 ALA B O 1
ATOM 3610 N N . LYS B 1 188 ? 53.708 36.156 40.518 1.00 7.17 188 LYS B N 1
ATOM 3611 C CA . LYS B 1 188 ? 54.226 37.393 39.939 1.00 7.51 188 LYS B CA 1
ATOM 3612 C C . LYS B 1 188 ? 53.147 38.014 39.046 1.00 8.18 188 LYS B C 1
ATOM 3613 O O . LYS B 1 188 ? 53.451 38.671 38.042 1.00 6.67 188 LYS B O 1
ATOM 3619 N N . SER B 1 189 ? 51.889 37.805 39.430 1.00 7.89 189 SER B N 1
ATOM 3620 C CA . SER B 1 189 ? 50.750 38.288 38.658 1.00 7.36 189 SER B CA 1
ATOM 3621 C C . SER B 1 189 ? 49.792 39.179 39.435 1.00 7.56 189 SER B C 1
ATOM 3622 O O . SER B 1 189 ? 49.671 39.088 40.654 1.00 8.47 189 SER B O 1
ATOM 3625 N N . LEU B 1 190 ? 49.100 40.031 38.692 1.00 9.53 190 LEU B N 1
ATOM 3626 C CA . LEU B 1 190 ? 48.143 40.973 39.241 1.00 11.09 190 LEU B CA 1
ATOM 3627 C C . LEU B 1 190 ? 46.786 40.308 39.476 1.00 8.61 190 LEU B C 1
ATOM 3628 O O . LEU B 1 190 ? 46.385 39.426 38.725 1.00 6.56 190 LEU B O 1
ATOM 3633 N N . SER B 1 191 ? 46.095 40.739 40.527 1.00 8.61 191 SER B N 1
ATOM 3634 C CA . SER B 1 191 ? 44.763 40.248 40.861 1.00 7.66 191 SER B CA 1
ATOM 3635 C C . SER B 1 191 ? 44.118 41.339 41.700 1.00 9.75 191 SER B C 1
ATOM 3636 O O . SER B 1 191 ? 44.793 42.280 42.123 1.00 9.91 191 SER B O 1
ATOM 3639 N N . LEU B 1 192 ? 42.815 41.245 41.928 1.00 9.73 192 LEU B N 1
ATOM 3640 C CA . LEU B 1 192 ? 42.179 42.262 42.751 1.00 10.96 192 LEU B CA 1
ATOM 3641 C C . LEU B 1 192 ? 41.162 41.704 43.716 1.00 10.22 192 LEU B C 1
ATOM 3642 O O . LEU B 1 192 ? 40.753 40.546 43.627 1.00 9.02 192 LEU B O 1
ATOM 3647 N N . THR B 1 193 ? 40.753 42.577 44.624 1.00 10.56 193 THR B N 1
ATOM 3648 C CA . THR B 1 193 ? 39.793 42.270 45.663 1.00 12.27 193 THR B CA 1
ATOM 3649 C C . THR B 1 193 ? 38.689 43.315 45.623 1.00 10.22 193 THR B C 1
ATOM 3650 O O . THR B 1 193 ? 38.915 44.455 45.215 1.00 9.39 193 THR B O 1
ATOM 3654 N N . PRO B 1 194 ? 37.470 42.934 46.020 1.00 10.64 194 PRO B N 1
ATOM 3655 C CA . PRO B 1 194 ? 36.388 43.920 46.005 1.00 10.24 194 PRO B CA 1
ATOM 3656 C C . PRO B 1 194 ? 36.488 44.763 47.272 1.00 10.18 194 PRO B C 1
ATOM 3657 O O . PRO B 1 194 ? 37.217 44.416 48.199 1.00 8.60 194 PRO B O 1
ATOM 3661 N N . PRO B 1 195 ? 35.784 45.897 47.316 1.00 9.37 195 PRO B N 1
ATOM 3662 C CA . PRO B 1 195 ? 35.828 46.748 48.507 1.00 9.53 195 PRO B CA 1
ATOM 3663 C C . PRO B 1 195 ? 34.947 46.154 49.613 1.00 9.32 195 PRO B C 1
ATOM 3664 O O . PRO B 1 195 ? 34.357 45.087 49.438 1.00 6.80 195 PRO B O 1
ATOM 3668 N N . PRO B 1 196 ? 34.867 46.823 50.775 1.00 11.43 196 PRO B N 1
ATOM 3669 C CA . PRO B 1 196 ? 34.037 46.319 51.871 1.00 11.05 196 PRO B CA 1
ATOM 3670 C C . PRO B 1 196 ? 32.623 45.941 51.426 1.00 13.51 196 PRO B C 1
ATOM 3671 O O . PRO B 1 196 ? 32.135 44.868 51.773 1.00 12.43 196 PRO B O 1
ATOM 3675 N N . SER B 1 197 ? 31.966 46.827 50.676 1.00 14.25 197 SER B N 1
ATOM 3676 C CA . SER B 1 197 ? 30.623 46.553 50.163 1.00 13.80 197 SER B CA 1
ATOM 3677 C C . SER B 1 197 ? 30.838 45.802 48.858 1.00 13.44 197 SER B C 1
ATOM 3678 O O . SER B 1 197 ? 30.681 46.363 47.772 1.00 10.37 197 SER B O 1
ATOM 3681 N N . ALA B 1 198 ? 31.203 44.529 48.975 1.00 11.48 198 ALA B N 1
ATOM 3682 C CA . ALA B 1 198 ? 31.498 43.703 47.814 1.00 11.31 198 ALA B CA 1
ATOM 3683 C C . ALA B 1 198 ? 30.371 43.462 46.812 1.00 11.87 198 ALA B C 1
ATOM 3684 O O . ALA B 1 198 ? 30.562 43.643 45.610 1.00 10.91 198 ALA B O 1
ATOM 3686 N N . LEU B 1 199 ? 29.202 43.051 47.289 1.00 10.78 199 LEU B N 1
ATOM 3687 C CA . LEU B 1 199 ? 28.099 42.760 46.379 1.00 12.34 199 LEU B CA 1
ATOM 3688 C C . LEU B 1 199 ? 27.639 43.981 45.574 1.00 11.82 199 LEU B C 1
ATOM 3689 O O . LEU B 1 199 ? 27.329 43.864 44.392 1.00 9.40 199 LEU B O 1
ATOM 3694 N N . GLU B 1 200 ? 27.599 45.146 46.208 1.00 12.53 200 GLU B N 1
ATOM 3695 C CA . GLU B 1 200 ? 27.196 46.365 45.507 1.00 15.22 200 GLU B CA 1
ATOM 3696 C C . GLU B 1 200 ? 28.201 46.611 44.380 1.00 14.17 200 GLU B C 1
ATOM 3697 O O . GLU B 1 200 ? 27.834 46.998 43.271 1.00 12.57 200 GLU B O 1
ATOM 3703 N N . PHE B 1 201 ? 29.472 46.373 44.690 1.00 12.32 201 PHE B N 1
ATOM 3704 C CA . PHE B 1 201 ? 30.566 46.543 43.747 1.00 11.58 201 PHE B CA 1
ATOM 3705 C C . PHE B 1 201 ? 30.361 45.650 42.517 1.00 12.88 201 PHE B C 1
ATOM 3706 O O . PHE B 1 201 ? 30.502 46.100 41.371 1.00 12.87 201 PHE B O 1
ATOM 3714 N N . PHE B 1 202 ? 30.021 44.387 42.758 1.00 10.28 202 PHE B N 1
ATOM 3715 C CA . PHE B 1 202 ? 29.805 43.437 41.671 1.00 11.97 202 PHE B CA 1
ATOM 3716 C C . PHE B 1 202 ? 28.672 43.887 40.747 1.00 13.21 202 PHE B C 1
ATOM 3717 O O . PHE B 1 202 ? 28.736 43.695 39.539 1.00 13.30 202 PHE B O 1
ATOM 3725 N N . LEU B 1 203 ? 27.642 44.486 41.335 1.00 15.81 203 LEU B N 1
ATOM 3726 C CA . LEU B 1 203 ? 26.469 44.953 40.601 1.00 18.08 203 LEU B CA 1
ATOM 3727 C C . LEU B 1 203 ? 26.675 46.148 39.682 1.00 19.39 203 LEU B C 1
ATOM 3728 O O . LEU B 1 203 ? 26.173 46.155 38.561 1.00 20.71 203 LEU B O 1
ATOM 3733 N N . VAL B 1 204 ? 27.411 47.154 40.142 1.00 18.88 204 VAL B N 1
ATOM 3734 C CA . VAL B 1 204 ? 27.604 48.361 39.339 1.00 21.69 204 VAL B CA 1
ATOM 3735 C C . VAL B 1 204 ? 28.971 48.592 38.707 1.00 23.42 204 VAL B C 1
ATOM 3736 O O . VAL B 1 204 ? 29.067 49.210 37.645 1.00 24.33 204 VAL B O 1
ATOM 3740 N N . GLY B 1 205 ? 30.027 48.095 39.340 1.00 25.83 205 GLY B N 1
ATOM 3741 C CA . GLY B 1 205 ? 31.358 48.321 38.808 1.00 30.14 205 GLY B CA 1
ATOM 3742 C C . GLY B 1 205 ? 31.911 47.378 37.754 1.00 34.06 205 GLY B C 1
ATOM 3743 O O . GLY B 1 205 ? 32.987 47.635 37.215 1.00 34.11 205 GLY B O 1
ATOM 3744 N N . LEU B 1 206 ? 31.195 46.303 37.437 1.00 37.68 206 LEU B N 1
ATOM 3745 C CA . LEU B 1 206 ? 31.700 45.341 36.458 1.00 41.41 206 LEU B CA 1
ATOM 3746 C C . LEU B 1 206 ? 30.945 45.287 35.132 1.00 43.66 206 LEU B C 1
ATOM 3747 O O . LEU B 1 206 ? 30.225 44.325 34.861 1.00 43.85 206 LEU B O 1
ATOM 3752 N N . GLU B 1 207 ? 31.123 46.308 34.300 1.00 46.75 207 GLU B N 1
ATOM 3753 C CA . GLU B 1 207 ? 30.463 46.350 32.998 1.00 48.86 207 GLU B CA 1
ATOM 3754 C C . GLU B 1 207 ? 31.226 47.194 31.980 1.00 49.23 207 GLU B C 1
ATOM 3755 O O . GLU B 1 207 ? 32.206 47.862 32.374 1.00 49.67 207 GLU B O 1
ATOM 3761 N N . GLY B 1 213 ? 42.451 46.001 30.328 1.00 27.73 213 GLY B N 1
ATOM 3762 C CA . GLY B 1 213 ? 43.083 44.859 31.051 1.00 28.25 213 GLY B CA 1
ATOM 3763 C C . GLY B 1 213 ? 42.519 43.514 30.632 1.00 27.69 213 GLY B C 1
ATOM 3764 O O . GLY B 1 213 ? 41.545 43.452 29.881 1.00 28.41 213 GLY B O 1
ATOM 3765 N N . ASP B 1 214 ? 43.130 42.436 31.117 1.00 26.25 214 ASP B N 1
ATOM 3766 C CA . ASP B 1 214 ? 42.685 41.082 30.793 1.00 24.36 214 ASP B CA 1
ATOM 3767 C C . ASP B 1 214 ? 41.272 40.835 31.310 1.00 22.75 214 ASP B C 1
ATOM 3768 O O . ASP B 1 214 ? 40.815 41.508 32.239 1.00 20.08 214 ASP B O 1
ATOM 3773 N N . PRO B 1 215 ? 40.559 39.860 30.718 1.00 19.96 215 PRO B N 1
ATOM 3774 C CA . PRO B 1 215 ? 39.196 39.562 31.166 1.00 19.46 215 PRO B CA 1
ATOM 3775 C C . PRO B 1 215 ? 39.203 39.071 32.614 1.00 16.48 215 PRO B C 1
ATOM 3776 O O . PRO B 1 215 ? 40.144 38.405 33.047 1.00 16.92 215 PRO B O 1
ATOM 3780 N N . LEU B 1 216 ? 38.156 39.401 33.358 1.00 13.71 216 LEU B N 1
ATOM 3781 C CA . LEU B 1 216 ? 38.067 39.007 34.760 1.00 13.94 216 LEU B CA 1
ATOM 3782 C C . LEU B 1 216 ? 37.756 37.530 34.992 1.00 13.24 216 LEU B C 1
ATOM 3783 O O . LEU B 1 216 ? 37.064 36.888 34.204 1.00 12.23 216 LEU B O 1
ATOM 3788 N N . ALA B 1 217 ? 38.286 37.004 36.088 1.00 13.31 217 ALA B N 1
ATOM 3789 C CA . ALA B 1 217 ? 38.052 35.625 36.492 1.00 11.84 217 ALA B CA 1
ATOM 3790 C C . ALA B 1 217 ? 37.639 35.718 37.957 1.00 11.52 217 ALA B C 1
ATOM 3791 O O . ALA B 1 217 ? 38.473 35.944 38.837 1.00 9.28 217 ALA B O 1
ATOM 3793 N N . ALA B 1 218 ? 36.348 35.576 38.219 1.00 9.65 218 ALA B N 1
ATOM 3794 C CA . ALA B 1 218 ? 35.866 35.649 39.587 1.00 10.47 218 ALA B CA 1
ATOM 3795 C C . ALA B 1 218 ? 36.222 34.361 40.314 1.00 9.95 218 ALA B C 1
ATOM 3796 O O . ALA B 1 218 ? 36.019 33.265 39.788 1.00 9.20 218 ALA B O 1
ATOM 3798 N N . VAL B 1 219 ? 36.774 34.497 41.514 1.00 8.46 219 VAL B N 1
ATOM 3799 C CA . VAL B 1 219 ? 37.143 33.328 42.308 1.00 9.21 219 VAL B CA 1
ATOM 3800 C C . VAL B 1 219 ? 36.473 33.453 43.664 1.00 10.14 219 VAL B C 1
ATOM 3801 O O . VAL B 1 219 ? 36.918 34.222 44.515 1.00 7.62 219 VAL B O 1
ATOM 3805 N N . LEU B 1 220 ? 35.387 32.711 43.856 1.00 11.43 220 LEU B N 1
ATOM 3806 C CA . LEU B 1 220 ? 34.660 32.761 45.118 1.00 11.25 220 LEU B CA 1
ATOM 3807 C C . LEU B 1 220 ? 35.286 31.756 46.082 1.00 10.34 220 LEU B C 1
ATOM 3808 O O . LEU B 1 220 ? 35.254 30.551 45.852 1.00 10.22 220 LEU B O 1
ATOM 3813 N N . LEU B 1 221 ? 35.867 32.272 47.156 1.00 8.56 221 LEU B N 1
ATOM 3814 C CA . LEU B 1 221 ? 36.535 31.443 48.146 1.00 7.81 221 LEU B CA 1
ATOM 3815 C C . LEU B 1 221 ? 35.658 31.032 49.329 1.00 8.37 221 LEU B C 1
ATOM 3816 O O . LEU B 1 221 ? 35.302 31.861 50.166 1.00 7.45 221 LEU B O 1
ATOM 3821 N N . GLY B 1 222 ? 35.310 29.753 49.394 1.00 8.11 222 GLY B N 1
ATOM 3822 C CA . GLY B 1 222 ? 34.521 29.270 50.517 1.00 11.82 222 GLY B CA 1
ATOM 3823 C C . GLY B 1 222 ? 33.006 29.384 50.448 1.00 11.54 222 GLY B C 1
ATOM 3824 O O . GLY B 1 222 ? 32.457 29.975 49.523 1.00 11.44 222 GLY B O 1
ATOM 3825 N N . PRO B 1 223 ? 32.305 28.829 51.451 1.00 13.42 223 PRO B N 1
ATOM 3826 C CA . PRO B 1 223 ? 30.844 28.823 51.566 1.00 14.39 223 PRO B CA 1
ATOM 3827 C C . PRO B 1 223 ? 30.242 30.099 52.146 1.00 16.94 223 PRO B C 1
ATOM 3828 O O . PRO B 1 223 ? 30.960 30.989 52.601 1.00 18.39 223 PRO B O 1
ATOM 3832 N N . GLY B 1 224 ? 28.914 30.164 52.142 1.00 18.79 224 GLY B N 1
ATOM 3833 C CA . GLY B 1 224 ? 28.220 31.321 52.679 1.00 22.37 224 GLY B CA 1
ATOM 3834 C C . GLY B 1 224 ? 27.099 31.814 51.778 1.00 24.08 224 GLY B C 1
ATOM 3835 O O . GLY B 1 224 ? 27.136 31.626 50.561 1.00 23.03 224 GLY B O 1
ATOM 3836 N N . GLU B 1 225 ? 26.102 32.458 52.375 1.00 27.49 225 GLU B N 1
ATOM 3837 C CA . GLU B 1 225 ? 24.970 32.976 51.619 1.00 28.94 225 GLU B CA 1
ATOM 3838 C C . GLU B 1 225 ? 25.406 34.096 50.676 1.00 29.45 225 GLU B C 1
ATOM 3839 O O . GLU B 1 225 ? 24.885 34.217 49.564 1.00 30.39 225 GLU B O 1
ATOM 3845 N N . GLU B 1 226 ? 26.362 34.910 51.113 1.00 26.17 226 GLU B N 1
ATOM 3846 C CA . GLU B 1 226 ? 26.844 36.004 50.278 1.00 27.19 226 GLU B CA 1
ATOM 3847 C C . GLU B 1 226 ? 27.592 35.471 49.054 1.00 26.87 226 GLU B C 1
ATOM 3848 O O . GLU B 1 226 ? 27.650 36.127 48.013 1.00 26.82 226 GLU B O 1
ATOM 3854 N N . ALA B 1 227 ? 28.166 34.278 49.183 1.00 26.61 227 ALA B N 1
ATOM 3855 C CA . ALA B 1 227 ? 28.896 33.666 48.077 1.00 25.09 227 ALA B CA 1
ATOM 3856 C C . ALA B 1 227 ? 27.905 33.262 46.982 1.00 23.30 227 ALA B C 1
ATOM 3857 O O . ALA B 1 227 ? 28.160 33.459 45.793 1.00 23.00 227 ALA B O 1
ATOM 3859 N N . ALA B 1 228 ? 26.768 32.710 47.391 1.00 22.11 228 ALA B N 1
ATOM 3860 C CA . ALA B 1 228 ? 25.742 32.293 46.446 1.00 22.23 228 ALA B CA 1
ATOM 3861 C C . ALA B 1 228 ? 25.158 33.504 45.721 1.00 22.41 228 ALA B C 1
ATOM 3862 O O . ALA B 1 228 ? 24.898 33.452 44.519 1.00 21.60 228 ALA B O 1
ATOM 3864 N N . LEU B 1 229 ? 24.947 34.586 46.465 1.00 21.28 229 LEU B N 1
ATOM 3865 C CA . LEU B 1 229 ? 24.409 35.820 45.901 1.00 20.28 229 LEU B CA 1
ATOM 3866 C C . LEU B 1 229 ? 25.446 36.369 44.933 1.00 18.37 229 LEU B C 1
ATOM 3867 O O . LEU B 1 229 ? 25.117 36.809 43.830 1.00 16.64 229 LEU B O 1
ATOM 3872 N N . ALA B 1 230 ? 26.707 36.322 45.355 1.00 17.11 230 ALA B N 1
ATOM 3873 C CA . ALA B 1 230 ? 27.813 36.797 44.536 1.00 16.39 230 ALA B CA 1
ATOM 3874 C C . ALA B 1 230 ? 27.824 36.060 43.202 1.00 16.57 230 ALA B C 1
ATOM 3875 O O . ALA B 1 230 ? 28.028 36.663 42.147 1.00 17.37 230 ALA B O 1
ATOM 3877 N N . LYS B 1 231 ? 27.593 34.753 43.250 1.00 16.25 231 LYS B N 1
ATOM 3878 C CA . LYS B 1 231 ? 27.581 33.945 42.038 1.00 16.95 231 LYS B CA 1
ATOM 3879 C C . LYS B 1 231 ? 26.477 34.383 41.083 1.00 16.69 231 LYS B C 1
ATOM 3880 O O . LYS B 1 231 ? 26.715 34.543 39.883 1.00 17.43 231 LYS B O 1
ATOM 3886 N N . GLU B 1 232 ? 25.273 34.585 41.609 1.00 16.88 232 GLU B N 1
ATOM 3887 C CA . GLU B 1 232 ? 24.155 35.005 40.765 1.00 19.02 232 GLU B CA 1
ATOM 3888 C C . GLU B 1 232 ? 24.447 36.334 40.067 1.00 17.77 232 GLU B C 1
ATOM 3889 O O . GLU B 1 232 ? 24.056 36.545 38.920 1.00 19.08 232 GLU B O 1
ATOM 3895 N N . ILE B 1 233 ? 25.150 37.226 40.752 1.00 16.82 233 ILE B N 1
ATOM 3896 C CA . ILE B 1 233 ? 25.481 38.524 40.177 1.00 16.63 233 ILE B CA 1
ATOM 3897 C C . ILE B 1 233 ? 26.620 38.456 39.152 1.00 16.34 233 ILE B C 1
ATOM 3898 O O . ILE B 1 233 ? 26.487 38.941 38.026 1.00 13.51 233 ILE B O 1
ATOM 3903 N N . LEU B 1 234 ? 27.729 37.835 39.540 1.00 15.23 234 LEU B N 1
ATOM 3904 C CA . LEU B 1 234 ? 28.905 37.734 38.675 1.00 16.47 234 LEU B CA 1
ATOM 3905 C C . LEU B 1 234 ? 28.761 36.817 37.465 1.00 17.71 234 LEU B C 1
ATOM 3906 O O . LEU B 1 234 ? 29.425 37.011 36.448 1.00 16.65 234 LEU B O 1
ATOM 3911 N N . GLU B 1 235 ? 27.895 35.820 37.580 1.00 19.06 235 GLU B N 1
ATOM 3912 C CA . GLU B 1 235 ? 27.690 34.849 36.513 1.00 23.59 235 GLU B CA 1
ATOM 3913 C C . GLU B 1 235 ? 27.597 35.476 35.118 1.00 23.72 235 GLU B C 1
ATOM 3914 O O . GLU B 1 235 ? 28.296 35.068 34.190 1.00 21.64 235 GLU B O 1
ATOM 3920 N N . SER B 1 236 ? 26.738 36.478 34.982 1.00 24.23 236 SER B N 1
ATOM 3921 C CA . SER B 1 236 ? 26.535 37.155 33.706 1.00 25.73 236 SER B CA 1
ATOM 3922 C C . SER B 1 236 ? 27.502 38.306 33.448 1.00 25.95 236 SER B C 1
ATOM 3923 O O . SER B 1 236 ? 27.572 38.823 32.330 1.00 26.36 236 SER B O 1
ATOM 3926 N N . ARG B 1 237 ? 28.254 38.702 34.470 1.00 24.35 237 ARG B N 1
ATOM 3927 C CA . ARG B 1 237 ? 29.159 39.835 34.328 1.00 23.96 237 ARG B CA 1
ATOM 3928 C C . ARG B 1 237 ? 30.650 39.574 34.119 1.00 24.09 237 ARG B C 1
ATOM 3929 O O . ARG B 1 237 ? 31.369 40.475 33.693 1.00 25.58 237 ARG B O 1
ATOM 3937 N N . VAL B 1 238 ? 31.130 38.368 34.404 1.00 24.14 238 VAL B N 1
ATOM 3938 C CA . VAL B 1 238 ? 32.553 38.102 34.215 1.00 22.75 238 VAL B CA 1
ATOM 3939 C C . VAL B 1 238 ? 32.840 37.027 33.174 1.00 22.66 238 VAL B C 1
ATOM 3940 O O . VAL B 1 238 ? 31.984 36.200 32.864 1.00 22.66 238 VAL B O 1
ATOM 3944 N N . ASP B 1 239 ? 34.062 37.052 32.650 1.00 22.50 239 ASP B N 1
ATOM 3945 C CA . ASP B 1 239 ? 34.506 36.109 31.628 1.00 23.31 239 ASP B CA 1
ATOM 3946 C C . ASP B 1 239 ? 34.499 34.661 32.122 1.00 22.70 239 ASP B C 1
ATOM 3947 O O . ASP B 1 239 ? 34.079 33.757 31.400 1.00 26.50 239 ASP B O 1
ATOM 3952 N N . ALA B 1 240 ? 34.971 34.446 33.347 1.00 18.94 240 ALA B N 1
ATOM 3953 C CA . ALA B 1 240 ? 35.019 33.110 33.939 1.00 16.52 240 ALA B CA 1
ATOM 3954 C C . ALA B 1 240 ? 34.766 33.200 35.435 1.00 15.72 240 ALA B C 1
ATOM 3955 O O . ALA B 1 240 ? 35.072 34.212 36.063 1.00 11.77 240 ALA B O 1
ATOM 3957 N N . LEU B 1 241 ? 34.208 32.138 36.004 1.00 15.45 241 LEU B N 1
ATOM 3958 C CA . LEU B 1 241 ? 33.908 32.112 37.428 1.00 14.19 241 LEU B CA 1
ATOM 3959 C C . LEU B 1 241 ? 34.242 30.762 38.055 1.00 13.87 241 LEU B C 1
ATOM 3960 O O . LEU B 1 241 ? 33.874 29.714 37.526 1.00 13.30 241 LEU B O 1
ATOM 3965 N N . ALA B 1 242 ? 34.937 30.798 39.189 1.00 10.51 242 ALA B N 1
ATOM 3966 C CA . ALA B 1 242 ? 35.315 29.577 39.889 1.00 10.24 242 ALA B CA 1
ATOM 3967 C C . ALA B 1 242 ? 34.863 29.609 41.347 1.00 11.01 242 ALA B C 1
ATOM 3968 O O . ALA B 1 242 ? 35.010 30.621 42.030 1.00 10.55 242 ALA B O 1
ATOM 3970 N N . GLU B 1 243 ? 34.297 28.504 41.814 1.00 11.29 243 GLU B N 1
ATOM 3971 C CA . GLU B 1 243 ? 33.867 28.400 43.205 1.00 12.40 243 GLU B CA 1
ATOM 3972 C C . GLU B 1 243 ? 34.864 27.461 43.874 1.00 11.78 243 GLU B C 1
ATOM 3973 O O . GLU B 1 243 ? 34.926 26.283 43.538 1.00 12.22 243 GLU B O 1
ATOM 3979 N N . VAL B 1 244 ? 35.659 27.985 44.802 1.00 10.26 244 VAL B N 1
ATOM 3980 C CA . VAL B 1 244 ? 36.650 27.159 45.484 1.00 10.87 244 VAL B CA 1
ATOM 3981 C C . VAL B 1 244 ? 36.097 26.663 46.813 1.00 10.73 244 VAL B C 1
ATOM 3982 O O . VAL B 1 244 ? 35.798 27.455 47.706 1.00 10.81 244 VAL B O 1
ATOM 3986 N N . PRO B 1 245 ? 35.950 25.339 46.961 1.00 12.67 245 PRO B N 1
ATOM 3987 C CA . PRO B 1 245 ? 35.425 24.798 48.216 1.00 12.40 245 PRO B CA 1
ATOM 3988 C C . PRO B 1 245 ? 36.486 24.855 49.311 1.00 13.19 245 PRO B C 1
ATOM 3989 O O . PRO B 1 245 ? 37.681 24.769 49.030 1.00 12.55 245 PRO B O 1
ATOM 3993 N N . ALA B 1 246 ? 36.050 25.006 50.556 1.00 12.11 246 ALA B N 1
ATOM 3994 C CA . ALA B 1 246 ? 36.978 25.086 51.672 1.00 14.11 246 ALA B CA 1
ATOM 3995 C C . ALA B 1 246 ? 36.969 23.837 52.537 1.00 15.01 246 ALA B C 1
ATOM 3996 O O . ALA B 1 246 ? 35.967 23.517 53.182 1.00 16.68 246 ALA B O 1
ATOM 3998 N N . THR B 1 247 ? 38.098 23.138 52.547 1.00 12.97 247 THR B N 1
ATOM 3999 C CA . THR B 1 247 ? 38.258 21.937 53.349 1.00 11.62 247 THR B CA 1
ATOM 4000 C C . THR B 1 247 ? 38.420 22.370 54.806 1.00 11.93 247 THR B C 1
ATOM 4001 O O . THR B 1 247 ? 38.956 23.446 55.076 1.00 11.84 247 THR B O 1
ATOM 4005 N N . GLY B 1 248 ? 37.955 21.543 55.740 1.00 10.22 248 GLY B N 1
ATOM 4006 C CA . GLY B 1 248 ? 38.076 21.892 57.147 1.00 11.79 248 GLY B CA 1
ATOM 4007 C C . GLY B 1 248 ? 36.785 21.743 57.937 1.00 11.24 248 GLY B C 1
ATOM 4008 O O . GLY B 1 248 ? 35.692 21.842 57.380 1.00 10.17 248 GLY B O 1
ATOM 4009 N N . ALA B 1 249 ? 36.927 21.530 59.244 1.00 12.69 249 ALA B N 1
ATOM 4010 C CA . ALA B 1 249 ? 35.798 21.328 60.152 1.00 11.07 249 ALA B CA 1
ATOM 4011 C C . ALA B 1 249 ? 35.366 22.578 60.915 1.00 11.42 249 ALA B C 1
ATOM 4012 O O . ALA B 1 249 ? 34.434 22.526 61.716 1.00 9.75 249 ALA B O 1
ATOM 4014 N N . ASN B 1 250 ? 36.057 23.689 60.695 1.00 9.68 250 ASN B N 1
ATOM 4015 C CA . ASN B 1 250 ? 35.700 24.943 61.357 1.00 10.79 250 ASN B CA 1
ATOM 4016 C C . ASN B 1 250 ? 36.202 26.100 60.498 1.00 9.82 250 ASN B C 1
ATOM 4017 O O . ASN B 1 250 ? 37.050 25.916 59.626 1.00 10.41 250 ASN B O 1
ATOM 4022 N N . ARG B 1 251 ? 35.672 27.289 60.742 1.00 10.07 251 ARG B N 1
ATOM 4023 C CA . ARG B 1 251 ? 36.022 28.455 59.942 1.00 10.88 251 ARG B CA 1
ATOM 4024 C C . ARG B 1 251 ? 37.509 28.768 59.803 1.00 10.10 251 ARG B C 1
ATOM 4025 O O . ARG B 1 251 ? 37.973 29.073 58.707 1.00 8.97 251 ARG B O 1
ATOM 4033 N N . LEU B 1 252 ? 38.254 28.695 60.899 1.00 9.65 252 LEU B N 1
ATOM 4034 C CA . LEU B 1 252 ? 39.680 28.988 60.841 1.00 10.48 252 LEU B CA 1
ATOM 4035 C C . LEU B 1 252 ? 40.409 27.978 59.948 1.00 10.42 252 LEU B C 1
ATOM 4036 O O . LEU B 1 252 ? 41.261 28.352 59.144 1.00 9.75 252 LEU B O 1
ATOM 4041 N N . ALA B 1 253 ? 40.066 26.700 60.080 1.00 9.49 253 ALA B N 1
ATOM 4042 C CA . ALA B 1 253 ? 40.690 25.658 59.267 1.00 8.71 253 ALA B CA 1
ATOM 4043 C C . ALA B 1 253 ? 40.341 25.867 57.795 1.00 8.01 253 ALA B C 1
ATOM 4044 O O . ALA B 1 253 ? 41.196 25.752 56.920 1.00 8.49 253 ALA B O 1
ATOM 4046 N N . GLN B 1 254 ? 39.077 26.180 57.530 1.00 7.20 254 GLN B N 1
ATOM 4047 C CA . GLN B 1 254 ? 38.615 26.419 56.170 1.00 7.27 254 GLN B CA 1
ATOM 4048 C C . GLN B 1 254 ? 39.379 27.576 55.518 1.00 8.44 254 GLN B C 1
ATOM 4049 O O . GLN B 1 254 ? 39.775 27.497 54.348 1.00 7.25 254 GLN B O 1
ATOM 4055 N N . VAL B 1 255 ? 39.590 28.649 56.272 1.00 8.64 255 VAL B N 1
ATOM 4056 C CA . VAL B 1 255 ? 40.318 29.798 55.738 1.00 8.16 255 VAL B CA 1
ATOM 4057 C C . VAL B 1 255 ? 41.733 29.390 55.332 1.00 6.91 255 VAL B C 1
ATOM 4058 O O . VAL B 1 255 ? 42.177 29.671 54.225 1.00 7.31 255 VAL B O 1
ATOM 4070 N N . ALA B 1 257 ? 42.858 26.401 54.706 1.00 6.45 257 ALA B N 1
ATOM 4071 C CA . ALA B 1 257 ? 42.816 25.418 53.625 1.00 6.38 257 ALA B CA 1
ATOM 4072 C C . ALA B 1 257 ? 42.657 26.147 52.297 1.00 5.93 257 ALA B C 1
ATOM 4073 O O . ALA B 1 257 ? 43.276 25.779 51.301 1.00 6.13 257 ALA B O 1
ATOM 4075 N N . LEU B 1 258 ? 41.820 27.181 52.282 1.00 7.04 258 LEU B N 1
ATOM 4076 C CA . LEU B 1 258 ? 41.617 27.964 51.065 1.00 7.06 258 LEU B CA 1
ATOM 4077 C C . LEU B 1 258 ? 42.935 28.649 50.722 1.00 7.74 258 LEU B C 1
ATOM 4078 O O . LEU B 1 258 ? 43.386 28.614 49.582 1.00 9.31 258 LEU B O 1
ATOM 4083 N N . TRP B 1 259 ? 43.544 29.277 51.721 1.00 5.89 259 TRP B N 1
ATOM 4084 C CA . TRP B 1 259 ? 44.823 29.964 51.543 1.00 6.29 259 TRP B CA 1
ATOM 4085 C C . TRP B 1 259 ? 45.876 29.005 50.972 1.00 4.74 259 TRP B C 1
ATOM 4086 O O . TRP B 1 259 ? 46.601 29.354 50.041 1.00 6.25 259 TRP B O 1
ATOM 4097 N N . TYR B 1 260 ? 45.959 27.801 51.535 1.00 5.88 260 TYR B N 1
ATOM 4098 C CA . TYR B 1 260 ? 46.931 26.797 51.086 1.00 5.00 260 TYR B CA 1
ATOM 4099 C C . TYR B 1 260 ? 46.690 26.364 49.635 1.00 5.47 260 TYR B C 1
ATOM 4100 O O . TYR B 1 260 ? 47.631 26.265 48.847 1.00 3.97 260 TYR B O 1
ATOM 4109 N N . ARG B 1 261 ? 45.438 26.101 49.276 1.00 5.56 261 ARG B N 1
ATOM 4110 C CA . ARG B 1 261 ? 45.143 25.696 47.903 1.00 6.78 261 ARG B CA 1
ATOM 4111 C C . ARG B 1 261 ? 45.482 26.827 46.929 1.00 6.20 261 ARG B C 1
ATOM 4112 O O . ARG B 1 261 ? 45.874 26.581 45.789 1.00 4.86 261 ARG B O 1
ATOM 4128 N N . ALA B 1 263 ? 47.910 29.000 47.411 1.00 4.62 263 ALA B N 1
ATOM 4129 C CA . ALA B 1 263 ? 49.368 29.108 47.332 1.00 5.80 263 ALA B CA 1
ATOM 4130 C C . ALA B 1 263 ? 49.820 28.149 46.235 1.00 6.22 263 ALA B C 1
ATOM 4131 O O . ALA B 1 263 ? 50.645 28.495 45.393 1.00 6.27 263 ALA B O 1
ATOM 4133 N N . TRP B 1 264 ? 49.265 26.940 46.252 1.00 7.14 264 TRP B N 1
ATOM 4134 C CA . TRP B 1 264 ? 49.582 25.942 45.238 1.00 7.15 264 TRP B CA 1
ATOM 4135 C C . TRP B 1 264 ? 49.134 26.422 43.858 1.00 8.16 264 TRP B C 1
ATOM 4136 O O . TRP B 1 264 ? 49.828 26.220 42.864 1.00 7.36 264 TRP B O 1
ATOM 4147 N N . THR B 1 265 ? 47.965 27.056 43.800 1.00 5.59 265 THR B N 1
ATOM 4148 C CA . THR B 1 265 ? 47.437 27.546 42.534 1.00 5.50 265 THR B CA 1
ATOM 4149 C C . THR B 1 265 ? 48.380 28.614 41.973 1.00 5.75 265 THR B C 1
ATOM 4150 O O . THR B 1 265 ? 48.730 28.585 40.794 1.00 5.31 265 THR B O 1
ATOM 4154 N N . ALA B 1 266 ? 48.793 29.542 42.832 1.00 3.84 266 ALA B N 1
ATOM 4155 C CA . ALA B 1 266 ? 49.707 30.607 42.439 1.00 5.92 266 ALA B CA 1
ATOM 4156 C C . ALA B 1 266 ? 51.021 29.998 41.949 1.00 5.30 266 ALA B C 1
ATOM 4157 O O . ALA B 1 266 ? 51.632 30.504 41.011 1.00 6.32 266 ALA B O 1
ATOM 4159 N N . TYR B 1 267 ? 51.445 28.911 42.594 1.00 6.75 267 TYR B N 1
ATOM 4160 C CA . TYR B 1 267 ? 52.679 28.211 42.226 1.00 5.46 267 TYR B CA 1
ATOM 4161 C C . TYR B 1 267 ? 52.594 27.729 40.779 1.00 8.27 267 TYR B C 1
ATOM 4162 O O . TYR B 1 267 ? 53.497 27.979 39.969 1.00 6.24 267 TYR B O 1
ATOM 4171 N N . TYR B 1 268 ? 51.509 27.022 40.468 1.00 7.05 268 TYR B N 1
ATOM 4172 C CA . TYR B 1 268 ? 51.289 26.504 39.121 1.00 7.17 268 TYR B CA 1
ATOM 4173 C C . TYR B 1 268 ? 51.096 27.616 38.089 1.00 8.26 268 TYR B C 1
ATOM 4174 O O . TYR B 1 268 ? 51.527 27.478 36.945 1.00 9.51 268 TYR B O 1
ATOM 4183 N N . LEU B 1 269 ? 50.467 28.721 38.482 1.00 5.63 269 LEU B N 1
ATOM 4184 C CA . LEU B 1 269 ? 50.268 29.814 37.535 1.00 6.90 269 LEU B CA 1
ATOM 4185 C C . LEU B 1 269 ? 51.625 30.382 37.117 1.00 7.58 269 LEU B C 1
ATOM 4186 O O . LEU B 1 269 ? 51.848 30.681 35.945 1.00 8.72 269 LEU B O 1
ATOM 4191 N N . ALA B 1 270 ? 52.535 30.532 38.076 1.00 8.94 270 ALA B N 1
ATOM 4192 C CA . ALA B 1 270 ? 53.868 31.039 37.768 1.00 7.37 270 ALA B CA 1
ATOM 4193 C C . ALA B 1 270 ? 54.526 30.117 36.742 1.00 8.16 270 ALA B C 1
ATOM 4194 O O . ALA B 1 270 ? 55.144 30.587 35.780 1.00 8.34 270 ALA B O 1
ATOM 4196 N N . LEU B 1 271 ? 54.385 28.806 36.943 1.00 7.82 271 LEU B N 1
ATOM 4197 C CA . LEU B 1 271 ? 54.965 27.839 36.015 1.00 8.91 271 LEU B CA 1
ATOM 4198 C C . LEU B 1 271 ? 54.352 28.002 34.627 1.00 9.56 271 LEU B C 1
ATOM 4199 O O . LEU B 1 271 ? 55.046 27.869 33.618 1.00 10.27 271 LEU B O 1
ATOM 4204 N N . LEU B 1 272 ? 53.056 28.292 34.570 1.00 7.77 272 LEU B N 1
ATOM 4205 C CA . LEU B 1 272 ? 52.393 28.496 33.283 1.00 8.57 272 LEU B CA 1
ATOM 4206 C C . LEU B 1 272 ? 52.955 29.725 32.556 1.00 9.79 272 LEU B C 1
ATOM 4207 O O . LEU B 1 272 ? 52.994 29.762 31.326 1.00 10.30 272 LEU B O 1
ATOM 4212 N N . TYR B 1 273 ? 53.389 30.730 33.312 1.00 7.83 273 TYR B N 1
ATOM 4213 C CA . TYR B 1 273 ? 53.976 31.925 32.709 1.00 8.86 273 TYR B CA 1
ATOM 4214 C C . TYR B 1 273 ? 55.480 31.732 32.521 1.00 9.93 273 TYR B C 1
ATOM 4215 O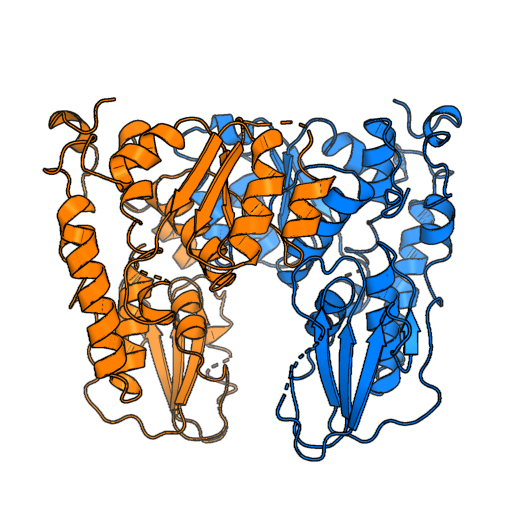 O . TYR B 1 273 ? 56.172 32.611 32.020 1.00 9.65 273 TYR B O 1
ATOM 4224 N N . GLY B 1 274 ? 55.978 30.576 32.943 1.00 10.83 274 GLY B N 1
ATOM 4225 C CA . GLY B 1 274 ? 57.393 30.283 32.805 1.00 11.93 274 GLY B CA 1
ATOM 4226 C C . GLY B 1 274 ? 58.308 31.115 33.680 1.00 12.36 274 GLY B C 1
ATOM 4227 O O . GLY B 1 274 ? 59.455 31.368 33.318 1.00 11.10 274 GLY B O 1
ATOM 4228 N N . VAL B 1 275 ? 57.811 31.565 34.827 1.00 12.75 275 VAL B N 1
ATOM 4229 C CA . VAL B 1 275 ? 58.650 32.348 35.723 1.00 13.15 275 VAL B CA 1
ATOM 4230 C C . VAL B 1 275 ? 58.867 31.595 37.023 1.00 12.20 275 VAL B C 1
ATOM 4231 O O . VAL B 1 275 ? 58.080 30.720 37.395 1.00 11.33 275 VAL B O 1
ATOM 4235 N N . ASP B 1 276 ? 59.953 31.930 37.699 1.00 9.42 276 ASP B N 1
ATOM 4236 C CA . ASP B 1 276 ? 60.291 31.290 38.954 1.00 10.47 276 ASP B CA 1
ATOM 4237 C C . ASP B 1 276 ? 59.296 31.728 40.028 1.00 9.46 276 ASP B C 1
ATOM 4238 O O . ASP B 1 276 ? 59.147 32.916 40.296 1.00 8.56 276 ASP B O 1
ATOM 4243 N N . PRO B 1 277 ? 58.594 30.767 40.646 1.00 10.06 277 PRO B N 1
ATOM 4244 C CA . PRO B 1 277 ? 57.614 31.059 41.700 1.00 9.79 277 PRO B CA 1
ATOM 4245 C C . PRO B 1 277 ? 58.292 31.486 43.006 1.00 11.83 277 PRO B C 1
ATOM 4246 O O . PRO B 1 277 ? 57.657 32.072 43.887 1.00 9.71 277 PRO B O 1
ATOM 4250 N N . GLY B 1 278 ? 59.587 31.196 43.121 1.00 11.96 278 GLY B N 1
ATOM 4251 C CA . GLY B 1 278 ? 60.321 31.559 44.322 1.00 14.97 278 GLY B CA 1
ATOM 4252 C C . GLY B 1 278 ? 60.645 33.042 44.374 1.00 16.58 278 GLY B C 1
ATOM 4253 O O . GLY B 1 278 ? 60.442 33.755 43.391 1.00 15.95 278 GLY B O 1
ATOM 4254 N N . ASP B 1 279 ? 61.146 33.507 45.517 1.00 17.93 279 ASP B N 1
ATOM 4255 C CA . ASP B 1 279 ? 61.495 34.914 45.688 1.00 21.72 279 ASP B CA 1
ATOM 4256 C C . ASP B 1 279 ? 62.817 35.240 44.998 1.00 25.32 279 ASP B C 1
ATOM 4257 O O . ASP B 1 279 ? 62.975 36.304 44.400 1.00 26.24 279 ASP B O 1
ATOM 4262 N N . HIS B 1 280 ? 63.756 34.306 45.103 1.00 28.82 280 HIS B N 1
ATOM 4263 C CA . HIS B 1 280 ? 65.100 34.434 44.547 1.00 33.38 280 HIS B CA 1
ATOM 4264 C C . HIS B 1 280 ? 65.705 35.838 44.547 1.00 32.77 280 HIS B C 1
ATOM 4265 O O . HIS B 1 280 ? 66.084 36.366 43.503 1.00 34.53 280 HIS B O 1
ATOM 4272 N N . GLY B 1 281 ? 65.789 36.428 45.737 1.00 33.15 281 GLY B N 1
ATOM 4273 C CA . GLY B 1 281 ? 66.386 37.741 45.912 1.00 33.09 281 GLY B CA 1
ATOM 4274 C C . GLY B 1 281 ? 65.674 38.988 45.422 1.00 33.14 281 GLY B C 1
ATOM 4275 O O . GLY B 1 281 ? 66.235 40.079 45.510 1.00 33.35 281 GLY B O 1
ATOM 4276 N N . LEU B 1 282 ? 64.452 38.852 44.921 1.00 32.49 282 LEU B N 1
ATOM 4277 C CA . LEU B 1 282 ? 63.711 40.009 44.418 1.00 32.45 282 LEU B CA 1
ATOM 4278 C C . LEU B 1 282 ? 63.201 40.964 45.497 1.00 31.33 282 LEU B C 1
ATOM 4279 O O . LEU B 1 282 ? 63.008 42.151 45.237 1.00 29.92 282 LEU B O 1
ATOM 4284 N N . LEU B 1 283 ? 62.985 40.448 46.703 1.00 29.37 283 LEU B N 1
ATOM 4285 C CA . LEU B 1 283 ? 62.464 41.262 47.794 1.00 27.89 283 LEU B CA 1
ATOM 4286 C C . LEU B 1 283 ? 63.516 41.714 48.800 1.00 27.80 283 LEU B C 1
ATOM 4287 O O . LEU B 1 283 ? 63.231 42.536 49.668 1.00 26.02 283 LEU B O 1
ATOM 4292 N N . GLU B 1 284 ? 64.730 41.186 48.676 1.00 29.12 284 GLU B N 1
ATOM 4293 C CA . GLU B 1 284 ? 65.822 41.541 49.580 1.00 30.58 284 GLU B CA 1
ATOM 4294 C C . GLU B 1 284 ? 65.957 43.055 49.750 1.00 29.30 284 GLU B C 1
ATOM 4295 O O . GLU B 1 284 ? 65.854 43.576 50.860 1.00 29.13 284 GLU B O 1
ATOM 4301 N N . ARG B 1 285 ? 66.191 43.755 48.644 1.00 27.52 285 ARG B N 1
ATOM 4302 C CA . ARG B 1 285 ? 66.338 45.204 48.668 1.00 26.52 285 ARG B CA 1
ATOM 4303 C C . ARG B 1 285 ? 65.156 45.882 49.362 1.00 23.97 285 ARG B C 1
ATOM 4304 O O . ARG B 1 285 ? 65.347 46.718 50.243 1.00 22.65 285 ARG B O 1
ATOM 4312 N N . LEU B 1 286 ? 63.939 45.521 48.962 1.00 20.31 286 LEU B N 1
ATOM 4313 C CA . LEU B 1 286 ? 62.738 46.121 49.541 1.00 20.25 286 LEU B CA 1
ATOM 4314 C C . LEU B 1 286 ? 62.667 46.023 51.063 1.00 18.70 286 LEU B C 1
ATOM 4315 O O . LEU B 1 286 ? 62.351 47.003 51.736 1.00 16.10 286 LEU B O 1
ATOM 4320 N N . ARG B 1 287 ? 62.953 44.843 51.608 1.00 18.81 287 ARG B N 1
ATOM 4321 C CA . ARG B 1 287 ? 62.910 44.664 53.057 1.00 21.11 287 ARG B CA 1
ATOM 4322 C C . ARG B 1 287 ? 63.921 45.578 53.760 1.00 21.24 287 ARG B C 1
ATOM 4323 O O . ARG B 1 287 ? 63.682 46.040 54.874 1.00 21.68 287 ARG B O 1
ATOM 4331 N N . GLU B 1 288 ? 65.042 45.851 53.103 1.00 21.57 288 GLU B N 1
ATOM 4332 C CA . GLU B 1 288 ? 66.066 46.707 53.694 1.00 23.59 288 GLU B CA 1
ATOM 4333 C C . GLU B 1 288 ? 65.628 48.147 53.903 1.00 23.75 288 GLU B C 1
ATOM 4334 O O . GLU B 1 288 ? 65.938 48.750 54.932 1.00 25.61 288 GLU B O 1
ATOM 4340 N N . VAL B 1 289 ? 64.916 48.703 52.930 1.00 22.08 289 VAL B N 1
ATOM 4341 C CA . VAL B 1 289 ? 64.479 50.087 53.031 1.00 20.83 289 VAL B CA 1
ATOM 4342 C C . VAL B 1 289 ? 63.114 50.281 53.677 1.00 20.61 289 VAL B C 1
ATOM 4343 O O . VAL B 1 289 ? 62.561 51.374 53.630 1.00 19.80 289 VAL B O 1
ATOM 4347 N N . THR B 1 290 ? 62.566 49.230 54.281 1.00 19.04 290 THR B N 1
ATOM 4348 C CA . THR B 1 290 ? 61.267 49.356 54.930 1.00 19.00 290 THR B CA 1
ATOM 4349 C C . THR B 1 290 ? 61.240 48.695 56.307 1.00 18.46 290 THR B C 1
ATOM 4350 O O . THR B 1 290 ? 60.134 48.367 56.782 1.00 17.69 290 THR B O 1
#

InterPro domains:
  IPR019490 Bifunctional glucose-6-phosphate/mannose-6-phosphate isomerase, C-terminal [PF10432] (149-288)
  IPR019490 Bifunctional glucose-6-phosphate/mannose-6-phosphate isomerase, C-terminal [cd05637] (151-277)
  IPR041001 Phosphoglucose isomerase, N-terminal [PF18353] (18-123)
  IPR046348 SIS domain superfamily [SSF53697] (5-283)

Solvent-accessible surface area: 22791 Å² total

Nearest PDB structures (foldseek):
  1wiw-assembly1_B  TM=1.004E+00  e=1.755E-57  Thermus thermophilus
  1wiw-assembly1_A  TM=9.728E-01  e=1.721E-47  Thermus thermophilus
  3ooj-assembly1_F  TM=6.583E-01  e=3.903E-08  Escherichia coli
  1x9i-assembly1_A  TM=6.110E-01  e=2.694E-07  Pyrobaculum aerophilum
  1j5x-assembly1_A  TM=5.658E-01  e=1.719E-05  Thermotoga maritima

Foldseek 3Di:
DFLLDPVLCPQQVVPVLVCLLPVQPDADADPDAFFDDEAEAAADLAHVLRVLVVGHNAEQDTEYEQHDEPPRVPVPSVADHRHHYHYAYEYPDPPGPGYDNHDLSSNLRNNLRVCNNNVNVVLSVQQSVLLNVLSVQQHSNHHCVRHPLLVVLVVLAQAAEEEDEVLDQCLRVSLQVLLCLQLVDGYHYADPVRLVCLQPVCPVPLCVQERYEYEYQEDDPVSVSSCVRPVVRHNHYHYHYQDTPDSSSSSSSSSSSSNSNSNSSVVPHHRHGDDPPD/DFLLDVVLCPQQVVPVLVCLLPVQPDADADPDAFFDDEAEAEDALAHVLRVLLVGHHDDQATEYEYHYAFDPQCVSVCCVVHHHHHYAYEYDDPPGPGYDHDDLSCNLRNNLRVCNNNVNVVVSVQLSVLSNVLSVQLHSNRHCVRHPLLVVLVVCAQAAEEEQEPLDRVLRVSLQSLLCLQLVDGHYYAPPPRQVCLQPVQPNTWYEYEYQEDDPVSVSSCVSCVVRGPHYYYHYFGGDDSSSSSSSSSSSSSSNSNSSVVPHHRHNVPVCVVVRVSD

B-factor: mean 18.33, std 9.75, range [1.39, 68.45]

Radius of gyration: 23.64 Å; Cα contacts (8 Å, |Δi|>4): 1193; chains: 2; bounding box: 57×62×56 Å

Organism: Thermus thermophilus (strain ATCC 27634 / DSM 579 / HB8) (NCBI:txid300852)

CATH classification: 3.40.50.10920 (+1 more: 3.40.50.10490)